Protein AF-A0A382KL93-F1 (afdb_monomer)

Secondary structure (DSSP, 8-state):
--EEE-SSSSEEEP---GGG-PPP--EEEEEEEETTEEEEEEE-SS---EEEEEEEETTEEPPGGGEEE-TTS-EEEE-TT--SEEEEEEEEETT-PEEEEEEEEEETTEE--TTT-TTSGGG--EEEE-HHHH----TTT----SSS--GGGS-----HHHHHHHHHTTHHHHTT--EEEEPP-B---SS-EE-SSTT--EE-STTS-S-SSSSPBPTTT--HHHHHHHHHHHHHTT-EEEEEE--SB--TTSHHHHH-GGGB--SB-TTS-B-BS--SGGGTTT-BSSTTSPBB-TTSHHHHHHHHHHHHHHHHHHT--EEEETTGGGS-HHHHHHHHHHHHHH-TTS--EEEE---S-HHHHHHHBSTTSBSEE--HHHHHHHHHHHHSTT--HHHHHHHHHHHHHHH-TT----

Organism: NCBI:txid408172

Solvent-accessible surface area (backbone atoms only — not comparable to full-atom values): 22956 Å² total; per-residue (Å²): 129,58,63,43,75,62,85,75,91,49,71,39,81,54,82,87,56,76,94,64,76,58,75,58,48,32,35,52,41,87,67,52,74,59,88,48,33,41,33,28,44,53,46,51,91,78,77,64,47,61,74,41,80,48,46,24,48,75,86,39,75,58,60,65,95,42,49,50,77,42,96,83,37,25,37,35,35,55,42,79,88,46,42,75,52,45,38,37,40,36,36,26,29,86,84,71,31,47,30,43,65,28,78,44,51,27,51,86,53,36,70,72,43,71,87,90,40,56,85,40,75,88,66,51,38,74,46,79,44,50,45,32,75,68,33,61,54,48,76,87,41,45,64,65,60,88,73,99,66,53,73,91,35,39,47,72,26,7,17,39,55,19,53,38,49,38,57,74,72,36,57,46,62,77,72,63,44,33,23,38,33,40,40,33,56,35,21,44,58,80,59,69,47,65,45,83,58,86,90,43,56,59,34,40,37,51,71,22,82,32,26,36,42,88,85,43,61,22,61,47,39,44,52,72,70,45,53,35,48,34,44,54,55,32,47,78,69,66,22,43,41,26,42,35,41,74,74,39,45,34,20,60,79,12,63,58,54,72,75,42,52,81,32,35,51,63,59,62,42,99,88,73,46,73,32,55,67,39,78,58,78,93,38,20,54,43,31,16,80,34,95,57,25,52,16,39,27,73,87,34,64,67,47,40,52,54,55,39,51,41,53,52,45,53,37,63,78,48,64,46,42,33,32,35,34,44,57,40,73,34,46,60,68,70,48,44,32,50,41,39,49,50,48,49,68,78,37,72,91,53,88,67,42,34,37,29,39,53,92,74,55,71,67,63,51,50,74,47,47,42,99,56,39,27,62,17,35,48,47,59,67,60,50,55,50,47,52,57,29,77,73,38,100,79,48,64,64,63,60,49,52,51,52,51,54,49,45,37,70,75,61,43,85,79,57,57,62,82

pLDDT: mean 92.74, std 8.06, range [53.53, 98.88]

Radius of gyration: 24.64 Å; Cα contacts (8 Å, |Δi|>4): 788; chains: 1; bounding box: 63×56×68 Å

Sequence (418 aa):
EDIVSNNMGGWNSVLDLTGFKKKPSGQWVKNTQKGSYLSFAFLTSDKSLPVETIVLWKNIPLHPDVVDPKINGDVSVNINNLNNGLLRIMGLDDQGRVIRENHTIIKNSIPLNTNENKDDWHFKIIYSLMIDRFLDGNHSNTSKSQGEIHPLTDFNGGDFSGVIQKLGEGYFSDLGISAIWISPVQEQPNHPYMEWSSPNRTYTGYHGYWPVSPREIDSRYGTAEELKKLIDTAHNQIIKVLLDLVSNHVHEDHPYYTKYREWFGNVMLPDGSMNIRRWDGETRLTTWFEPFLPSFNYSNSEAIDAVVEDALWWMKEFDLDGFRQDAVKHVPHSFWKNLTFELKKNFPDKNVYQIGETFGSDELILSYVNPSELNAQFNFDIYFVARNIFKSPIGDMSSLRETMEQNLEVYQPINLMG

InterPro domains:
  IPR006047 Glycosyl hydrolase family 13, catalytic domain [PF00128] (132-398)
  IPR006047 Glycosyl hydrolase family 13, catalytic domain [SM00642] (128-417)
  IPR017853 Glycoside hydrolase superfamily [SSF51445] (118-412)

Mean predicted aligned error: 5.93 Å

Structure (mmCIF, N/CA/C/O backbone):
data_AF-A0A382KL93-F1
#
_entry.id   AF-A0A382KL93-F1
#
loop_
_atom_site.group_PDB
_atom_site.id
_atom_site.type_symbol
_atom_site.label_atom_id
_atom_site.label_alt_id
_atom_site.label_comp_id
_atom_site.label_asym_id
_atom_site.label_entity_id
_atom_site.label_seq_id
_atom_site.pdbx_PDB_ins_code
_atom_site.Cartn_x
_atom_site.Cartn_y
_atom_site.Cartn_z
_atom_site.occupancy
_atom_site.B_iso_or_equiv
_atom_site.auth_seq_id
_atom_site.auth_comp_id
_atom_site.auth_asym_id
_atom_site.auth_atom_id
_atom_site.pdbx_PDB_model_num
ATOM 1 N N . GLU A 1 1 ? 11.056 26.510 28.098 1.00 53.53 1 GLU A N 1
ATOM 2 C CA . GLU A 1 1 ? 9.767 25.973 27.636 1.00 53.53 1 GLU A CA 1
ATOM 3 C C . GLU A 1 1 ? 10.059 25.272 26.336 1.00 53.53 1 GLU A C 1
ATOM 5 O O . GLU A 1 1 ? 10.538 25.924 25.414 1.00 53.53 1 GLU A O 1
ATOM 10 N N . ASP A 1 2 ? 9.929 23.951 26.321 1.00 67.88 2 ASP A N 1
ATOM 11 C CA . ASP A 1 2 ? 10.193 23.171 25.121 1.00 67.88 2 ASP A CA 1
ATOM 12 C C . ASP A 1 2 ? 9.130 23.573 24.094 1.00 67.88 2 ASP A C 1
ATOM 14 O O . ASP A 1 2 ? 7.940 23.377 24.315 1.00 67.88 2 ASP A O 1
ATOM 18 N N . ILE A 1 3 ? 9.533 24.258 23.026 1.00 75.88 3 ILE A N 1
ATOM 19 C CA . ILE A 1 3 ? 8.646 24.707 21.950 1.00 75.88 3 ILE A CA 1
ATOM 20 C C . ILE A 1 3 ? 9.256 24.304 20.607 1.00 75.88 3 ILE A C 1
ATOM 22 O O . ILE A 1 3 ? 10.465 24.424 20.417 1.00 75.88 3 ILE A O 1
ATOM 26 N N . VAL A 1 4 ? 8.434 23.840 19.664 1.00 76.31 4 VAL A N 1
ATOM 27 C CA . VAL A 1 4 ? 8.862 23.513 18.286 1.00 76.31 4 VAL A CA 1
ATOM 28 C C . VAL A 1 4 ? 8.116 24.394 17.299 1.00 76.31 4 VAL A C 1
ATOM 30 O O . VAL A 1 4 ? 6.931 24.669 17.480 1.00 76.31 4 VAL A O 1
ATOM 33 N N . SER A 1 5 ? 8.795 24.830 16.239 1.00 73.56 5 SER A N 1
ATOM 34 C CA . SER A 1 5 ? 8.153 25.532 15.122 1.00 73.56 5 SER A CA 1
ATOM 35 C C . SER A 1 5 ? 7.019 24.683 14.546 1.00 73.56 5 SER A C 1
ATOM 3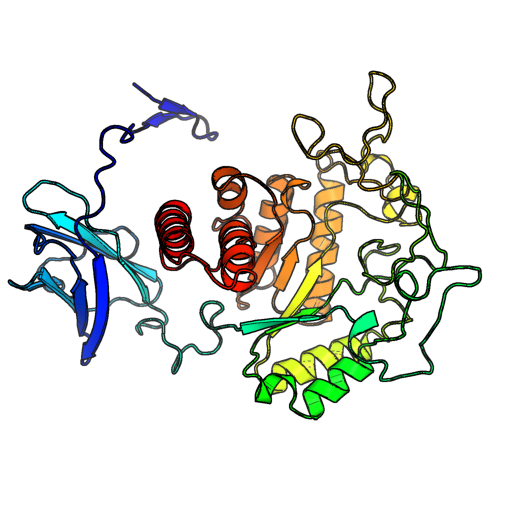7 O O . SER A 1 5 ? 7.228 23.532 14.168 1.00 73.56 5 SER A O 1
ATOM 39 N N . ASN A 1 6 ? 5.822 25.252 14.411 1.00 69.38 6 ASN A N 1
ATOM 40 C CA . ASN A 1 6 ? 4.704 24.568 13.755 1.00 69.38 6 ASN A CA 1
ATOM 41 C C . ASN A 1 6 ? 4.796 24.606 12.215 1.00 69.38 6 ASN A C 1
ATOM 43 O O . ASN A 1 6 ? 3.876 24.155 11.539 1.00 69.38 6 ASN A O 1
ATOM 47 N N . ASN A 1 7 ? 5.878 25.173 11.663 1.00 53.94 7 ASN A N 1
ATOM 48 C CA . ASN A 1 7 ? 6.129 25.355 10.227 1.00 53.94 7 ASN A CA 1
ATOM 49 C C . ASN A 1 7 ? 5.040 26.146 9.479 1.00 53.94 7 ASN A C 1
ATOM 51 O O . ASN A 1 7 ? 4.973 26.126 8.254 1.00 53.94 7 ASN A O 1
ATOM 55 N N . MET A 1 8 ? 4.221 26.890 10.223 1.00 59.38 8 MET A N 1
ATOM 56 C CA . MET A 1 8 ? 3.171 27.785 9.735 1.00 59.38 8 MET A CA 1
ATOM 57 C C . MET A 1 8 ? 3.316 29.195 10.337 1.00 59.38 8 MET A C 1
ATOM 59 O O . MET A 1 8 ? 2.347 29.944 10.430 1.00 59.38 8 MET A O 1
ATOM 63 N N . GLY A 1 9 ? 4.527 29.560 10.776 1.00 66.81 9 GLY A N 1
ATOM 64 C CA . GLY A 1 9 ? 4.824 30.868 11.373 1.00 66.81 9 GLY A CA 1
ATOM 65 C C . GLY A 1 9 ? 4.511 30.991 12.870 1.00 66.81 9 GLY A C 1
ATOM 66 O O . GLY A 1 9 ? 4.508 32.104 13.390 1.00 66.81 9 GLY A O 1
ATOM 67 N N . GLY A 1 10 ? 4.262 29.879 13.570 1.00 79.06 10 GLY A N 1
ATOM 68 C CA . GLY A 1 10 ? 4.047 29.834 15.019 1.00 79.06 10 GLY A CA 1
ATOM 69 C C . GLY A 1 10 ? 4.867 28.749 15.727 1.00 79.06 10 GLY A C 1
ATOM 70 O O . GLY A 1 10 ? 5.707 28.080 15.124 1.00 79.06 10 GLY A O 1
ATOM 71 N N . TRP A 1 11 ? 4.603 28.568 17.021 1.00 81.75 11 TRP A N 1
ATOM 72 C CA . TRP A 1 11 ? 5.302 27.623 17.896 1.00 81.75 11 TRP A CA 1
ATOM 73 C C . TRP A 1 11 ? 4.290 26.745 18.634 1.00 81.75 11 TRP A C 1
ATOM 75 O O . TRP A 1 11 ? 3.290 27.248 19.143 1.00 81.75 11 TRP A O 1
ATOM 85 N N . ASN A 1 12 ? 4.552 25.443 18.695 1.00 70.00 12 ASN A N 1
ATOM 86 C CA . ASN A 1 12 ? 3.819 24.486 19.516 1.00 70.00 12 ASN A CA 1
ATOM 87 C C . ASN A 1 12 ? 4.575 24.273 20.825 1.00 70.00 12 ASN A C 1
ATOM 89 O O . ASN A 1 12 ? 5.786 24.066 20.793 1.00 70.00 12 ASN A O 1
ATOM 93 N N . SER A 1 13 ? 3.874 24.260 21.958 1.00 74.25 13 SER A N 1
ATOM 94 C CA . SER A 1 13 ? 4.437 23.771 23.218 1.00 74.25 13 SER A CA 1
ATOM 95 C C . SER A 1 13 ? 4.665 22.264 23.146 1.00 74.25 13 SER A C 1
ATOM 97 O O . SER A 1 13 ? 3.788 21.509 22.727 1.00 74.25 13 SER A O 1
ATOM 99 N N . VAL A 1 14 ? 5.844 21.833 23.570 1.00 67.75 14 VAL A N 1
ATOM 100 C CA . VAL A 1 14 ? 6.215 20.438 23.769 1.00 67.75 14 VAL A CA 1
ATOM 101 C C . VAL A 1 14 ? 5.973 20.109 25.225 1.00 67.75 14 VAL A C 1
ATOM 103 O O . VAL A 1 14 ? 6.506 20.738 26.137 1.00 67.75 14 VAL A O 1
ATOM 106 N N . LEU A 1 15 ? 5.146 19.098 25.428 1.00 66.00 15 LEU A N 1
ATOM 107 C CA . LEU A 1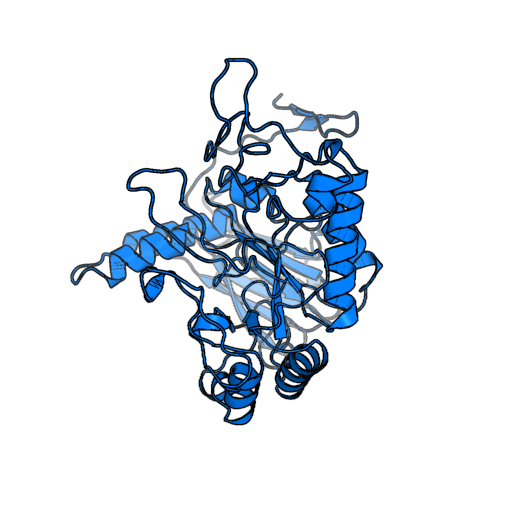 15 ? 4.973 18.469 26.718 1.00 66.00 15 LEU A CA 1
ATOM 108 C C . LEU A 1 15 ? 5.920 17.265 26.773 1.00 66.00 15 LEU A C 1
ATOM 110 O O . LEU A 1 15 ? 5.641 16.239 26.153 1.00 66.00 15 LEU A O 1
ATOM 114 N N . ASP A 1 16 ? 7.041 17.389 27.486 1.00 62.22 16 ASP A N 1
ATOM 115 C CA . ASP A 1 16 ? 7.944 16.259 27.722 1.00 62.22 16 ASP A CA 1
ATOM 116 C C . ASP A 1 16 ? 7.381 15.350 28.829 1.00 62.22 16 ASP A C 1
ATOM 118 O O . ASP A 1 16 ? 7.457 15.643 30.023 1.00 62.22 16 ASP A O 1
ATOM 122 N N . LEU A 1 17 ? 6.785 14.231 28.412 1.00 63.72 17 LEU A N 1
ATOM 123 C CA . LEU A 1 17 ? 6.262 13.188 29.298 1.00 63.72 17 LEU A CA 1
ATOM 124 C C . LEU A 1 17 ? 7.195 11.975 29.409 1.00 63.72 17 LEU A C 1
ATOM 126 O O . LEU A 1 17 ? 6.776 10.924 29.898 1.00 63.72 17 LEU A O 1
ATOM 130 N N . THR A 1 18 ? 8.454 12.073 28.974 1.00 61.62 18 THR A N 1
ATOM 131 C CA . THR A 1 18 ? 9.386 10.930 28.992 1.00 61.62 18 THR A CA 1
ATOM 132 C C . THR A 1 18 ? 9.584 10.356 30.399 1.00 61.62 18 THR A C 1
ATOM 134 O O . THR A 1 18 ? 9.614 9.135 30.560 1.00 61.62 18 THR A O 1
ATOM 137 N N . GLY A 1 19 ? 9.595 11.208 31.432 1.00 57.53 19 GLY A N 1
ATOM 138 C CA . GLY A 1 19 ? 9.646 10.809 32.846 1.00 57.53 19 GLY A CA 1
ATOM 139 C C . GLY A 1 19 ? 8.358 10.180 33.404 1.00 57.53 19 GLY A C 1
ATOM 140 O O . GLY A 1 19 ? 8.373 9.637 34.508 1.00 57.53 19 GLY A O 1
ATOM 141 N N . PHE A 1 20 ? 7.252 10.217 32.653 1.00 59.41 20 PHE A N 1
ATOM 142 C CA . PHE A 1 20 ? 5.944 9.669 33.039 1.00 59.41 20 PHE A CA 1
ATOM 143 C C . PHE A 1 20 ? 5.642 8.303 32.405 1.00 59.41 20 PHE A C 1
ATOM 145 O O . PHE A 1 20 ? 4.534 7.791 32.574 1.00 59.41 20 PHE A O 1
ATOM 152 N N . LYS A 1 21 ? 6.611 7.675 31.718 1.00 62.97 21 LYS A N 1
ATOM 153 C CA . LYS A 1 21 ? 6.474 6.322 31.152 1.00 62.97 21 LYS A CA 1
ATOM 154 C C . LYS A 1 21 ? 6.375 5.257 32.254 1.00 62.97 21 LYS A C 1
ATOM 156 O O . LYS A 1 21 ? 7.324 4.533 32.544 1.00 62.97 21 LYS A O 1
ATOM 161 N N . LYS A 1 22 ? 5.205 5.150 32.880 1.00 72.94 22 LYS A N 1
ATOM 162 C CA . LYS A 1 22 ? 4.804 3.979 33.662 1.00 72.94 22 LYS A CA 1
ATOM 163 C C . LYS A 1 22 ? 4.139 2.980 32.721 1.00 72.94 22 LYS A C 1
ATOM 165 O O . LYS A 1 22 ? 3.389 3.377 31.833 1.00 72.94 22 LYS A O 1
ATOM 170 N N . LYS A 1 23 ? 4.384 1.685 32.943 1.00 80.19 23 LYS A N 1
ATOM 171 C CA . LYS A 1 23 ? 3.657 0.625 32.236 1.00 80.19 23 LYS A CA 1
ATOM 172 C C . LYS A 1 23 ? 2.145 0.836 32.431 1.00 80.19 23 LYS A C 1
ATOM 174 O O . LYS A 1 23 ? 1.744 1.052 33.582 1.00 80.19 23 LYS A O 1
ATOM 179 N N . PRO A 1 24 ? 1.329 0.767 31.364 1.00 84.56 24 PRO A N 1
ATOM 180 C CA . PRO A 1 24 ? -0.111 0.906 31.498 1.00 84.56 24 PRO A CA 1
ATOM 181 C C . PRO A 1 24 ? -0.704 -0.110 32.476 1.00 84.56 24 PRO A C 1
ATOM 183 O O . PRO A 1 24 ? -0.266 -1.261 32.531 1.00 84.56 24 PRO A O 1
ATOM 186 N N . SER A 1 25 ? -1.699 0.320 33.249 1.00 89.94 25 SER A N 1
ATOM 187 C CA . SER A 1 25 ? -2.343 -0.486 34.299 1.00 89.94 25 SER A CA 1
ATOM 188 C C . SER A 1 25 ? -3.361 -1.499 33.761 1.00 89.94 25 SER A C 1
ATOM 190 O O . SER A 1 25 ? -3.627 -2.534 34.375 1.00 89.94 25 SER A O 1
ATOM 192 N N . GLY A 1 26 ? -3.895 -1.230 32.573 1.00 91.00 26 GLY A N 1
ATOM 193 C CA . GLY A 1 26 ? -4.852 -2.082 31.884 1.00 91.00 26 GLY A CA 1
ATOM 194 C C . GLY A 1 26 ? -5.249 -1.509 30.529 1.00 91.00 26 GLY A C 1
ATOM 195 O O . GLY A 1 26 ? -4.600 -0.594 30.015 1.00 91.00 26 GLY A O 1
ATOM 196 N N . GLN A 1 27 ? -6.323 -2.049 29.961 1.00 92.81 27 GLN A N 1
ATOM 197 C CA . GLN A 1 27 ? -6.928 -1.585 28.713 1.00 92.81 27 GLN A CA 1
ATOM 198 C C . GLN A 1 27 ? -8.424 -1.894 28.676 1.00 92.81 27 GLN A C 1
ATOM 200 O O . GLN A 1 27 ? -8.871 -2.894 29.240 1.00 92.81 27 GLN A O 1
ATOM 205 N N . TRP A 1 28 ? -9.189 -1.084 27.948 1.00 95.00 28 TRP A N 1
ATOM 206 C CA . TRP A 1 28 ? -10.563 -1.426 27.586 1.00 95.00 28 TRP A CA 1
ATOM 207 C C . TRP A 1 28 ? -10.604 -2.173 26.256 1.00 95.00 28 TRP A C 1
ATOM 209 O O . TRP A 1 28 ? -9.959 -1.777 25.284 1.00 95.00 28 TRP A O 1
ATOM 219 N N . VAL A 1 29 ? -11.413 -3.228 26.188 1.00 93.31 29 VAL A N 1
ATOM 220 C CA . VAL A 1 29 ? -11.660 -3.992 24.961 1.00 93.31 29 VAL A CA 1
ATOM 221 C C . VAL A 1 29 ? -13.152 -3.997 24.667 1.00 93.31 29 VAL A C 1
ATOM 223 O O . VAL A 1 29 ? -13.970 -4.248 25.553 1.00 93.31 29 VAL A O 1
ATOM 226 N N . LYS A 1 30 ? -13.515 -3.714 23.410 1.00 92.69 30 LYS A N 1
ATOM 227 C CA . LYS A 1 30 ? -14.902 -3.780 22.935 1.00 92.69 30 LYS A CA 1
ATOM 228 C C . LYS A 1 30 ? -15.466 -5.177 23.223 1.00 92.69 30 LYS A C 1
ATOM 230 O O . LYS A 1 30 ? -14.892 -6.163 22.773 1.00 92.69 30 LYS A O 1
ATOM 235 N N . ASN A 1 31 ? -16.566 -5.250 23.969 1.00 92.88 31 ASN A N 1
ATOM 236 C CA . ASN A 1 31 ? -17.137 -6.508 24.450 1.00 92.88 31 ASN A CA 1
ATOM 237 C C . ASN A 1 31 ? -18.449 -6.844 23.727 1.00 92.88 31 ASN A C 1
ATOM 239 O O . ASN A 1 31 ? -18.478 -7.692 22.840 1.00 92.88 31 ASN A O 1
ATOM 243 N N . THR A 1 32 ? -19.539 -6.156 24.067 1.00 92.44 32 THR A N 1
ATOM 244 C CA . THR A 1 32 ? -20.869 -6.421 23.496 1.00 92.44 32 THR A CA 1
ATOM 245 C C . THR A 1 32 ? -21.561 -5.132 23.084 1.00 92.44 32 THR A C 1
ATOM 247 O O . THR A 1 32 ? -21.263 -4.058 23.601 1.00 92.44 32 THR A O 1
ATOM 250 N N . GLN A 1 33 ? -22.503 -5.244 22.149 1.00 92.00 33 GLN A N 1
ATOM 251 C CA . GLN A 1 33 ? -23.398 -4.159 21.764 1.00 92.00 33 GLN A CA 1
ATOM 252 C C . GLN A 1 33 ? -24.846 -4.584 22.018 1.00 92.00 33 GLN A C 1
ATOM 254 O O . GLN A 1 33 ? -25.268 -5.656 21.584 1.00 92.00 33 GLN A O 1
ATOM 259 N N . LYS A 1 34 ? -25.623 -3.731 22.694 1.00 91.69 34 LYS A N 1
ATOM 260 C CA . LYS A 1 34 ? -27.065 -3.914 22.903 1.00 91.69 34 LYS A CA 1
ATOM 261 C C . LYS A 1 34 ? -27.802 -2.638 22.511 1.00 91.69 34 LYS A C 1
ATOM 263 O O . LYS A 1 34 ? -27.773 -1.643 23.232 1.00 91.69 34 LYS A O 1
ATOM 268 N N . GLY A 1 35 ? -28.476 -2.670 21.363 1.00 91.38 35 GLY A N 1
ATOM 269 C CA . GLY A 1 35 ? -29.073 -1.468 20.780 1.00 91.38 35 GLY A CA 1
ATOM 270 C C . GLY A 1 35 ? -28.001 -0.406 20.517 1.00 91.38 35 GLY A C 1
ATOM 271 O O . GLY A 1 35 ? -26.985 -0.693 19.884 1.00 91.38 35 GLY A O 1
ATOM 272 N N . SER A 1 36 ? -28.212 0.802 21.040 1.00 93.38 36 SER A N 1
ATOM 273 C CA . SER A 1 36 ? -27.264 1.914 20.928 1.00 93.38 36 SER A CA 1
ATOM 274 C C . SER A 1 36 ? -26.191 1.933 22.020 1.00 93.38 36 SER A C 1
ATOM 276 O O . SER A 1 36 ? -25.424 2.885 22.075 1.00 93.38 36 SER A O 1
ATOM 278 N N . TYR A 1 37 ? -26.125 0.937 22.905 1.00 95.19 37 TYR A N 1
ATOM 279 C CA . TYR A 1 37 ? -25.096 0.874 23.942 1.00 95.19 37 TYR A CA 1
ATOM 280 C C . TYR A 1 37 ? -23.983 -0.086 23.542 1.00 95.19 37 TYR A C 1
ATOM 282 O O . TYR A 1 37 ? -24.239 -1.259 23.254 1.00 95.19 37 TYR A O 1
ATOM 290 N N . LEU A 1 38 ? -22.751 0.419 23.559 1.00 96.38 38 LEU A N 1
ATOM 291 C CA . LEU A 1 38 ? -21.531 -0.352 23.370 1.00 96.38 38 LEU A CA 1
ATOM 292 C C . LEU A 1 38 ? -20.823 -0.515 24.714 1.00 96.38 38 LEU A C 1
ATOM 294 O O . LEU A 1 38 ? -20.493 0.475 25.363 1.00 96.38 38 LEU A O 1
ATOM 298 N N . SER A 1 39 ? -20.595 -1.756 25.129 1.00 97.12 39 SER A N 1
ATOM 299 C CA . SER A 1 39 ? -19.916 -2.083 26.380 1.00 97.12 39 SER A CA 1
ATOM 300 C C . SER A 1 39 ? -18.467 -2.478 26.127 1.00 97.12 39 SER A C 1
ATOM 302 O O . SER A 1 39 ? -18.158 -3.218 25.189 1.00 97.12 39 SER A O 1
ATOM 304 N N . PHE A 1 40 ? -17.590 -2.027 27.014 1.00 97.75 40 PHE A N 1
ATOM 305 C CA . PHE A 1 40 ? -16.159 -2.271 26.990 1.00 97.75 40 PHE A CA 1
ATOM 306 C C . PHE A 1 40 ? -15.736 -2.927 28.295 1.00 97.75 40 PHE A C 1
ATOM 308 O O . PHE A 1 40 ? -15.992 -2.386 29.371 1.00 97.75 40 PHE A O 1
ATOM 315 N N . ALA A 1 41 ? -15.095 -4.087 28.183 1.00 97.12 41 ALA A N 1
ATOM 316 C CA . ALA A 1 41 ? -14.551 -4.804 29.323 1.00 97.12 41 ALA A CA 1
ATOM 317 C C . ALA A 1 41 ? -13.184 -4.225 29.690 1.00 97.12 41 ALA A C 1
ATOM 319 O O . ALA A 1 41 ? -12.345 -4.035 28.804 1.00 97.12 41 ALA A O 1
ATOM 320 N N . PHE A 1 42 ? -12.952 -3.962 30.972 1.00 96.44 42 PHE A N 1
ATOM 321 C CA . PHE A 1 42 ? -11.641 -3.544 31.454 1.00 96.44 42 PHE A CA 1
ATOM 322 C C . PHE A 1 42 ? -10.772 -4.760 31.788 1.00 96.44 42 PHE A C 1
ATOM 324 O O . PHE A 1 42 ? -11.151 -5.628 32.575 1.00 96.44 42 PHE A O 1
ATOM 331 N N . LEU A 1 43 ? -9.591 -4.829 31.174 1.00 93.88 43 LEU A N 1
ATOM 332 C CA . LEU A 1 43 ? -8.620 -5.902 31.360 1.00 93.88 43 LEU A CA 1
ATOM 333 C C . LEU A 1 43 ? -7.375 -5.359 32.060 1.00 93.88 43 LEU A C 1
ATOM 335 O O . LEU A 1 43 ? -6.748 -4.418 31.579 1.00 93.88 43 LEU A O 1
ATOM 339 N N . THR A 1 44 ? -6.979 -6.002 33.155 1.00 91.69 44 THR A N 1
ATOM 340 C CA . THR A 1 44 ? -5.772 -5.678 33.925 1.00 91.69 44 THR A CA 1
ATOM 341 C C . THR A 1 44 ? -5.062 -6.955 34.369 1.00 91.69 44 THR A C 1
ATOM 343 O O . THR A 1 44 ? -5.699 -7.980 34.620 1.00 91.69 44 THR A O 1
ATOM 346 N N . SER A 1 45 ? -3.734 -6.904 34.480 1.00 86.50 45 SER A N 1
ATOM 347 C CA . SER A 1 45 ? -2.922 -8.005 35.014 1.00 86.50 45 SER A CA 1
ATOM 348 C C . SER A 1 45 ? -2.691 -7.923 36.525 1.00 86.50 45 SER A C 1
ATOM 350 O O . SER A 1 45 ? -2.307 -8.922 37.128 1.00 86.50 45 SER A O 1
ATOM 352 N N . ASP A 1 46 ? -2.887 -6.754 37.141 1.00 88.81 46 ASP A N 1
ATOM 353 C CA . ASP A 1 46 ? -2.511 -6.490 38.539 1.00 88.81 46 ASP A CA 1
ATOM 354 C C . ASP A 1 46 ? -3.682 -6.071 39.439 1.00 88.81 46 ASP A C 1
ATOM 356 O O . ASP A 1 46 ? -3.472 -5.736 40.603 1.00 88.81 46 ASP A O 1
ATOM 360 N N . LYS A 1 47 ? -4.917 -6.177 38.925 1.00 88.12 47 LYS A N 1
ATOM 361 C CA . LYS A 1 47 ? -6.171 -5.837 39.622 1.00 88.12 47 LYS A CA 1
ATOM 362 C C . LYS A 1 47 ? -6.339 -4.346 39.936 1.00 88.12 47 LYS A C 1
ATOM 364 O O . LYS A 1 47 ? -7.211 -4.007 40.734 1.00 88.12 47 LYS A O 1
ATOM 369 N N . SER A 1 48 ? -5.545 -3.472 39.321 1.00 91.19 48 SER A N 1
ATOM 370 C CA . SER A 1 48 ? -5.842 -2.036 39.302 1.00 91.19 48 SER A CA 1
ATOM 371 C C . SER A 1 48 ? -7.228 -1.775 38.715 1.00 91.19 48 SER A C 1
ATOM 373 O O . SER A 1 48 ? -7.738 -2.572 37.932 1.00 91.19 48 SER A O 1
ATOM 375 N N . LEU A 1 49 ? -7.858 -0.672 39.110 1.00 93.94 49 LEU A N 1
ATOM 376 C CA . LEU A 1 49 ? -9.153 -0.249 38.580 1.00 93.94 49 LEU A CA 1
ATOM 377 C C . LEU A 1 49 ? -9.066 1.203 38.104 1.00 93.94 49 LEU A C 1
ATOM 379 O O . LEU A 1 49 ? -8.336 1.991 38.712 1.00 93.94 49 LEU A O 1
ATOM 383 N N . PRO A 1 50 ? -9.804 1.574 37.044 1.00 94.81 50 PRO A N 1
ATOM 384 C CA . PRO A 1 50 ? -9.907 2.964 36.632 1.00 94.81 50 PRO A CA 1
ATOM 385 C C . PRO A 1 50 ? -10.558 3.794 37.741 1.00 94.81 50 PRO A C 1
ATOM 387 O O . PRO A 1 50 ? -11.631 3.452 38.237 1.00 94.81 50 PRO A O 1
ATOM 390 N N . VAL A 1 51 ? -9.924 4.910 38.092 1.00 94.69 51 VAL A N 1
ATOM 391 C CA . VAL A 1 51 ? -10.525 5.964 38.930 1.00 94.69 51 VAL A CA 1
ATOM 392 C C . VAL A 1 51 ? -11.036 7.123 38.084 1.00 94.69 51 VAL A C 1
ATOM 394 O O . VAL A 1 51 ? -11.946 7.837 38.494 1.00 94.69 51 VAL A O 1
ATOM 397 N N . GLU A 1 52 ? -10.481 7.278 36.883 1.00 93.25 52 GLU A N 1
ATOM 398 C CA . GLU A 1 52 ? -10.913 8.250 35.894 1.00 93.25 52 GLU A CA 1
ATOM 399 C C . GLU A 1 52 ? -11.154 7.541 34.563 1.00 93.25 52 GLU A C 1
ATOM 401 O O . GLU A 1 52 ? -10.358 6.708 34.130 1.00 93.25 52 GLU A O 1
ATOM 406 N N . THR A 1 53 ? -12.272 7.857 33.913 1.00 95.50 53 THR A N 1
ATOM 407 C CA . THR A 1 53 ? -12.617 7.354 32.580 1.00 95.50 53 THR A CA 1
ATOM 408 C C . THR A 1 53 ? -13.061 8.527 31.727 1.00 95.50 53 THR A C 1
ATOM 410 O O . THR A 1 53 ? -14.062 9.180 32.016 1.00 95.50 53 THR A O 1
ATOM 413 N N . ILE A 1 54 ? -12.311 8.779 30.663 1.00 95.06 54 ILE A N 1
ATOM 414 C CA . ILE A 1 54 ? -12.566 9.834 29.693 1.00 95.06 54 ILE A CA 1
ATOM 415 C C . ILE A 1 54 ? -12.956 9.157 28.386 1.00 95.06 54 ILE A C 1
ATOM 417 O O . ILE A 1 54 ? -12.185 8.385 27.813 1.00 95.06 54 ILE A O 1
ATOM 421 N N . VAL A 1 55 ? -14.155 9.472 27.903 1.00 97.25 55 VAL A N 1
ATOM 422 C CA . VAL A 1 55 ? -14.647 8.999 26.610 1.00 97.25 55 VAL A CA 1
ATOM 423 C C . VAL A 1 55 ? -14.755 10.184 25.665 1.00 97.25 55 VAL A C 1
ATOM 425 O O . VAL A 1 55 ? -15.467 11.148 25.949 1.00 97.25 55 VAL A O 1
ATOM 428 N N . LEU A 1 56 ? -14.052 10.117 24.538 1.00 96.81 56 LEU A N 1
ATOM 429 C CA . LEU A 1 56 ? -14.022 11.172 23.532 1.00 96.81 56 LEU A CA 1
ATOM 430 C C . LEU A 1 56 ? -14.662 10.686 22.234 1.00 96.81 56 LEU A C 1
ATOM 432 O O . LEU A 1 56 ? -14.389 9.582 21.766 1.00 96.81 56 LEU A O 1
ATOM 436 N N . TRP A 1 57 ? -15.431 11.555 21.593 1.00 96.69 57 TRP A N 1
ATOM 437 C CA . TRP A 1 57 ? -15.875 11.400 20.215 1.00 96.69 57 TRP A CA 1
ATOM 438 C C . TRP A 1 57 ? -15.240 12.486 19.356 1.00 96.69 57 TRP A C 1
ATOM 440 O O . TRP A 1 57 ? -15.437 13.670 19.619 1.00 96.69 57 TRP A O 1
ATOM 450 N N . LYS A 1 58 ? -14.458 12.103 18.338 1.00 93.06 58 LYS A N 1
ATOM 451 C CA . LYS A 1 58 ? -13.696 13.060 17.505 1.00 93.06 58 LYS A CA 1
ATOM 452 C C . LYS A 1 58 ? -12.884 14.060 18.344 1.00 93.06 58 LYS A C 1
ATOM 454 O O . LYS A 1 58 ? -12.849 15.248 18.043 1.00 93.06 58 LYS A O 1
ATOM 459 N N . ASN A 1 59 ? -12.246 13.561 19.402 1.00 92.56 59 ASN A N 1
ATOM 460 C CA . ASN A 1 59 ? -11.461 14.342 20.368 1.00 92.56 59 ASN A CA 1
ATOM 461 C C . ASN A 1 59 ? -12.270 15.326 21.234 1.00 92.56 59 ASN A C 1
ATOM 463 O O . ASN A 1 59 ? -11.678 16.166 21.903 1.00 92.56 59 ASN A O 1
ATOM 467 N N . ILE A 1 60 ? -13.600 15.210 21.263 1.00 94.69 60 ILE A N 1
ATOM 468 C CA . ILE A 1 60 ? -14.479 16.001 22.130 1.00 94.69 60 ILE A CA 1
ATOM 469 C C . ILE A 1 60 ? -15.028 15.084 23.232 1.00 94.69 60 ILE A C 1
ATOM 471 O O . ILE A 1 60 ? -15.591 14.038 22.895 1.00 94.69 60 ILE A O 1
ATOM 475 N N . PRO A 1 61 ? -14.892 15.432 24.526 1.00 96.25 61 PRO A N 1
ATOM 476 C CA . PRO A 1 61 ? -15.482 14.653 25.610 1.00 96.25 61 PRO A CA 1
ATOM 477 C C . PRO A 1 61 ? -16.986 14.461 25.428 1.00 96.25 61 PRO A C 1
ATOM 479 O O . PRO A 1 61 ? -17.719 15.414 25.153 1.00 96.25 61 PRO A O 1
ATOM 482 N N . LEU A 1 62 ? -17.446 13.222 25.582 1.00 96.38 62 LEU A N 1
ATOM 483 C CA . LEU A 1 62 ? -18.869 12.920 25.612 1.00 96.38 62 LEU A CA 1
ATOM 484 C C . LEU A 1 62 ? -19.485 13.361 26.943 1.00 96.38 62 LEU A C 1
ATOM 486 O O . LEU A 1 62 ? -18.839 13.338 27.989 1.00 96.38 62 LEU A O 1
ATOM 490 N N . HIS A 1 63 ? -20.761 13.748 26.894 1.00 95.06 63 HIS A N 1
ATOM 491 C CA . HIS A 1 63 ? -21.509 14.106 28.094 1.00 95.06 63 HIS A CA 1
ATOM 492 C C . HIS A 1 63 ? -21.623 12.891 29.039 1.00 95.06 63 HIS A C 1
ATOM 494 O O . HIS A 1 63 ? -21.855 11.781 28.552 1.00 95.06 63 HIS A O 1
ATOM 500 N N . PRO A 1 64 ? -21.533 13.068 30.370 1.00 92.06 64 PRO A N 1
ATOM 501 C CA . PRO A 1 64 ? -21.655 11.961 31.322 1.00 92.06 64 PRO A CA 1
ATOM 502 C C . PRO A 1 64 ? -22.939 11.131 31.166 1.00 92.06 64 PRO A C 1
ATOM 504 O O . PRO A 1 64 ? -22.909 9.928 31.362 1.00 92.06 64 PRO A O 1
ATOM 507 N N . ASP A 1 65 ? -24.051 11.722 30.719 1.00 94.25 65 ASP A N 1
ATOM 508 C CA . ASP A 1 65 ? -25.319 10.989 30.516 1.00 94.25 65 ASP A CA 1
ATOM 509 C C . ASP A 1 65 ? -25.249 9.870 29.460 1.00 94.25 65 ASP A C 1
ATOM 511 O O . ASP A 1 65 ? -26.115 8.994 29.419 1.00 94.25 65 ASP A O 1
ATOM 515 N N . VAL A 1 66 ? -24.247 9.900 28.574 1.00 95.75 66 VAL A N 1
ATOM 516 C CA . VAL A 1 66 ? -24.040 8.866 27.548 1.00 95.75 66 VAL A CA 1
ATOM 517 C C . VAL A 1 66 ? -22.855 7.952 27.859 1.00 95.75 66 VAL A C 1
ATOM 519 O O . VAL A 1 66 ? -22.532 7.089 27.044 1.00 95.75 66 VAL A O 1
ATOM 522 N N . VAL A 1 67 ? -22.225 8.113 29.025 1.00 97.06 67 VAL A N 1
ATOM 523 C CA . VAL A 1 67 ? -21.066 7.338 29.476 1.00 97.06 67 VAL A CA 1
ATOM 524 C C . VAL A 1 67 ? -21.361 6.761 30.856 1.00 97.06 67 VAL A C 1
ATOM 526 O O . VAL A 1 67 ? -21.605 7.483 31.811 1.00 97.06 67 VAL A O 1
ATOM 529 N N . ASP A 1 68 ? -21.302 5.442 30.977 1.00 96.44 68 ASP A N 1
ATOM 530 C CA . ASP A 1 68 ? -21.692 4.715 32.184 1.00 96.44 68 ASP A CA 1
ATOM 531 C C . ASP A 1 68 ? -20.535 3.812 32.656 1.00 96.44 68 ASP A C 1
ATOM 533 O O . ASP A 1 68 ? -20.472 2.633 32.273 1.00 96.44 68 ASP A O 1
ATOM 537 N N . PRO A 1 69 ? -19.572 4.366 33.425 1.00 95.50 69 PRO A N 1
ATOM 538 C CA . PRO A 1 69 ? -18.499 3.605 34.056 1.00 95.50 69 PRO A CA 1
ATOM 539 C C . PRO A 1 69 ? -19.043 2.702 35.167 1.00 95.50 69 PRO A C 1
ATOM 541 O O . PRO A 1 69 ? -19.927 3.078 35.938 1.00 95.50 69 PRO A O 1
ATOM 544 N N . LYS A 1 70 ? -18.493 1.497 35.275 1.00 94.88 70 LYS A N 1
ATOM 545 C CA . LYS A 1 70 ? -18.919 0.457 36.211 1.00 94.88 70 LYS A CA 1
ATOM 546 C C . LYS A 1 70 ? -17.894 0.260 37.319 1.00 94.88 70 LYS A C 1
ATOM 548 O O . LYS A 1 70 ? -16.704 0.490 37.145 1.00 94.88 70 LYS A O 1
ATOM 553 N N . ILE A 1 71 ? -18.363 -0.249 38.460 1.00 92.38 71 ILE A N 1
ATOM 554 C CA . ILE A 1 71 ? -17.529 -0.503 39.650 1.00 92.38 71 ILE A CA 1
ATOM 555 C C . ILE A 1 71 ? -16.394 -1.500 39.356 1.00 92.38 71 ILE A C 1
ATOM 557 O O . ILE A 1 71 ? -15.330 -1.418 39.958 1.00 92.38 71 ILE A O 1
ATOM 561 N N . ASN A 1 72 ? -16.603 -2.436 38.428 1.00 92.94 72 ASN A N 1
ATOM 562 C CA . ASN A 1 72 ? -15.586 -3.399 37.998 1.00 92.94 72 ASN A CA 1
ATOM 563 C C . ASN A 1 72 ? -14.600 -2.833 36.955 1.00 92.94 72 ASN A C 1
ATOM 565 O O . ASN A 1 72 ? -13.767 -3.581 36.456 1.00 92.94 72 ASN A O 1
ATOM 569 N N . GLY A 1 73 ? -14.702 -1.545 36.618 1.00 94.81 73 GLY A N 1
ATOM 570 C CA . GLY A 1 73 ? -13.862 -0.859 35.639 1.00 94.81 73 GLY A CA 1
ATOM 571 C C . GLY A 1 73 ? -14.395 -0.866 34.206 1.00 94.81 73 GLY A C 1
ATOM 572 O O . GLY A 1 73 ? -13.902 -0.102 33.375 1.00 94.81 73 GLY A O 1
ATOM 573 N N . ASP A 1 74 ? -15.410 -1.677 33.903 1.00 96.94 74 ASP A N 1
ATOM 574 C CA . ASP A 1 74 ? -16.052 -1.667 32.587 1.00 96.94 74 ASP A CA 1
ATOM 575 C C . ASP A 1 74 ? -16.683 -0.301 32.297 1.00 96.94 74 ASP A C 1
ATOM 577 O O . ASP A 1 74 ? -17.031 0.454 33.204 1.00 96.94 74 ASP A O 1
ATOM 581 N N . VAL A 1 75 ? -16.902 0.010 31.024 1.00 97.69 75 VAL A N 1
ATOM 582 C CA . VAL A 1 75 ? -17.635 1.219 30.631 1.00 97.69 75 VAL A CA 1
ATOM 583 C C . VAL A 1 75 ? -18.639 0.895 29.540 1.00 97.69 75 VAL A C 1
ATOM 585 O O . VAL A 1 75 ? -18.368 0.111 28.633 1.00 97.69 75 VAL A O 1
ATOM 588 N N . SER A 1 76 ? -19.833 1.474 29.635 1.00 97.44 76 SER A N 1
ATOM 589 C CA . SER A 1 76 ? -20.832 1.429 28.565 1.00 97.44 76 SER A CA 1
ATOM 590 C C . SER A 1 76 ? -21.044 2.819 27.984 1.00 97.44 76 SER A C 1
ATOM 592 O O . SER A 1 76 ? -21.156 3.791 28.723 1.00 97.44 76 SER A O 1
ATOM 594 N N . VAL A 1 77 ? -21.096 2.919 26.659 1.00 97.75 77 VAL A N 1
ATOM 595 C CA . VAL A 1 77 ? -21.220 4.190 25.938 1.00 97.75 77 VAL A CA 1
ATOM 596 C C . VAL A 1 77 ? -22.443 4.138 25.032 1.00 97.75 77 VAL A C 1
ATOM 598 O O . VAL A 1 77 ? -22.584 3.208 24.236 1.00 97.75 77 VAL A O 1
ATOM 601 N N . ASN A 1 78 ? -23.328 5.129 25.136 1.00 97.06 78 ASN A N 1
ATOM 602 C CA . ASN A 1 78 ? -24.458 5.281 24.224 1.00 97.06 78 ASN A CA 1
ATOM 603 C C . ASN A 1 78 ? -24.007 5.993 22.940 1.00 97.06 78 ASN A C 1
ATOM 605 O O . ASN A 1 78 ? -23.628 7.163 22.963 1.00 97.06 78 ASN A O 1
ATOM 609 N N . ILE A 1 79 ? -24.079 5.291 21.812 1.00 95.81 79 ILE A N 1
ATOM 610 C CA . ILE A 1 79 ? -23.581 5.740 20.510 1.00 95.81 79 ILE A CA 1
ATOM 611 C C . ILE A 1 79 ? -24.680 6.257 19.566 1.00 95.81 79 ILE A C 1
ATOM 613 O O . ILE A 1 79 ? -24.398 6.509 18.401 1.00 95.81 79 ILE A O 1
ATOM 617 N N . ASN A 1 80 ? -25.923 6.443 20.033 1.00 92.75 80 ASN A N 1
ATOM 618 C CA . ASN A 1 80 ? -27.090 6.709 19.167 1.00 92.75 80 ASN A CA 1
ATOM 619 C C . ASN A 1 80 ? -26.947 7.935 18.236 1.00 92.75 80 ASN A C 1
ATOM 621 O O . ASN A 1 80 ? -27.538 7.969 17.163 1.00 92.75 80 ASN A O 1
ATOM 625 N N . ASN A 1 81 ? -26.159 8.936 18.639 1.00 90.12 81 ASN A N 1
ATOM 626 C CA . ASN A 1 81 ? -25.939 10.174 17.879 1.00 90.12 81 ASN A CA 1
ATOM 627 C C . ASN A 1 81 ? -24.545 10.248 17.231 1.00 90.12 81 ASN A C 1
ATOM 629 O O . ASN A 1 81 ? -24.130 11.307 16.755 1.00 90.12 81 ASN A O 1
ATOM 633 N N . LEU A 1 82 ? -23.793 9.147 17.243 1.00 94.88 82 LEU A N 1
ATOM 634 C CA . LEU A 1 82 ? -22.462 9.070 16.654 1.00 94.88 82 LEU A CA 1
ATOM 635 C C . LEU A 1 82 ? -22.595 8.441 15.270 1.00 94.88 82 LEU A C 1
ATOM 637 O O . LEU A 1 82 ? -23.098 7.334 15.162 1.00 94.88 82 LEU A O 1
ATOM 641 N N . ASN A 1 83 ? -22.163 9.143 14.218 1.00 93.56 83 ASN A N 1
ATOM 642 C CA . ASN A 1 83 ? -22.313 8.665 12.838 1.00 93.56 83 ASN A CA 1
ATOM 643 C C . ASN A 1 83 ? -20.999 8.117 12.255 1.00 93.56 83 ASN A C 1
ATOM 645 O O . ASN A 1 83 ? -20.806 6.909 12.196 1.00 93.56 83 ASN A O 1
ATOM 649 N N . ASN A 1 84 ? -20.088 9.003 11.840 1.00 93.88 84 ASN A N 1
ATOM 650 C CA . ASN A 1 84 ? -18.805 8.642 11.230 1.00 93.88 84 ASN A CA 1
ATOM 651 C C . ASN A 1 84 ? -17.661 9.299 11.998 1.00 93.88 84 ASN A C 1
ATOM 653 O O . ASN A 1 84 ? -17.620 10.532 12.065 1.00 93.88 84 ASN A O 1
ATOM 657 N N . GLY A 1 85 ? -16.752 8.513 12.575 1.00 93.56 85 GLY A N 1
ATOM 658 C CA . GLY A 1 85 ? -15.632 9.029 13.362 1.00 93.56 85 GLY A CA 1
ATOM 659 C C . GLY A 1 85 ? -15.031 8.025 14.340 1.00 93.56 85 GLY A C 1
ATOM 660 O O . GLY A 1 85 ? -15.310 6.829 14.289 1.00 93.56 85 GLY A O 1
ATOM 661 N N . LEU A 1 86 ? -14.197 8.548 15.238 1.00 94.19 86 LEU A N 1
ATOM 662 C CA . LEU A 1 86 ? -13.443 7.766 16.206 1.00 94.19 86 LEU A CA 1
ATOM 663 C C . LEU A 1 86 ? -13.961 8.009 17.627 1.00 94.19 86 LEU A C 1
ATOM 665 O O . LEU A 1 86 ? -13.964 9.149 18.105 1.00 94.19 86 LEU A O 1
ATOM 669 N N . LEU A 1 87 ? -14.374 6.925 18.284 1.00 96.38 87 LEU A N 1
ATOM 670 C CA . LEU A 1 87 ? -14.628 6.859 19.717 1.00 96.38 87 LEU A CA 1
ATOM 671 C C . LEU A 1 87 ? -13.340 6.425 20.422 1.00 96.38 87 LEU A C 1
ATOM 673 O O . LEU A 1 87 ? -12.712 5.445 20.021 1.00 96.38 87 LEU A O 1
ATOM 677 N N . ARG A 1 88 ? -12.953 7.155 21.462 1.00 95.88 88 ARG A N 1
ATOM 678 C CA . ARG A 1 88 ? -11.714 6.951 22.214 1.00 95.88 88 ARG A CA 1
ATOM 679 C C . ARG A 1 88 ? -12.038 6.796 23.692 1.00 95.88 88 ARG A C 1
ATOM 681 O O . ARG A 1 88 ? -12.828 7.583 24.210 1.00 95.88 88 ARG A O 1
ATOM 688 N N . ILE A 1 89 ? -11.442 5.815 24.363 1.00 95.56 89 ILE A N 1
ATOM 689 C CA . ILE A 1 89 ? -11.596 5.607 25.809 1.00 95.56 89 ILE A CA 1
ATOM 690 C C . ILE A 1 89 ? -10.210 5.560 26.433 1.00 95.56 89 ILE A C 1
ATOM 692 O O . ILE A 1 89 ? -9.394 4.711 26.080 1.00 95.56 89 ILE A O 1
ATOM 696 N N . MET A 1 90 ? -9.963 6.468 27.365 1.00 93.12 90 MET A N 1
ATOM 697 C CA . MET A 1 90 ? -8.712 6.583 28.108 1.00 93.12 90 MET A CA 1
ATOM 698 C C . MET A 1 90 ? -9.013 6.850 29.581 1.00 93.12 90 MET A C 1
ATOM 700 O O . MET A 1 90 ? -10.145 7.160 29.950 1.00 93.12 90 MET A O 1
ATOM 704 N N . GLY A 1 91 ? -8.006 6.735 30.436 1.00 92.88 91 GLY A N 1
ATOM 705 C CA . GLY A 1 91 ? -8.198 6.991 31.853 1.00 92.88 91 GLY A CA 1
ATOM 706 C C . GLY A 1 91 ? -6.953 6.755 32.680 1.00 92.88 91 GLY A C 1
ATOM 707 O O . GLY A 1 91 ? -5.880 6.457 32.148 1.00 92.88 91 GLY A O 1
ATOM 708 N N . LEU A 1 92 ? -7.131 6.886 33.988 1.00 93.56 92 LEU A N 1
ATOM 709 C CA . LEU A 1 92 ? -6.099 6.694 34.997 1.00 93.56 92 LEU A CA 1
ATOM 710 C C . LEU A 1 92 ? -6.573 5.674 36.027 1.00 93.56 92 LEU A C 1
ATOM 712 O O . LEU A 1 92 ? -7.767 5.597 36.330 1.00 93.56 92 LEU A O 1
ATOM 716 N N . ASP A 1 93 ? -5.633 4.919 36.585 1.00 92.25 93 ASP A N 1
ATOM 717 C CA . ASP A 1 93 ? -5.876 4.129 37.791 1.00 92.25 93 ASP A CA 1
ATOM 718 C C . ASP A 1 93 ? -5.605 4.921 39.082 1.00 92.25 93 ASP A C 1
ATOM 720 O O . ASP A 1 93 ? -5.187 6.081 39.064 1.00 92.25 93 ASP A O 1
ATOM 724 N N . ASP A 1 94 ? -5.841 4.275 40.222 1.00 87.75 94 ASP A N 1
ATOM 725 C CA . ASP A 1 94 ? -5.660 4.826 41.569 1.00 87.75 94 ASP A CA 1
ATOM 726 C C . ASP A 1 94 ? -4.210 5.213 41.920 1.00 87.75 94 ASP A C 1
ATOM 728 O O . ASP A 1 94 ? -3.976 5.933 42.892 1.00 87.75 94 ASP A O 1
ATOM 732 N N . GLN A 1 95 ? -3.232 4.790 41.115 1.00 88.12 95 GLN A N 1
ATOM 733 C CA . GLN A 1 95 ? -1.812 5.131 41.240 1.00 88.12 95 GLN A CA 1
ATOM 734 C C . GLN A 1 95 ? -1.363 6.180 40.208 1.00 88.12 95 GLN A C 1
ATOM 736 O O . GLN A 1 95 ? -0.158 6.457 40.070 1.00 88.12 95 GLN A O 1
ATOM 741 N N . GLY A 1 96 ? -2.315 6.753 39.463 1.00 87.50 96 GLY A N 1
ATOM 742 C CA . GLY A 1 96 ? -2.068 7.721 38.400 1.00 87.50 96 GLY A CA 1
ATOM 743 C C . GLY A 1 96 ? -1.336 7.122 37.197 1.00 87.50 96 GLY A C 1
ATOM 744 O O . GLY A 1 96 ? -0.624 7.843 36.497 1.00 87.50 96 GLY A O 1
ATOM 745 N N . ARG A 1 97 ? -1.427 5.804 36.978 1.00 89.38 97 ARG A N 1
ATOM 746 C CA . ARG A 1 97 ? -0.923 5.155 35.761 1.00 89.38 97 ARG A CA 1
ATOM 747 C C . ARG A 1 97 ? -1.956 5.299 34.655 1.00 89.38 97 ARG A C 1
ATOM 749 O O . ARG A 1 97 ? -3.150 5.124 34.882 1.00 89.38 97 ARG A O 1
ATOM 756 N N . VAL A 1 98 ? -1.471 5.578 33.451 1.00 88.88 98 VAL A N 1
ATOM 757 C CA . VAL A 1 98 ? -2.308 5.674 32.255 1.00 88.88 98 VAL A CA 1
ATOM 758 C C . VAL A 1 98 ? -2.858 4.298 31.897 1.00 88.88 98 VAL A C 1
ATOM 760 O O . VAL A 1 98 ? -2.131 3.305 31.888 1.00 88.88 98 VAL A O 1
ATOM 763 N N . ILE A 1 99 ? -4.145 4.241 31.584 1.00 90.81 99 ILE A N 1
ATOM 764 C CA . ILE A 1 99 ? -4.779 3.071 30.983 1.00 90.81 99 ILE A CA 1
ATOM 765 C C . ILE A 1 99 ? -4.587 3.156 29.473 1.00 90.81 99 ILE A C 1
ATOM 767 O O . ILE A 1 99 ? -4.805 4.214 28.876 1.00 90.81 99 ILE A O 1
ATOM 771 N N . ARG A 1 100 ? -4.186 2.042 28.850 1.00 88.44 100 ARG A N 1
ATOM 772 C CA . ARG A 1 100 ? -3.979 1.995 27.404 1.00 88.44 100 ARG A CA 1
ATOM 773 C C . ARG A 1 100 ? -5.278 2.355 26.698 1.00 88.44 100 ARG A C 1
ATOM 775 O O . ARG A 1 100 ? -6.344 1.807 26.986 1.00 88.44 100 ARG A O 1
ATOM 782 N N . GLU A 1 101 ? -5.151 3.299 25.782 1.00 90.62 101 GLU A N 1
ATOM 783 C CA . GLU A 1 101 ? -6.288 3.875 25.100 1.00 90.62 101 GLU A CA 1
ATOM 784 C C . GLU A 1 101 ? -6.983 2.844 24.200 1.00 90.62 101 GLU A C 1
ATOM 786 O O . GLU A 1 101 ? -6.335 2.146 23.422 1.00 90.62 101 GLU A O 1
ATOM 791 N N . ASN A 1 102 ? -8.313 2.772 24.279 1.00 93.50 102 ASN A N 1
ATOM 792 C CA . ASN A 1 102 ? -9.128 2.044 23.315 1.00 93.50 102 ASN A CA 1
ATOM 793 C C . ASN A 1 102 ? -9.592 2.978 22.201 1.00 93.50 102 ASN A C 1
ATOM 795 O O . ASN A 1 102 ? -10.080 4.077 22.468 1.00 93.50 102 ASN A O 1
ATOM 799 N N . HIS A 1 103 ? -9.524 2.493 20.966 1.00 93.81 103 HIS A N 1
ATOM 800 C CA . HIS A 1 103 ? -10.067 3.156 19.790 1.00 93.81 103 HIS A CA 1
ATOM 801 C C . HIS A 1 103 ? -11.160 2.290 19.161 1.00 93.81 103 HIS A C 1
ATOM 803 O O . HIS A 1 103 ? -10.966 1.102 18.911 1.00 93.81 103 HIS A O 1
ATOM 809 N N . THR A 1 104 ? -12.312 2.892 18.873 1.00 94.56 104 THR A N 1
ATOM 810 C CA . THR A 1 104 ? -13.418 2.250 18.155 1.00 94.56 104 THR A CA 1
ATOM 811 C C . THR A 1 104 ? -13.888 3.150 17.021 1.00 94.56 104 THR A C 1
ATOM 813 O O . THR A 1 104 ? -14.408 4.243 17.249 1.00 94.56 104 THR A O 1
ATOM 816 N N . ILE A 1 105 ? -13.735 2.678 15.785 1.00 94.50 105 ILE A N 1
ATOM 817 C CA . ILE A 1 105 ? -14.277 3.349 14.601 1.00 94.50 105 ILE A CA 1
ATOM 818 C C . ILE A 1 105 ? -15.791 3.121 14.564 1.00 94.50 105 ILE A C 1
ATOM 820 O O . ILE A 1 105 ? -16.255 1.984 14.677 1.00 94.50 105 ILE A O 1
ATOM 824 N N . ILE A 1 106 ? -16.555 4.196 14.383 1.00 94.31 106 ILE A N 1
ATOM 825 C CA . ILE A 1 106 ? -17.991 4.147 14.099 1.00 94.31 106 ILE A CA 1
ATOM 826 C C . ILE A 1 106 ? -18.184 4.638 12.667 1.00 94.31 106 ILE A C 1
ATOM 828 O O . ILE A 1 106 ? -17.704 5.721 12.316 1.00 94.31 106 ILE A O 1
ATOM 832 N N . LYS A 1 107 ? -18.862 3.828 11.851 1.00 92.31 107 LYS A N 1
ATOM 833 C CA . LYS A 1 107 ? -19.162 4.100 10.444 1.00 92.31 107 LYS A CA 1
ATOM 834 C C . LYS A 1 107 ? -20.651 3.884 10.208 1.00 92.31 107 LYS A C 1
ATOM 836 O O . LYS A 1 107 ? -21.174 2.821 10.532 1.00 92.31 107 LYS A O 1
ATOM 841 N N . ASN A 1 108 ? -21.334 4.885 9.659 1.00 90.88 108 ASN A N 1
ATOM 842 C CA . ASN A 1 108 ? -22.787 4.875 9.455 1.00 90.88 108 ASN A CA 1
ATOM 843 C C . ASN A 1 108 ? -23.563 4.491 10.729 1.00 90.88 108 ASN A C 1
ATOM 845 O O . ASN A 1 108 ? -24.474 3.668 10.695 1.00 90.88 108 ASN A O 1
ATOM 849 N N . SER A 1 109 ? -23.156 5.063 11.866 1.00 91.44 109 SER A N 1
ATOM 850 C CA . SER A 1 109 ? -23.731 4.818 13.198 1.00 91.44 109 SER A CA 1
ATOM 851 C C . SER A 1 109 ? -23.588 3.394 13.744 1.00 91.44 109 SER A C 1
ATOM 853 O O . SER A 1 109 ? -24.214 3.048 14.747 1.00 91.44 109 SER A O 1
ATOM 855 N N . ILE A 1 110 ? -22.740 2.568 13.129 1.00 91.81 110 ILE A N 1
ATOM 856 C CA . ILE A 1 110 ? -22.454 1.203 13.571 1.00 91.81 110 ILE A CA 1
ATOM 857 C C . ILE A 1 110 ? -20.958 1.095 13.906 1.00 91.81 110 ILE A C 1
ATOM 859 O O . ILE A 1 110 ? -20.120 1.594 13.149 1.00 91.81 110 ILE A O 1
ATOM 863 N N . PRO A 1 111 ? -20.574 0.465 15.033 1.00 93.25 111 PRO A N 1
ATOM 864 C CA . PRO A 1 111 ? -19.177 0.158 15.307 1.00 93.25 111 PRO A CA 1
ATOM 865 C C . PRO A 1 111 ? -18.609 -0.764 14.230 1.00 93.25 111 PRO A C 1
ATOM 867 O O . PRO A 1 111 ? -19.228 -1.776 13.890 1.00 93.25 111 PRO A O 1
ATOM 870 N N . LEU A 1 112 ? -17.405 -0.455 13.754 1.00 92.31 112 LEU A N 1
ATOM 871 C CA . LEU A 1 112 ? -16.749 -1.212 12.696 1.00 92.31 112 LEU A CA 1
ATOM 872 C C . LEU A 1 112 ? -16.703 -2.712 13.044 1.00 92.31 112 LEU A C 1
ATOM 874 O O . LEU A 1 112 ? -16.272 -3.103 14.141 1.00 92.31 112 LEU A O 1
ATOM 878 N N . ASN A 1 113 ? -17.202 -3.545 12.130 1.00 90.50 113 ASN A N 1
ATOM 879 C CA . ASN A 1 113 ? -17.275 -4.996 12.293 1.00 90.50 113 ASN A CA 1
ATOM 880 C C . ASN A 1 113 ? -17.253 -5.728 10.942 1.00 90.50 113 ASN A C 1
ATOM 882 O O . ASN A 1 113 ? -17.581 -5.160 9.903 1.00 90.50 113 ASN A O 1
ATOM 886 N N . THR A 1 114 ? -16.898 -7.009 10.965 1.00 89.44 114 THR A N 1
ATOM 887 C CA . THR A 1 114 ? -16.731 -7.827 9.756 1.00 89.44 114 THR A CA 1
ATOM 888 C C . THR A 1 114 ? -18.041 -8.150 9.034 1.00 89.44 114 THR A C 1
ATOM 890 O O . THR A 1 114 ? -18.005 -8.395 7.834 1.00 89.44 114 THR A O 1
ATOM 893 N N . ASN A 1 115 ? -19.194 -8.128 9.711 1.00 89.12 115 ASN A N 1
ATOM 894 C CA . ASN A 1 115 ? -20.482 -8.465 9.093 1.00 89.12 115 ASN A CA 1
ATOM 895 C C . ASN A 1 115 ? -21.006 -7.316 8.220 1.00 89.12 115 ASN A C 1
ATOM 897 O O . ASN A 1 115 ? -21.362 -7.528 7.064 1.00 89.12 115 ASN A O 1
ATOM 901 N N . GLU A 1 116 ? -21.006 -6.096 8.758 1.00 90.25 116 GLU A N 1
ATOM 902 C CA . GLU A 1 116 ? -21.536 -4.900 8.085 1.00 90.25 116 GLU A CA 1
ATOM 903 C C . GLU A 1 116 ? -20.470 -4.168 7.257 1.00 90.25 116 GLU A C 1
ATOM 905 O O . GLU A 1 116 ? -20.783 -3.370 6.372 1.00 90.25 116 GLU A O 1
ATOM 910 N N . ASN A 1 117 ? -19.184 -4.391 7.551 1.00 91.12 117 ASN A N 1
ATOM 911 C CA . ASN A 1 117 ? -18.082 -3.628 6.966 1.00 91.12 117 ASN A CA 1
ATOM 912 C C . ASN A 1 117 ? -16.975 -4.519 6.395 1.00 91.12 117 ASN A C 1
ATOM 914 O O . ASN A 1 117 ? -15.820 -4.110 6.387 1.00 91.12 117 ASN A O 1
ATOM 918 N N . LYS A 1 118 ? -17.317 -5.702 5.864 1.00 88.69 118 LYS A N 1
ATOM 919 C CA . LYS A 1 118 ? -16.364 -6.633 5.220 1.00 88.69 118 LYS A CA 1
ATOM 920 C C . LYS A 1 118 ? -15.459 -6.002 4.152 1.00 88.69 118 LYS A C 1
ATOM 922 O O . LYS A 1 118 ? -14.411 -6.549 3.826 1.00 88.69 118 LYS A O 1
ATOM 927 N N . ASP A 1 119 ? -15.884 -4.882 3.569 1.00 89.19 119 ASP A N 1
ATOM 928 C CA . ASP A 1 119 ? -15.113 -4.184 2.545 1.00 89.19 119 ASP A CA 1
ATOM 929 C C . ASP A 1 119 ? -14.100 -3.159 3.095 1.00 89.19 119 ASP A C 1
ATOM 931 O O . ASP A 1 119 ? -13.266 -2.630 2.357 1.00 89.19 119 ASP A O 1
ATOM 935 N N . ASP A 1 120 ? -14.129 -2.880 4.395 1.00 92.88 120 ASP A N 1
ATOM 936 C CA . ASP A 1 120 ? -13.201 -1.945 5.023 1.00 92.88 120 ASP A CA 1
ATOM 937 C C . ASP A 1 120 ? -11.771 -2.512 5.082 1.00 92.88 120 ASP A C 1
ATOM 939 O O . ASP A 1 120 ? -11.577 -3.707 5.305 1.00 92.88 120 ASP A O 1
ATOM 943 N N . TRP A 1 121 ? -10.764 -1.653 4.889 1.00 94.50 121 TRP A N 1
ATOM 944 C CA . TRP A 1 121 ? -9.357 -2.065 4.799 1.00 94.50 121 TRP A CA 1
ATOM 945 C C . TRP A 1 121 ? -8.831 -2.733 6.073 1.00 94.50 121 TRP A C 1
ATOM 947 O O . TRP A 1 121 ? -7.966 -3.595 5.977 1.00 94.50 121 TRP A O 1
ATOM 957 N N . HIS A 1 122 ? -9.419 -2.441 7.238 1.00 92.62 122 HIS A N 1
ATOM 958 C CA . HIS A 1 122 ? -9.055 -3.083 8.509 1.00 92.62 122 HIS A CA 1
ATOM 959 C C . HIS A 1 122 ? -9.325 -4.597 8.544 1.00 92.62 122 HIS A C 1
ATOM 961 O O . HIS A 1 122 ? -8.833 -5.282 9.436 1.00 92.62 122 HIS A O 1
ATOM 967 N N . PHE A 1 123 ? -10.130 -5.123 7.614 1.00 93.06 123 PHE A N 1
ATOM 968 C CA . PHE A 1 123 ? -10.472 -6.548 7.546 1.00 93.06 123 PHE A CA 1
ATOM 969 C C . PHE A 1 123 ? -9.958 -7.233 6.281 1.00 93.06 123 PHE A C 1
ATOM 971 O O . PHE A 1 123 ? -10.309 -8.387 6.027 1.00 93.06 123 PHE A O 1
ATOM 978 N N . LYS A 1 124 ? -9.159 -6.536 5.467 1.00 94.50 124 LYS A N 1
ATOM 979 C CA . LYS A 1 124 ? -8.621 -7.106 4.236 1.00 94.50 124 LYS A CA 1
ATOM 980 C C . LYS A 1 124 ? -7.437 -8.015 4.547 1.00 94.50 124 LYS A C 1
ATOM 982 O O . LYS A 1 124 ? -6.581 -7.691 5.360 1.00 94.50 124 LYS A O 1
ATOM 987 N N . ILE A 1 125 ? -7.396 -9.151 3.860 1.00 96.44 125 ILE A N 1
ATOM 988 C CA . ILE A 1 125 ? -6.263 -10.075 3.851 1.00 96.44 125 ILE A CA 1
ATOM 989 C C . ILE A 1 125 ? -5.640 -9.953 2.467 1.00 96.44 125 ILE A C 1
ATOM 991 O O . ILE A 1 125 ? -6.288 -10.294 1.472 1.00 96.44 125 ILE A O 1
ATOM 995 N N . ILE A 1 126 ? -4.424 -9.407 2.419 1.00 97.81 126 ILE A N 1
ATOM 996 C CA . ILE A 1 126 ? -3.718 -9.086 1.178 1.00 97.81 126 ILE A CA 1
ATOM 997 C C . ILE A 1 126 ? -2.863 -10.282 0.752 1.00 97.81 126 ILE A C 1
ATOM 999 O O . ILE A 1 126 ? -2.026 -10.756 1.519 1.00 97.81 126 ILE A O 1
ATOM 1003 N N . TYR A 1 127 ? -3.036 -10.741 -0.487 1.00 98.44 127 TYR A N 1
ATOM 1004 C CA . TYR A 1 127 ? -2.144 -11.705 -1.128 1.00 98.44 127 TYR A CA 1
ATOM 1005 C C . TYR A 1 127 ? -1.204 -10.974 -2.091 1.00 98.44 127 TYR A C 1
ATOM 1007 O O . TYR A 1 127 ? -1.646 -10.449 -3.112 1.00 98.44 127 TYR A O 1
ATOM 1015 N N . SER A 1 128 ? 0.088 -10.935 -1.763 1.00 97.81 128 SER A N 1
ATOM 1016 C CA . SER A 1 128 ? 1.124 -10.392 -2.647 1.00 97.81 128 SER A CA 1
ATOM 1017 C C . SER A 1 128 ? 1.523 -11.436 -3.688 1.00 97.81 128 SER A C 1
ATOM 1019 O O . SER A 1 128 ? 1.865 -12.567 -3.329 1.00 97.81 128 SER A O 1
ATOM 1021 N N . LEU A 1 129 ? 1.480 -11.073 -4.970 1.00 96.62 129 LEU A N 1
ATOM 1022 C CA . LEU A 1 129 ? 1.935 -11.930 -6.061 1.00 96.62 129 LEU A CA 1
ATOM 1023 C C . LEU A 1 129 ? 2.814 -11.159 -7.047 1.00 96.62 129 LEU A C 1
ATOM 1025 O O . LEU A 1 129 ? 2.501 -10.046 -7.464 1.00 96.62 129 LEU A O 1
ATOM 1029 N N . MET A 1 130 ? 3.909 -11.798 -7.450 1.00 98.25 130 MET A N 1
ATOM 1030 C CA . MET A 1 130 ? 4.726 -11.364 -8.578 1.00 98.25 130 MET A CA 1
ATOM 1031 C C . MET A 1 130 ? 4.187 -12.036 -9.835 1.00 98.25 130 MET A C 1
ATOM 1033 O O . MET A 1 130 ? 4.212 -13.266 -9.911 1.00 98.25 130 MET A O 1
ATOM 1037 N N . ILE A 1 131 ? 3.701 -11.239 -10.788 1.00 98.38 131 ILE A N 1
ATOM 1038 C CA . ILE A 1 131 ? 2.964 -11.726 -11.965 1.00 98.38 131 ILE A CA 1
ATOM 1039 C C . ILE A 1 131 ? 3.781 -12.786 -12.713 1.00 98.38 131 ILE A C 1
ATOM 1041 O O . ILE A 1 131 ? 3.319 -13.920 -12.815 1.00 98.38 131 ILE A O 1
ATOM 1045 N N . ASP A 1 132 ? 5.037 -12.476 -13.062 1.00 98.25 132 ASP A N 1
ATOM 1046 C CA . ASP A 1 132 ? 5.971 -13.375 -13.772 1.00 98.25 132 ASP A CA 1
ATOM 1047 C C . ASP A 1 132 ? 6.170 -14.747 -13.101 1.00 98.25 132 ASP A C 1
ATOM 1049 O O . ASP A 1 132 ? 6.541 -15.729 -13.745 1.00 98.25 132 ASP A O 1
ATOM 1053 N N . ARG A 1 133 ? 5.942 -14.835 -11.786 1.00 97.88 133 ARG A N 1
ATOM 1054 C CA . ARG A 1 133 ? 6.230 -16.025 -10.972 1.00 97.88 133 ARG A CA 1
ATOM 1055 C C . ARG A 1 133 ? 4.984 -16.759 -10.505 1.00 97.88 133 ARG A C 1
ATOM 1057 O O . ARG A 1 133 ? 5.120 -17.768 -9.815 1.00 97.88 133 ARG A O 1
ATOM 1064 N N . PHE A 1 134 ? 3.798 -16.254 -10.830 1.00 98.50 134 PHE A N 1
ATOM 1065 C CA . PHE A 1 134 ? 2.557 -16.801 -10.305 1.00 98.50 134 PHE A CA 1
ATOM 1066 C C . PHE A 1 134 ? 2.035 -17.965 -11.152 1.00 98.50 134 PHE A C 1
ATOM 1068 O O . PHE A 1 134 ? 2.006 -19.101 -10.679 1.00 98.50 134 PHE A O 1
ATOM 1075 N N . LEU A 1 135 ? 1.634 -17.694 -12.395 1.00 98.56 135 LEU A N 1
ATOM 1076 C CA . LEU A 1 135 ? 1.168 -18.707 -13.340 1.00 98.56 135 LEU A CA 1
ATOM 1077 C C . LEU A 1 135 ? 1.297 -18.184 -14.771 1.00 98.56 135 LEU A C 1
ATOM 1079 O O . LEU A 1 135 ? 0.756 -17.126 -15.076 1.00 98.56 135 LEU A O 1
ATOM 1083 N N . ASP A 1 136 ? 1.975 -18.945 -15.626 1.00 98.44 136 ASP A N 1
ATOM 1084 C CA . ASP A 1 136 ? 1.993 -18.746 -17.079 1.00 98.44 136 ASP A CA 1
ATOM 1085 C C . ASP A 1 136 ? 0.689 -19.312 -17.659 1.00 98.44 136 ASP A C 1
ATOM 1087 O O . ASP A 1 136 ? 0.524 -20.533 -17.772 1.00 98.44 136 ASP A O 1
ATOM 1091 N N . GLY A 1 137 ? -0.289 -18.427 -17.881 1.00 98.25 137 GLY A N 1
ATOM 1092 C CA . GLY A 1 137 ? -1.615 -18.775 -18.395 1.00 98.25 137 GLY A CA 1
ATOM 1093 C C . GLY A 1 137 ? -1.737 -18.615 -19.910 1.00 98.25 137 GLY A C 1
ATOM 1094 O O . GLY A 1 137 ? -2.627 -19.213 -20.521 1.00 98.25 137 GLY A O 1
ATOM 1095 N N . ASN A 1 138 ? -0.852 -17.836 -20.528 1.00 98.12 138 ASN A N 1
ATOM 1096 C CA . ASN A 1 138 ? -0.778 -17.599 -21.957 1.00 98.12 138 ASN A CA 1
ATOM 1097 C C . ASN A 1 138 ? 0.667 -17.733 -22.464 1.00 98.12 138 ASN A C 1
ATOM 1099 O O . ASN A 1 138 ? 1.328 -16.761 -22.811 1.00 98.12 138 ASN A O 1
ATOM 1103 N N . HIS A 1 139 ? 1.084 -18.971 -22.721 1.00 97.25 139 HIS A N 1
ATOM 1104 C CA . HIS A 1 139 ? 2.407 -19.290 -23.272 1.00 97.25 139 HIS A CA 1
ATOM 1105 C C . HIS A 1 139 ? 2.807 -18.530 -24.558 1.00 97.25 139 HIS A C 1
ATOM 1107 O O . HIS A 1 139 ? 3.976 -18.557 -24.939 1.00 97.25 139 HIS A O 1
ATOM 1113 N N . SER A 1 140 ? 1.872 -17.885 -25.273 1.00 97.50 140 SER A N 1
ATOM 1114 C CA . SER A 1 140 ? 2.188 -17.118 -26.487 1.00 97.50 140 SER A CA 1
ATOM 1115 C C . SER A 1 140 ? 2.868 -15.769 -26.227 1.00 97.50 140 SER A C 1
ATOM 1117 O O . SER A 1 140 ? 3.559 -15.283 -27.123 1.00 97.50 140 SER A O 1
ATOM 1119 N N . ASN A 1 141 ? 2.709 -15.180 -25.035 1.00 96.56 141 ASN A N 1
ATOM 1120 C CA . ASN A 1 141 ? 3.382 -13.935 -24.636 1.00 96.56 141 ASN A CA 1
ATOM 1121 C C . ASN A 1 141 ? 4.680 -14.186 -23.839 1.00 96.56 141 ASN A C 1
ATOM 1123 O O . ASN A 1 141 ? 5.441 -13.253 -23.577 1.00 96.56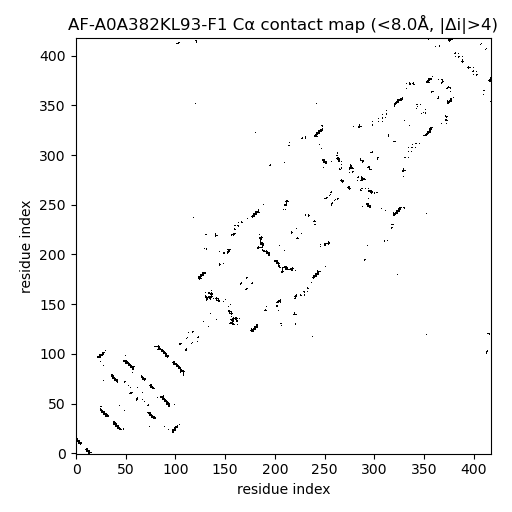 141 ASN A O 1
ATOM 1127 N N . THR A 1 142 ? 4.957 -15.446 -23.487 1.00 95.12 142 THR A N 1
ATOM 1128 C CA . THR A 1 142 ? 6.148 -15.818 -22.728 1.00 95.12 142 THR A CA 1
ATOM 1129 C C . THR A 1 142 ? 7.395 -15.542 -23.556 1.00 95.12 142 THR A C 1
ATOM 1131 O O . THR A 1 142 ? 7.657 -16.183 -24.577 1.00 95.12 142 THR A O 1
ATOM 1134 N N . SER A 1 143 ? 8.201 -14.597 -23.082 1.00 90.94 143 SER A N 1
ATOM 1135 C CA . SER A 1 143 ? 9.455 -14.206 -23.714 1.00 90.94 143 SER A CA 1
ATOM 1136 C C . SER A 1 143 ? 10.573 -14.170 -22.682 1.00 90.94 143 SER A C 1
ATOM 1138 O O . SER A 1 143 ? 10.444 -13.542 -21.632 1.00 90.94 143 SER A O 1
ATOM 1140 N N . LYS A 1 144 ? 11.675 -14.852 -22.998 1.00 85.50 144 LYS A N 1
ATOM 1141 C CA . LYS A 1 144 ? 12.892 -14.913 -22.183 1.00 85.50 144 LYS A CA 1
ATOM 1142 C C . LYS A 1 144 ? 13.995 -14.075 -22.805 1.00 85.50 144 LYS A C 1
ATOM 1144 O O . LYS A 1 144 ? 14.049 -13.926 -24.032 1.00 85.50 144 LYS A O 1
ATOM 1149 N N . SER A 1 145 ? 14.893 -13.550 -21.978 1.00 80.06 145 SER A N 1
ATOM 1150 C CA . SER A 1 145 ? 16.035 -12.804 -22.498 1.00 80.06 145 SER A CA 1
ATOM 1151 C C . SER A 1 145 ? 16.975 -13.701 -23.308 1.00 80.06 145 SER A C 1
ATOM 1153 O O . SER A 1 145 ? 17.204 -14.869 -23.004 1.00 80.06 145 SER A O 1
ATOM 1155 N N . GLN A 1 146 ? 17.541 -13.132 -24.372 1.00 71.56 146 GLN A N 1
ATOM 1156 C CA . GLN A 1 146 ? 18.555 -13.800 -25.186 1.00 71.56 146 GLN A CA 1
ATOM 1157 C C . GLN A 1 146 ? 19.912 -13.750 -24.461 1.00 71.56 146 GLN A C 1
ATOM 1159 O O . GLN A 1 146 ? 20.352 -12.669 -24.071 1.00 71.56 146 GLN A O 1
ATOM 1164 N N . GLY A 1 147 ? 20.593 -14.892 -24.315 1.00 71.25 147 GLY A N 1
ATOM 1165 C CA . GLY A 1 147 ? 21.943 -14.987 -23.735 1.00 71.25 147 GLY A CA 1
ATOM 1166 C C . GLY A 1 147 ? 22.061 -15.954 -22.550 1.00 71.25 147 GLY A C 1
ATOM 1167 O O . GLY A 1 147 ? 21.097 -16.609 -22.163 1.00 71.25 147 GLY A O 1
ATOM 1168 N N . GLU A 1 148 ? 23.265 -16.065 -21.980 1.00 80.19 148 GLU A N 1
ATOM 1169 C CA . GLU A 1 148 ? 23.508 -16.857 -20.767 1.00 80.19 148 GLU A CA 1
ATOM 1170 C C . GLU A 1 148 ? 23.062 -16.073 -19.526 1.00 80.19 148 GLU A C 1
ATOM 1172 O O . GLU A 1 148 ? 23.816 -15.282 -18.961 1.00 80.19 148 GLU A O 1
ATOM 1177 N N . ILE A 1 149 ? 21.820 -16.298 -19.100 1.00 88.44 149 ILE A N 1
ATOM 1178 C CA .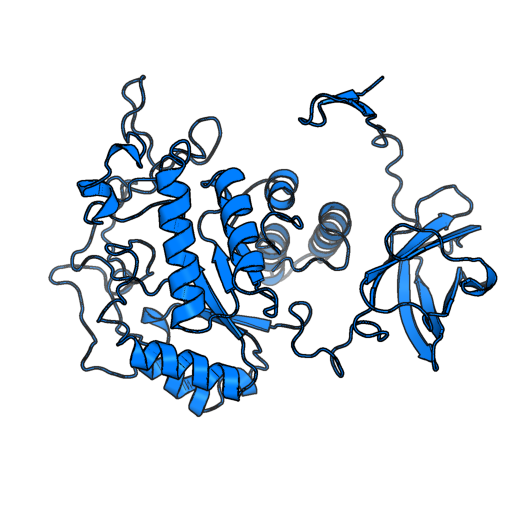 ILE A 1 149 ? 21.275 -15.780 -17.846 1.00 88.44 149 ILE A CA 1
ATOM 1179 C C . ILE A 1 149 ? 20.821 -16.924 -16.943 1.00 88.44 149 ILE A C 1
ATOM 1181 O O . ILE A 1 149 ? 20.353 -17.969 -17.399 1.00 88.44 149 ILE A O 1
ATOM 1185 N N . HIS A 1 150 ? 20.982 -16.746 -15.632 1.00 90.81 150 HIS A N 1
ATOM 1186 C CA . HIS A 1 150 ? 20.510 -17.730 -14.672 1.00 90.81 150 HIS A CA 1
ATOM 1187 C C . HIS A 1 150 ? 18.968 -17.794 -14.710 1.00 90.81 150 HIS A C 1
ATOM 1189 O O . HIS A 1 150 ? 18.331 -16.755 -14.578 1.00 90.81 150 HIS A O 1
ATOM 1195 N N . PRO A 1 151 ? 18.325 -18.976 -14.788 1.00 90.06 151 PRO A N 1
ATOM 1196 C CA . PRO A 1 151 ? 16.864 -19.067 -14.923 1.00 90.06 151 PRO A CA 1
ATOM 1197 C C . PRO A 1 151 ? 16.063 -18.361 -13.816 1.00 90.06 151 PRO A C 1
ATOM 1199 O O . PRO A 1 151 ? 14.967 -17.870 -14.049 1.00 90.06 151 PRO A O 1
ATOM 1202 N N . LEU A 1 152 ? 16.614 -18.280 -12.599 1.00 92.00 152 LEU A N 1
ATOM 1203 C CA . LEU A 1 152 ? 15.989 -17.545 -11.484 1.00 92.00 152 LEU A CA 1
ATOM 1204 C C . LEU A 1 152 ? 16.016 -16.015 -11.648 1.00 92.00 152 LEU A C 1
ATOM 1206 O O . LEU A 1 152 ? 15.286 -15.323 -10.936 1.00 92.00 152 LEU A O 1
ATOM 1210 N N . THR A 1 153 ? 16.870 -15.492 -12.527 1.00 93.19 153 THR A N 1
ATOM 1211 C CA . THR A 1 153 ? 17.051 -14.055 -12.777 1.00 93.19 153 THR A CA 1
ATOM 1212 C C . THR A 1 153 ? 16.519 -13.617 -14.146 1.00 93.19 153 THR A C 1
ATOM 1214 O O . THR A 1 153 ? 16.641 -12.443 -14.500 1.00 93.19 153 THR A O 1
ATOM 1217 N N . ASP A 1 154 ? 15.893 -14.538 -14.879 1.00 94.44 154 ASP A N 1
ATOM 1218 C CA . ASP A 1 154 ? 15.171 -14.308 -16.131 1.00 94.44 154 ASP A CA 1
ATOM 1219 C C . ASP A 1 154 ? 13.646 -14.308 -15.899 1.00 94.44 154 ASP A C 1
ATOM 1221 O O . ASP A 1 154 ? 13.164 -14.677 -14.815 1.00 94.44 154 ASP A O 1
ATOM 1225 N N . PHE A 1 155 ? 12.898 -13.919 -16.930 1.00 95.38 155 PHE A N 1
ATOM 1226 C CA . PHE A 1 155 ? 11.448 -14.073 -16.997 1.00 95.38 155 PHE A CA 1
ATOM 1227 C C . PHE A 1 155 ? 11.052 -15.559 -17.034 1.00 95.38 155 PHE A C 1
ATOM 1229 O O . PHE A 1 155 ? 11.709 -16.406 -17.660 1.00 95.38 155 PHE A O 1
ATOM 1236 N N . ASN A 1 156 ?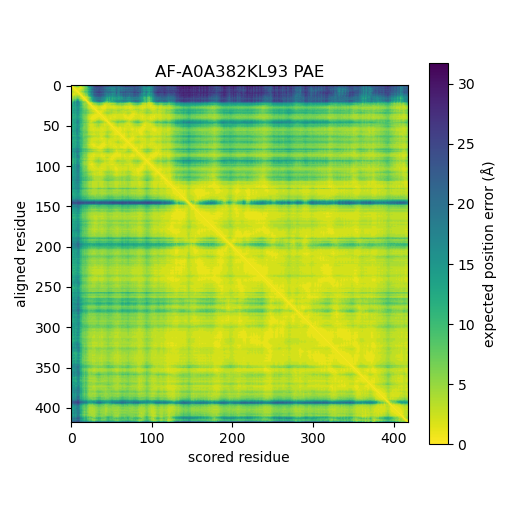 9.954 -15.884 -16.356 1.00 95.50 156 ASN A N 1
ATOM 1237 C CA . ASN A 1 156 ? 9.382 -17.226 -16.274 1.00 95.50 156 ASN A CA 1
ATOM 1238 C C . ASN A 1 156 ? 7.994 -17.354 -16.904 1.00 95.50 156 ASN A C 1
ATOM 1240 O O . ASN A 1 156 ? 7.536 -18.486 -17.041 1.00 95.50 156 ASN A O 1
ATOM 1244 N N . GLY A 1 157 ? 7.394 -16.249 -17.354 1.00 96.75 157 GLY A N 1
ATOM 1245 C CA . GLY A 1 157 ? 6.212 -16.266 -18.222 1.00 96.75 157 GLY A CA 1
ATOM 1246 C C . GLY A 1 157 ? 4.882 -16.131 -17.494 1.00 96.75 157 GLY A C 1
ATOM 1247 O O . GLY A 1 157 ? 3.841 -16.233 -18.124 1.00 96.75 157 GLY A O 1
ATOM 1248 N N . GLY A 1 158 ? 4.884 -15.907 -16.179 1.00 98.44 158 GLY A N 1
ATOM 1249 C CA . GLY A 1 158 ? 3.642 -15.621 -15.474 1.00 98.44 158 GLY A CA 1
ATOM 1250 C C . GLY A 1 158 ? 2.988 -14.319 -15.951 1.00 98.44 158 GLY A C 1
ATOM 1251 O O . GLY A 1 158 ? 3.676 -13.337 -16.229 1.00 98.44 158 GLY A O 1
ATOM 1252 N N . ASP A 1 159 ? 1.660 -14.318 -16.053 1.00 98.81 159 ASP A N 1
ATOM 1253 C CA . ASP A 1 159 ? 0.915 -13.283 -16.775 1.00 98.81 159 ASP A CA 1
ATOM 1254 C C . ASP A 1 159 ? -0.484 -13.012 -16.182 1.00 98.81 159 ASP A C 1
ATOM 1256 O O . ASP A 1 159 ? -0.938 -13.664 -15.230 1.00 98.81 159 ASP A O 1
ATOM 1260 N N . PHE A 1 160 ? -1.196 -12.017 -16.726 1.00 98.88 160 PHE A N 1
ATOM 1261 C CA . PHE A 1 160 ? -2.553 -11.682 -16.282 1.00 98.88 160 PHE A CA 1
ATOM 1262 C C . PHE A 1 160 ? -3.548 -12.813 -16.532 1.00 98.88 160 PHE A C 1
ATOM 1264 O O . PHE A 1 160 ? -4.450 -13.026 -15.718 1.00 98.88 160 PHE A O 1
ATOM 1271 N N . SER A 1 161 ? -3.381 -13.555 -17.628 1.00 98.81 161 SER A N 1
ATOM 1272 C CA . SER A 1 161 ? -4.226 -14.700 -17.968 1.00 98.81 161 SER A CA 1
ATOM 1273 C C . SER A 1 161 ? -4.169 -15.781 -16.879 1.00 98.81 161 SER A C 1
ATOM 1275 O O . SER A 1 161 ? -5.213 -16.297 -16.469 1.00 98.81 161 SER A O 1
ATOM 1277 N N . GLY A 1 162 ? -2.990 -16.055 -16.320 1.00 98.81 162 GLY A N 1
ATOM 1278 C CA . GLY A 1 162 ? -2.801 -16.980 -15.208 1.00 98.81 162 GLY A CA 1
ATOM 1279 C C . GLY A 1 162 ? -3.446 -16.494 -13.908 1.00 98.81 162 GLY A C 1
ATOM 1280 O O . GLY A 1 162 ? -4.086 -17.272 -13.193 1.00 98.81 162 GLY A O 1
ATOM 1281 N N . VAL A 1 163 ? -3.368 -15.193 -13.610 1.00 98.81 163 VAL A N 1
ATOM 1282 C CA . VAL A 1 163 ? -4.067 -14.620 -12.444 1.00 98.81 163 VAL A CA 1
ATOM 1283 C C . VAL A 1 163 ? -5.590 -14.713 -12.612 1.00 98.81 163 VAL A C 1
ATOM 1285 O O . VAL A 1 163 ? -6.277 -15.157 -11.689 1.00 98.81 163 VAL A O 1
ATOM 1288 N N . ILE A 1 164 ? -6.121 -14.375 -13.794 1.00 98.88 164 ILE A N 1
ATOM 1289 C CA . ILE A 1 164 ? -7.550 -14.512 -14.131 1.00 98.88 164 ILE A CA 1
ATOM 1290 C C . ILE A 1 164 ? -8.006 -15.963 -13.979 1.00 98.88 164 ILE A C 1
ATOM 1292 O O . ILE A 1 164 ? -9.069 -16.214 -13.409 1.00 98.88 164 ILE A O 1
ATOM 1296 N N . GLN A 1 165 ? -7.209 -16.923 -14.455 1.00 98.81 165 GLN A N 1
ATOM 1297 C CA . GLN A 1 165 ? -7.511 -18.342 -14.303 1.00 98.81 165 GLN A CA 1
ATOM 1298 C C . GLN A 1 165 ? -7.657 -18.717 -12.823 1.00 98.81 165 GLN A C 1
ATOM 1300 O O . GLN A 1 165 ? -8.648 -19.341 -12.447 1.00 98.81 165 GLN A O 1
ATOM 1305 N N . LYS A 1 166 ? -6.722 -18.298 -11.962 1.00 98.75 166 LYS A N 1
ATOM 1306 C CA . LYS A 1 166 ? -6.774 -18.613 -10.524 1.00 98.75 166 LYS A CA 1
ATOM 1307 C C . LYS A 1 166 ? -7.923 -17.924 -9.794 1.00 98.75 166 LYS A C 1
ATOM 1309 O O . LYS A 1 166 ? -8.504 -18.530 -8.894 1.00 98.75 166 LYS A O 1
ATOM 1314 N N . LEU A 1 167 ? -8.299 -16.711 -10.201 1.00 98.62 167 LEU A N 1
ATOM 1315 C CA . LEU A 1 167 ? -9.537 -16.072 -9.744 1.00 98.62 167 LEU A CA 1
ATOM 1316 C C . LEU A 1 167 ? -10.766 -16.901 -10.150 1.00 98.62 167 LEU A C 1
ATOM 1318 O O . LEU A 1 167 ? -11.625 -17.175 -9.315 1.00 98.62 167 LEU A O 1
ATOM 1322 N N . GLY A 1 168 ? -10.841 -17.346 -11.408 1.00 98.25 168 GLY A N 1
ATOM 1323 C CA . GLY A 1 168 ? -11.951 -18.161 -11.917 1.00 98.25 168 GLY A CA 1
ATOM 1324 C C . GLY A 1 168 ? -12.066 -19.544 -11.265 1.00 98.25 168 GLY A C 1
ATOM 1325 O O . GLY A 1 168 ? -13.173 -20.043 -11.080 1.00 98.25 168 GLY A O 1
ATOM 1326 N N . GLU A 1 169 ? -10.938 -20.140 -10.875 1.00 98.31 169 GLU A N 1
ATOM 1327 C CA . GLU A 1 169 ? -10.871 -21.409 -10.136 1.00 98.31 169 GLU A CA 1
ATOM 1328 C C . GLU A 1 169 ? -11.259 -21.275 -8.653 1.00 98.31 169 GLU A C 1
ATOM 1330 O O . GLU A 1 169 ? -11.430 -22.290 -7.986 1.00 98.31 169 GLU A O 1
ATOM 1335 N N . GLY A 1 170 ? -11.395 -20.051 -8.130 1.00 97.75 170 GLY A N 1
ATOM 1336 C CA . GLY A 1 170 ? -11.723 -19.797 -6.725 1.00 97.75 170 GLY A CA 1
ATOM 1337 C C . GLY A 1 170 ? -10.526 -19.816 -5.770 1.00 97.75 170 GLY A C 1
ATOM 1338 O O . GLY A 1 170 ? -10.727 -19.671 -4.569 1.00 97.75 170 GLY A O 1
ATOM 1339 N N . TYR A 1 171 ? -9.283 -19.911 -6.267 1.00 98.50 171 TYR A N 1
ATOM 1340 C CA . TYR A 1 171 ? -8.064 -20.038 -5.448 1.00 98.50 171 TYR A CA 1
ATOM 1341 C C . TYR A 1 171 ? -7.974 -18.993 -4.324 1.00 98.50 171 TYR A C 1
ATOM 1343 O O . TYR A 1 171 ? -7.706 -19.323 -3.170 1.00 98.50 171 TYR A O 1
ATOM 1351 N N . PHE A 1 172 ? -8.214 -17.721 -4.653 1.00 98.31 172 PHE A N 1
ATOM 1352 C CA . PHE A 1 172 ? -8.129 -16.628 -3.685 1.00 98.31 172 PHE A CA 1
ATOM 1353 C C . PHE A 1 172 ? -9.288 -16.656 -2.681 1.00 98.31 172 PHE A C 1
ATOM 1355 O O . PHE A 1 172 ? -9.065 -16.473 -1.484 1.00 98.31 172 PHE A O 1
ATOM 1362 N N . SER A 1 173 ? -10.511 -16.928 -3.142 1.00 95.44 173 SER A N 1
ATOM 1363 C CA . SER A 1 173 ? -11.686 -17.021 -2.270 1.00 95.44 173 SER A CA 1
ATOM 136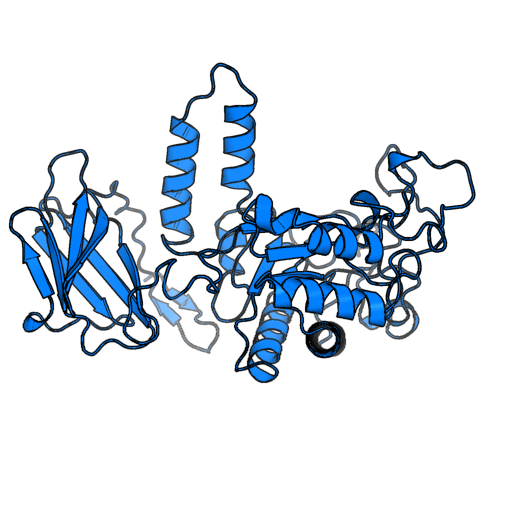4 C C . SER A 1 173 ? -11.600 -18.206 -1.307 1.00 95.44 173 SER A C 1
ATOM 1366 O O . SER A 1 173 ? -11.918 -18.042 -0.130 1.00 95.44 173 SER A O 1
ATOM 1368 N N . ASP A 1 174 ? -11.105 -19.358 -1.765 1.00 97.75 174 ASP A N 1
ATOM 1369 C CA . ASP A 1 174 ? -10.907 -20.559 -0.942 1.00 97.75 174 ASP A CA 1
ATOM 1370 C C . ASP A 1 174 ? -9.878 -20.328 0.175 1.00 97.75 174 ASP A C 1
ATOM 1372 O O . ASP A 1 174 ? -10.010 -20.869 1.274 1.00 97.75 174 ASP A O 1
ATOM 1376 N N . LEU A 1 175 ? -8.876 -19.478 -0.077 1.00 97.56 175 LEU A N 1
ATOM 1377 C CA . LEU A 1 175 ? -7.903 -19.030 0.923 1.00 97.56 175 LEU A CA 1
ATOM 1378 C C . LEU A 1 175 ? -8.439 -17.928 1.857 1.00 97.56 175 LEU A C 1
ATOM 1380 O O . LEU A 1 175 ? -7.777 -17.590 2.839 1.00 97.56 175 LEU A O 1
ATOM 1384 N N . GLY A 1 176 ? -9.611 -17.351 1.571 1.00 96.38 176 GLY A N 1
ATOM 1385 C CA . GLY A 1 176 ? -10.172 -16.219 2.316 1.00 96.38 176 GLY A CA 1
ATOM 1386 C C . GLY A 1 176 ? -9.526 -14.866 1.991 1.00 96.38 176 GLY A C 1
ATOM 1387 O O . GLY A 1 176 ? -9.654 -13.918 2.769 1.00 96.38 176 GLY A O 1
ATOM 1388 N N . ILE A 1 177 ? -8.827 -14.758 0.858 1.00 97.88 177 ILE A N 1
ATOM 1389 C CA . ILE A 1 177 ? -8.201 -13.515 0.398 1.00 97.88 177 ILE A CA 1
ATOM 1390 C C . ILE A 1 177 ? -9.276 -12.518 -0.038 1.00 97.88 177 ILE A C 1
ATOM 1392 O O . ILE A 1 177 ? -10.247 -12.869 -0.703 1.00 97.88 177 ILE A O 1
ATOM 1396 N N . SER A 1 178 ? -9.084 -11.253 0.333 1.00 96.94 178 SER A N 1
ATOM 1397 C CA . SER A 1 178 ? -10.022 -10.157 0.043 1.00 96.94 178 SER A CA 1
ATOM 1398 C C . SER A 1 178 ? -9.359 -8.932 -0.589 1.00 96.94 178 SER A C 1
ATOM 1400 O O . SER A 1 178 ? -10.044 -7.958 -0.918 1.00 96.94 178 SER A O 1
ATOM 1402 N N . ALA A 1 179 ? -8.044 -8.989 -0.795 1.00 98.38 179 ALA A N 1
ATOM 1403 C CA . ALA A 1 179 ? -7.284 -8.068 -1.621 1.00 98.38 179 ALA A CA 1
ATOM 1404 C C . ALA A 1 179 ? -6.078 -8.790 -2.247 1.00 98.38 179 ALA A C 1
ATOM 1406 O O . ALA A 1 179 ? -5.454 -9.631 -1.602 1.00 98.38 179 ALA A O 1
ATOM 1407 N N . ILE A 1 180 ? -5.723 -8.449 -3.480 1.00 98.62 180 ILE A N 1
ATOM 1408 C CA . ILE A 1 180 ? -4.486 -8.878 -4.134 1.00 98.62 180 ILE A CA 1
ATOM 1409 C C . ILE A 1 180 ? -3.593 -7.661 -4.365 1.00 98.62 180 ILE A C 1
ATOM 1411 O O . ILE A 1 180 ? -4.070 -6.591 -4.735 1.00 98.62 180 ILE A O 1
ATOM 1415 N N . TRP A 1 181 ? -2.297 -7.820 -4.124 1.00 98.62 181 TRP A N 1
ATOM 1416 C CA . TRP A 1 181 ? -1.271 -6.846 -4.480 1.00 98.62 181 TRP A CA 1
ATOM 1417 C C . TRP A 1 181 ? -0.427 -7.457 -5.594 1.00 98.62 181 TRP A C 1
ATOM 1419 O O . TRP A 1 181 ? 0.238 -8.474 -5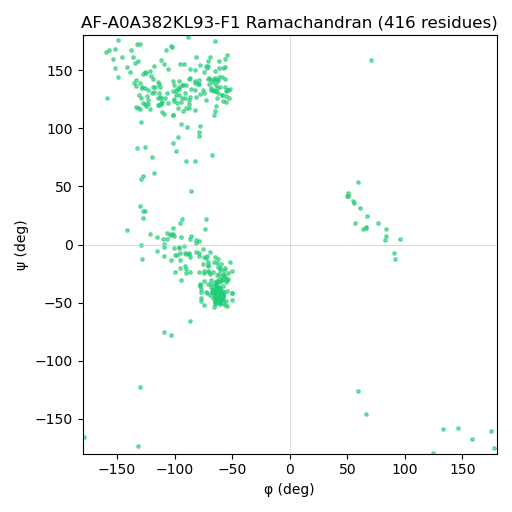.384 1.00 98.62 181 TRP A O 1
ATOM 1429 N N . ILE A 1 182 ? -0.499 -6.855 -6.779 1.00 98.75 182 ILE A N 1
ATOM 1430 C CA . ILE A 1 182 ? 0.250 -7.289 -7.958 1.00 98.75 182 ILE A CA 1
ATOM 1431 C C . ILE A 1 182 ? 1.534 -6.465 -8.101 1.00 98.75 182 ILE A C 1
ATOM 1433 O O . ILE A 1 182 ? 1.526 -5.258 -7.847 1.00 98.75 182 ILE A O 1
ATOM 1437 N N . SER A 1 183 ? 2.630 -7.119 -8.499 1.00 98.62 183 SER A N 1
ATOM 1438 C CA . SER A 1 183 ? 3.897 -6.463 -8.865 1.00 98.62 183 SER A CA 1
ATOM 1439 C C . SER A 1 183 ? 3.695 -5.388 -9.946 1.00 98.62 183 SER A C 1
ATOM 1441 O O . SER A 1 183 ? 2.664 -5.417 -10.627 1.00 98.62 183 SER A O 1
ATOM 1443 N N . PRO A 1 184 ? 4.656 -4.466 -10.157 1.00 98.62 184 PRO A N 1
ATOM 1444 C CA . PRO A 1 184 ? 4.494 -3.433 -11.171 1.00 98.62 184 PRO A CA 1
ATOM 1445 C C . PRO A 1 184 ? 4.285 -4.051 -12.558 1.00 98.62 184 PRO A C 1
ATOM 1447 O O . PRO A 1 184 ? 4.860 -5.095 -12.884 1.00 98.62 184 PRO A O 1
ATOM 1450 N N . VAL A 1 185 ? 3.445 -3.401 -13.361 1.00 98.44 185 VAL A N 1
ATOM 1451 C CA . VAL A 1 185 ? 2.977 -3.922 -14.658 1.00 98.44 185 VAL A CA 1
ATOM 1452 C C . VAL A 1 185 ? 3.549 -3.169 -15.849 1.00 98.44 185 VAL A C 1
ATOM 1454 O O . VAL A 1 185 ? 3.352 -3.599 -16.985 1.00 98.44 185 VAL A O 1
ATOM 1457 N N . GLN A 1 186 ? 4.220 -2.043 -15.597 1.00 98.25 186 GLN A N 1
ATOM 1458 C CA . GLN A 1 186 ? 4.812 -1.214 -16.635 1.00 98.25 186 GLN A CA 1
ATOM 1459 C C . GLN A 1 186 ? 5.813 -2.011 -17.467 1.00 98.25 186 GLN A C 1
ATOM 1461 O O . GLN A 1 186 ? 6.459 -2.930 -16.960 1.00 98.25 186 GLN A O 1
ATOM 1466 N N . GLU A 1 187 ? 5.986 -1.611 -18.722 1.00 98.06 187 GLU A N 1
ATOM 1467 C CA . GLU A 1 187 ? 6.992 -2.175 -19.615 1.00 98.06 187 GLU A CA 1
ATOM 1468 C C . GLU A 1 187 ? 8.389 -2.159 -18.975 1.00 98.06 187 GLU A C 1
ATOM 1470 O O . GLU A 1 187 ? 8.819 -1.157 -18.397 1.00 98.06 187 GLU A O 1
ATOM 1475 N N . GLN A 1 188 ? 9.094 -3.283 -19.086 1.00 96.94 188 GLN A N 1
ATOM 1476 C CA . GLN A 1 188 ? 10.438 -3.517 -18.559 1.00 96.94 188 GLN A CA 1
ATOM 1477 C C . GLN A 1 188 ? 11.438 -3.660 -19.714 1.00 96.94 188 GLN A C 1
ATOM 1479 O O . GLN A 1 188 ? 11.053 -4.037 -20.826 1.00 96.94 188 GLN A O 1
ATOM 1484 N N . PRO A 1 189 ? 12.748 -3.455 -19.494 1.00 95.06 189 PRO A N 1
ATOM 1485 C CA . PRO A 1 189 ? 13.721 -3.646 -20.559 1.00 95.06 189 PRO A CA 1
ATOM 1486 C C . PRO A 1 189 ? 13.737 -5.096 -21.080 1.00 95.06 189 PRO A C 1
ATOM 1488 O O . PRO A 1 189 ? 13.446 -6.067 -20.373 1.00 95.06 189 PRO A O 1
ATOM 1491 N N . ASN A 1 190 ? 14.107 -5.246 -22.353 1.00 90.75 190 ASN A N 1
ATOM 1492 C CA . ASN A 1 190 ? 14.185 -6.545 -23.037 1.00 90.75 190 ASN A CA 1
ATOM 1493 C C . ASN A 1 190 ? 15.541 -7.251 -22.860 1.00 90.75 190 ASN A C 1
ATOM 1495 O O . ASN A 1 190 ? 15.712 -8.405 -23.264 1.00 90.75 190 ASN A O 1
ATOM 1499 N N . HIS A 1 191 ? 16.507 -6.565 -22.253 1.00 89.50 191 HIS A N 1
ATOM 1500 C CA . HIS A 1 191 ? 17.867 -7.049 -22.060 1.00 89.50 191 HIS A CA 1
ATOM 1501 C C . HIS A 1 191 ? 18.199 -7.174 -20.573 1.00 89.50 191 HIS A C 1
ATOM 1503 O O . HIS A 1 191 ? 17.604 -6.480 -19.745 1.00 89.50 191 HIS A O 1
ATOM 1509 N N . PRO A 1 192 ? 19.134 -8.065 -20.219 1.00 93.06 192 PRO A N 1
ATOM 1510 C CA . PRO A 1 192 ? 19.568 -8.193 -18.847 1.00 93.06 192 PRO A CA 1
ATOM 1511 C C . PRO A 1 192 ? 20.620 -7.136 -18.480 1.00 93.06 192 PRO A C 1
ATOM 1513 O O . PRO A 1 192 ? 21.438 -6.738 -19.309 1.00 93.06 192 PRO A O 1
ATOM 1516 N N . TYR A 1 193 ? 20.639 -6.746 -17.208 1.00 94.00 193 TYR A N 1
ATOM 1517 C CA . TYR A 1 193 ? 21.553 -5.763 -16.636 1.00 94.00 193 TYR A CA 1
ATOM 1518 C C . TYR A 1 193 ? 22.367 -6.375 -15.502 1.00 94.00 193 TYR A C 1
ATOM 1520 O O . TYR A 1 193 ? 21.936 -7.299 -14.808 1.00 94.00 193 TYR A O 1
ATOM 1528 N N . MET A 1 194 ? 23.581 -5.864 -15.333 1.00 93.19 194 MET A N 1
ATOM 1529 C CA . MET A 1 194 ? 24.507 -6.301 -14.299 1.00 93.19 194 MET A CA 1
ATOM 1530 C C . MET A 1 194 ? 24.357 -5.408 -13.069 1.00 93.19 194 MET A C 1
ATOM 1532 O O . MET A 1 194 ? 24.473 -4.188 -13.181 1.00 93.19 194 MET A O 1
ATOM 1536 N N . GLU A 1 195 ? 24.119 -6.001 -11.899 1.00 92.94 195 GLU A N 1
ATOM 1537 C CA . GLU A 1 195 ? 24.017 -5.231 -10.657 1.00 92.94 195 GLU A CA 1
ATOM 1538 C C . GLU A 1 195 ? 25.354 -4.557 -10.310 1.00 92.94 195 GLU A C 1
ATOM 1540 O O . GLU A 1 195 ? 26.437 -5.088 -10.585 1.00 92.94 195 GLU A O 1
ATOM 1545 N N . TRP A 1 196 ? 25.292 -3.402 -9.652 1.00 92.12 196 TRP A N 1
ATOM 1546 C CA . TRP A 1 196 ? 26.471 -2.624 -9.268 1.00 92.12 196 TRP A CA 1
ATOM 1547 C C . TRP A 1 196 ? 27.374 -3.338 -8.262 1.00 92.12 196 TRP A C 1
ATOM 1549 O O . TRP A 1 196 ? 28.602 -3.241 -8.316 1.00 92.12 196 TRP A O 1
ATOM 1559 N N . SER A 1 197 ? 26.771 -4.032 -7.299 1.00 88.81 197 SER A N 1
ATOM 1560 C CA . SER A 1 197 ? 27.512 -4.643 -6.196 1.00 88.81 197 SER A CA 1
ATOM 1561 C C . SER A 1 197 ? 28.121 -5.983 -6.592 1.00 88.81 197 SER A C 1
ATOM 1563 O O . SER A 1 197 ? 27.482 -6.801 -7.243 1.00 88.81 197 SER A O 1
ATOM 1565 N N . SER A 1 198 ? 29.347 -6.243 -6.134 1.00 88.88 198 SER A N 1
ATOM 1566 C CA . SER A 1 198 ? 29.968 -7.568 -6.247 1.00 88.88 198 SER A CA 1
ATOM 1567 C C . SER A 1 198 ? 29.040 -8.640 -5.638 1.00 88.88 198 SER A C 1
ATOM 1569 O O . SER A 1 198 ? 28.510 -8.420 -4.544 1.00 88.88 198 SER A O 1
ATOM 1571 N N . PRO A 1 199 ? 28.805 -9.782 -6.316 1.00 91.69 199 PRO A N 1
ATOM 1572 C CA . PRO A 1 199 ? 29.598 -10.327 -7.419 1.00 91.69 199 PRO A CA 1
ATOM 1573 C C . PRO A 1 199 ? 29.119 -9.939 -8.831 1.00 91.69 199 PRO A C 1
ATOM 1575 O O . PRO A 1 199 ? 29.455 -10.646 -9.774 1.00 91.69 199 PRO A O 1
ATOM 1578 N N . ASN A 1 200 ? 28.364 -8.844 -8.985 1.00 91.06 200 ASN A N 1
ATOM 1579 C CA . ASN A 1 200 ? 27.921 -8.307 -10.276 1.00 91.06 200 ASN A CA 1
ATOM 1580 C C . ASN A 1 200 ? 27.092 -9.322 -11.075 1.00 91.06 200 ASN A C 1
ATOM 1582 O O . ASN A 1 200 ? 27.399 -9.662 -12.216 1.00 91.06 200 ASN A O 1
ATOM 1586 N N . ARG A 1 201 ? 26.043 -9.856 -10.445 1.00 91.06 201 ARG A N 1
ATOM 1587 C CA . ARG A 1 201 ? 25.134 -10.802 -11.092 1.00 91.06 201 ARG A CA 1
ATOM 1588 C C . ARG A 1 201 ? 24.274 -10.095 -12.133 1.00 91.06 201 ARG A C 1
ATOM 1590 O O . ARG A 1 201 ? 23.969 -8.908 -12.026 1.00 91.06 201 ARG A O 1
ATOM 1597 N N . THR A 1 202 ? 23.849 -10.875 -13.112 1.00 92.50 202 THR A N 1
ATOM 1598 C CA . THR A 1 202 ? 23.020 -10.426 -14.225 1.00 92.50 202 THR A CA 1
ATOM 1599 C C . THR A 1 202 ? 21.550 -10.772 -13.970 1.00 92.50 202 THR A C 1
ATOM 1601 O O . THR A 1 202 ? 21.223 -11.927 -13.676 1.00 92.50 202 THR A O 1
ATOM 1604 N N . TYR A 1 203 ? 20.668 -9.779 -14.094 1.00 93.31 203 TYR A N 1
ATOM 1605 C CA . TYR A 1 203 ? 19.222 -9.895 -13.883 1.00 93.31 203 TYR A CA 1
ATOM 1606 C C . TYR A 1 203 ? 18.443 -9.252 -15.029 1.00 93.31 203 TYR A C 1
ATOM 1608 O O . TYR A 1 203 ? 18.948 -8.373 -15.718 1.00 93.31 203 TYR A O 1
ATOM 1616 N N . THR A 1 204 ? 17.197 -9.668 -15.205 1.00 95.12 204 THR A N 1
ATOM 1617 C CA . THR A 1 204 ? 16.214 -9.008 -16.076 1.00 95.12 204 THR A CA 1
ATOM 1618 C C . THR A 1 204 ? 15.156 -8.300 -15.242 1.00 95.12 204 THR A C 1
ATOM 1620 O O . THR A 1 204 ? 15.029 -8.566 -14.047 1.00 95.12 204 THR A O 1
ATOM 1623 N N . GLY A 1 205 ? 14.353 -7.451 -15.885 1.00 95.69 205 GLY A N 1
ATOM 1624 C CA . GLY A 1 205 ? 13.266 -6.711 -15.241 1.00 95.69 205 GLY A CA 1
ATOM 1625 C C . GLY A 1 205 ? 12.033 -7.544 -14.865 1.00 95.69 205 GLY A C 1
ATOM 1626 O O . GLY A 1 205 ? 10.965 -6.970 -14.700 1.00 95.69 205 GLY A O 1
ATOM 1627 N N . TYR A 1 206 ? 12.136 -8.870 -14.710 1.00 96.56 206 TYR A N 1
ATOM 1628 C CA . TYR A 1 206 ? 10.998 -9.771 -14.428 1.00 96.56 206 TYR A CA 1
ATOM 1629 C C . TYR A 1 206 ? 10.187 -9.411 -13.176 1.00 96.56 206 TYR A C 1
ATOM 1631 O O . TYR A 1 206 ? 9.060 -9.861 -12.993 1.00 96.56 206 TYR A O 1
ATOM 1639 N N . HIS A 1 207 ? 10.785 -8.641 -12.272 1.00 97.00 207 HIS A N 1
ATOM 1640 C CA . HIS A 1 207 ? 10.170 -8.208 -11.025 1.00 97.00 207 HIS A CA 1
ATOM 1641 C C . HIS A 1 207 ? 9.335 -6.921 -11.175 1.00 97.00 207 HIS A C 1
ATOM 1643 O O . HIS A 1 207 ? 8.634 -6.571 -10.233 1.00 97.00 207 HIS A O 1
ATOM 1649 N N . GLY A 1 208 ? 9.407 -6.211 -12.311 1.00 97.62 208 GLY A N 1
ATOM 1650 C CA . GLY A 1 208 ? 8.587 -5.023 -12.610 1.00 97.62 208 GLY A CA 1
ATOM 1651 C C . GLY A 1 208 ? 9.182 -3.665 -12.192 1.00 97.62 208 GLY A C 1
ATOM 1652 O O . GLY A 1 208 ? 8.658 -2.611 -12.535 1.00 97.62 208 GLY A O 1
ATOM 1653 N N . TYR A 1 209 ? 10.303 -3.648 -11.474 1.00 98.38 209 TYR A N 1
ATOM 1654 C CA . TYR A 1 209 ? 10.831 -2.422 -10.850 1.00 98.38 209 TYR A CA 1
ATOM 1655 C C . TYR A 1 209 ? 11.721 -1.560 -11.762 1.00 98.38 209 TYR A C 1
ATOM 1657 O O . TYR A 1 209 ? 12.310 -0.594 -11.294 1.00 98.38 209 TYR A O 1
ATOM 1665 N N . TRP A 1 210 ? 11.843 -1.876 -13.054 1.00 98.12 210 TRP A N 1
ATOM 1666 C CA . TRP A 1 210 ? 12.655 -1.130 -14.026 1.00 98.12 210 TRP A CA 1
ATOM 1667 C C . TRP A 1 210 ? 11.779 -0.554 -15.152 1.00 98.12 210 TRP A C 1
ATOM 1669 O O . TRP A 1 210 ? 11.958 -0.926 -16.313 1.00 98.12 210 TRP A O 1
ATOM 1679 N N . PRO A 1 211 ? 10.817 0.337 -14.842 1.00 98.06 211 PRO A N 1
ATOM 1680 C CA . PRO A 1 211 ? 9.877 0.828 -15.841 1.00 98.06 211 PRO A CA 1
ATOM 1681 C C . PRO A 1 211 ? 10.605 1.614 -16.942 1.00 98.06 211 PRO A C 1
ATOM 1683 O O . PRO A 1 211 ? 11.333 2.570 -16.655 1.00 98.06 211 PRO A O 1
ATOM 1686 N N . VAL A 1 212 ? 10.391 1.231 -18.203 1.00 97.69 212 VAL A N 1
ATOM 1687 C CA . VAL A 1 212 ? 10.884 1.951 -19.398 1.00 97.69 212 VAL A CA 1
ATOM 1688 C C . VAL A 1 212 ? 9.820 2.858 -20.017 1.00 97.69 212 VAL A C 1
ATOM 1690 O O . VAL A 1 212 ? 10.132 3.681 -20.875 1.00 97.69 212 VAL A O 1
ATOM 1693 N N . SER A 1 213 ? 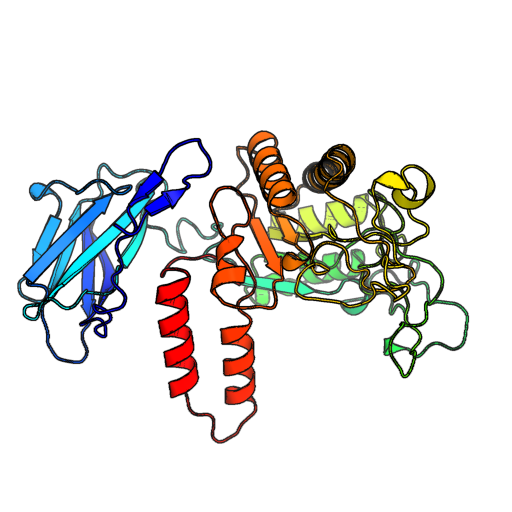8.573 2.764 -19.556 1.00 97.00 213 SER A N 1
ATOM 1694 C CA . SER A 1 213 ? 7.466 3.607 -20.001 1.00 97.00 213 SER A CA 1
ATOM 1695 C C . SER A 1 213 ? 6.546 3.992 -18.830 1.00 97.00 213 SER A C 1
ATOM 1697 O O . SER A 1 213 ? 6.444 3.250 -17.850 1.00 97.00 213 SER A O 1
ATOM 1699 N N . PRO A 1 214 ? 5.857 5.148 -18.911 1.00 96.81 214 PRO A N 1
ATOM 1700 C CA . PRO A 1 214 ? 5.033 5.626 -17.799 1.00 96.81 214 PRO A CA 1
ATOM 1701 C C . PRO A 1 214 ? 3.684 4.892 -17.701 1.00 96.81 214 PRO A C 1
ATOM 1703 O O . PRO A 1 214 ? 3.144 4.701 -16.608 1.00 96.81 214 PRO A O 1
ATOM 1706 N N . ARG A 1 215 ? 3.110 4.502 -18.849 1.00 97.81 215 ARG A N 1
ATOM 1707 C CA . ARG A 1 215 ? 1.710 4.050 -18.978 1.00 97.81 215 ARG A CA 1
ATOM 1708 C C . ARG A 1 215 ? 1.515 2.876 -19.946 1.00 97.81 215 ARG A C 1
ATOM 1710 O O . ARG A 1 215 ? 0.380 2.577 -20.296 1.00 97.81 215 ARG A O 1
ATOM 1717 N N . GLU A 1 216 ? 2.590 2.213 -20.375 1.00 98.25 216 GLU A N 1
ATOM 1718 C CA . GLU A 1 216 ? 2.476 1.006 -21.205 1.00 98.25 216 GLU A CA 1
ATOM 1719 C C . GLU A 1 216 ? 2.660 -0.235 -20.340 1.00 98.25 216 GLU A C 1
ATOM 1721 O O . GLU A 1 216 ? 3.538 -0.283 -19.479 1.00 98.25 216 GLU A O 1
ATOM 1726 N N . ILE A 1 217 ? 1.826 -1.240 -20.578 1.00 98.56 217 ILE A N 1
ATOM 1727 C CA . ILE A 1 217 ? 1.922 -2.549 -19.935 1.00 98.56 217 ILE A CA 1
ATOM 1728 C C . ILE A 1 217 ? 3.027 -3.364 -20.605 1.00 98.56 217 ILE A C 1
ATOM 1730 O O . ILE A 1 217 ? 3.161 -3.350 -21.830 1.00 98.56 217 ILE A O 1
ATOM 1734 N N . ASP A 1 218 ? 3.780 -4.130 -19.818 1.00 98.25 218 ASP A N 1
ATOM 1735 C CA . ASP A 1 218 ? 4.723 -5.091 -20.375 1.00 98.25 218 ASP A CA 1
ATOM 1736 C C . ASP A 1 218 ? 3.997 -6.188 -21.162 1.00 98.25 218 ASP A C 1
ATOM 1738 O O . ASP A 1 218 ? 3.218 -6.967 -20.610 1.00 98.25 218 ASP A O 1
ATOM 1742 N N . SER A 1 219 ? 4.295 -6.285 -22.458 1.00 97.50 219 SER A N 1
ATOM 1743 C CA . SER A 1 219 ? 3.676 -7.274 -23.349 1.00 97.50 219 SER A CA 1
ATOM 1744 C C . SER A 1 219 ? 3.857 -8.731 -22.901 1.00 97.50 219 SER A C 1
ATOM 1746 O O . SER A 1 219 ? 3.049 -9.575 -23.288 1.00 97.50 219 SER A O 1
ATOM 1748 N N . ARG A 1 220 ? 4.865 -9.033 -22.065 1.00 97.69 220 ARG A N 1
ATOM 1749 C CA . ARG A 1 220 ? 5.058 -10.361 -21.455 1.00 97.69 220 ARG A CA 1
ATOM 1750 C C . ARG A 1 220 ? 3.989 -10.692 -20.414 1.00 97.69 220 ARG A C 1
ATOM 1752 O O . ARG A 1 220 ? 3.735 -11.865 -20.183 1.00 97.69 220 ARG A O 1
ATOM 1759 N N . TYR A 1 221 ? 3.361 -9.689 -19.797 1.00 98.31 221 TYR A N 1
ATOM 1760 C CA . TYR A 1 221 ? 2.282 -9.886 -18.823 1.00 98.31 221 TYR A CA 1
ATOM 1761 C C . TYR A 1 221 ? 0.895 -9.925 -19.474 1.00 98.31 221 TYR A C 1
ATOM 1763 O O . TYR A 1 221 ? -0.019 -10.523 -18.907 1.00 98.31 221 TYR A O 1
ATOM 1771 N N . GLY A 1 222 ? 0.723 -9.308 -20.647 1.00 98.06 222 GLY A N 1
ATOM 1772 C CA . GLY A 1 222 ? -0.537 -9.290 -21.393 1.00 98.06 222 GLY A CA 1
ATOM 1773 C C . GLY A 1 222 ? -0.920 -7.902 -21.906 1.00 98.06 222 GLY A C 1
ATOM 1774 O O . GLY A 1 222 ? -0.071 -7.024 -22.058 1.00 98.06 222 GLY A O 1
ATOM 1775 N N . THR A 1 223 ? -2.206 -7.704 -22.197 1.00 98.50 223 THR A N 1
ATOM 1776 C CA . THR A 1 223 ? -2.750 -6.429 -22.700 1.00 98.50 223 THR A CA 1
ATOM 1777 C C . THR A 1 223 ? -3.484 -5.619 -21.625 1.00 98.50 223 THR A C 1
ATOM 1779 O O . THR A 1 223 ? -3.800 -6.114 -20.540 1.00 98.50 223 THR A O 1
ATOM 1782 N N . ALA A 1 224 ? -3.818 -4.363 -21.940 1.00 98.50 224 ALA A N 1
ATOM 1783 C CA . ALA A 1 224 ? -4.665 -3.527 -21.085 1.00 98.50 224 ALA A CA 1
ATOM 1784 C C . ALA A 1 224 ? -6.058 -4.134 -20.871 1.00 98.50 224 ALA A C 1
ATOM 1786 O O . ALA A 1 224 ? -6.592 -4.096 -19.762 1.00 98.50 224 ALA A O 1
ATOM 1787 N N . GLU A 1 225 ? -6.633 -4.763 -21.896 1.00 98.75 225 GLU A N 1
ATOM 1788 C CA . GLU A 1 225 ? -7.908 -5.471 -21.781 1.00 98.75 225 GLU A CA 1
ATOM 1789 C C . GLU A 1 225 ? -7.815 -6.665 -20.825 1.00 98.75 225 GLU A C 1
ATOM 1791 O O . GLU A 1 225 ? -8.758 -6.923 -20.076 1.00 98.75 225 GLU A O 1
ATOM 1796 N N . GLU A 1 226 ? -6.688 -7.381 -20.816 1.00 98.81 226 GLU A N 1
ATOM 1797 C CA . GLU A 1 226 ? -6.458 -8.479 -19.875 1.00 98.81 226 GLU A CA 1
ATOM 1798 C C . GLU A 1 226 ? -6.294 -7.971 -18.439 1.00 98.81 226 GLU A C 1
ATOM 1800 O O . GLU A 1 226 ? -6.932 -8.518 -17.540 1.00 98.81 226 GLU A O 1
ATOM 1805 N N . LEU A 1 227 ? -5.534 -6.895 -18.207 1.00 98.81 227 LEU A N 1
ATOM 1806 C CA . LEU A 1 227 ? -5.423 -6.303 -16.868 1.00 98.81 227 LEU A CA 1
ATOM 1807 C C . LEU A 1 227 ? -6.780 -5.796 -16.359 1.00 98.81 227 LEU A C 1
ATOM 1809 O O . LEU A 1 227 ? -7.156 -6.060 -15.216 1.00 98.81 227 LEU A O 1
ATOM 1813 N N . LYS A 1 228 ? -7.560 -5.133 -17.218 1.00 98.81 228 LYS A N 1
ATOM 1814 C CA . LYS A 1 228 ? -8.919 -4.703 -16.875 1.00 98.81 228 LYS A CA 1
ATOM 1815 C C . LYS A 1 228 ? -9.810 -5.890 -16.521 1.00 98.81 228 LYS A C 1
ATOM 1817 O O . LYS A 1 228 ? -10.479 -5.876 -15.494 1.00 98.81 228 LYS A O 1
ATOM 1822 N N . LYS A 1 229 ? -9.755 -6.963 -17.315 1.00 98.81 229 LYS A N 1
ATOM 1823 C CA . LYS A 1 229 ? -10.494 -8.199 -17.038 1.00 98.81 229 LYS A CA 1
ATOM 1824 C C . LYS A 1 229 ? -10.067 -8.848 -15.720 1.00 98.81 229 LYS A C 1
ATOM 1826 O O . LYS A 1 229 ? -10.927 -9.383 -15.021 1.00 98.81 229 LYS A O 1
ATOM 1831 N N . LEU A 1 230 ? -8.779 -8.832 -15.375 1.00 98.81 230 LEU A N 1
ATOM 1832 C CA . LEU A 1 230 ? -8.273 -9.317 -14.087 1.00 98.81 230 LEU A CA 1
ATOM 1833 C C . LEU A 1 230 ? -8.937 -8.567 -12.935 1.00 98.81 230 LEU A C 1
ATOM 1835 O O . LEU A 1 230 ? -9.491 -9.204 -12.037 1.00 98.81 230 LEU A O 1
ATOM 1839 N N . ILE A 1 231 ? -8.932 -7.238 -12.996 1.00 98.81 231 ILE A N 1
ATOM 1840 C CA . ILE A 1 231 ? -9.489 -6.386 -11.944 1.00 98.81 231 ILE A CA 1
ATOM 1841 C C . ILE A 1 231 ? -11.009 -6.544 -11.862 1.00 98.81 231 ILE A C 1
ATOM 1843 O O . ILE A 1 231 ? -11.521 -6.827 -10.781 1.00 98.81 231 ILE A O 1
ATOM 1847 N N . ASP A 1 232 ? -11.715 -6.532 -12.996 1.00 98.75 232 ASP A N 1
ATOM 1848 C CA . ASP A 1 232 ? -13.158 -6.797 -13.051 1.00 98.75 232 ASP A CA 1
ATOM 1849 C C . ASP A 1 232 ? -13.502 -8.177 -12.455 1.00 98.75 232 ASP A C 1
ATOM 1851 O O . ASP A 1 232 ? -14.489 -8.342 -11.732 1.00 98.75 232 ASP A O 1
ATOM 1855 N N . THR A 1 233 ? -12.687 -9.202 -12.733 1.00 98.62 233 THR A N 1
ATOM 1856 C CA . THR A 1 233 ? -12.886 -10.557 -12.190 1.00 98.62 233 THR A CA 1
ATOM 1857 C C . THR A 1 233 ? -12.682 -10.580 -10.673 1.00 98.62 233 THR A C 1
ATOM 1859 O O . THR A 1 233 ? -13.478 -11.203 -9.969 1.00 98.62 233 THR A O 1
ATOM 1862 N N . ALA A 1 234 ? -11.670 -9.875 -10.160 1.00 98.50 234 ALA A N 1
ATOM 1863 C CA . ALA A 1 234 ? -11.434 -9.733 -8.725 1.00 98.50 234 ALA A CA 1
ATOM 1864 C C . ALA A 1 234 ? -12.585 -8.980 -8.032 1.00 98.50 234 ALA A C 1
ATOM 1866 O O . ALA A 1 234 ? -13.138 -9.461 -7.038 1.00 98.50 234 ALA A O 1
ATOM 1867 N N . HIS A 1 235 ? -13.031 -7.855 -8.594 1.00 98.06 235 HIS A N 1
ATOM 1868 C CA . HIS A 1 235 ? -14.130 -7.053 -8.047 1.00 98.06 235 HIS A CA 1
ATOM 1869 C C . HIS A 1 235 ? -15.465 -7.795 -8.022 1.00 98.06 235 HIS A C 1
ATOM 1871 O O . HIS A 1 235 ? -16.196 -7.694 -7.035 1.00 98.06 235 HIS A O 1
ATOM 1877 N N . ASN A 1 236 ? -15.760 -8.613 -9.038 1.00 97.44 236 ASN A N 1
ATOM 1878 C CA . ASN A 1 236 ? -16.943 -9.485 -9.048 1.00 97.44 236 ASN A CA 1
ATOM 1879 C C . ASN A 1 236 ? -16.955 -10.496 -7.885 1.00 97.44 236 ASN A C 1
ATOM 1881 O O . ASN A 1 236 ? -18.015 -10.998 -7.510 1.00 97.44 236 ASN A O 1
ATOM 1885 N N . GLN A 1 237 ? -15.792 -10.770 -7.292 1.00 96.00 237 GLN A N 1
ATOM 1886 C CA . GLN A 1 237 ? -15.616 -11.619 -6.112 1.00 96.00 237 GLN A CA 1
ATOM 1887 C C . GLN A 1 237 ? -15.385 -10.808 -4.820 1.00 96.00 237 GLN A C 1
ATOM 1889 O O . GLN A 1 237 ? -15.112 -11.388 -3.771 1.00 96.00 237 GLN A O 1
ATOM 1894 N N . ILE A 1 238 ? -15.542 -9.476 -4.858 1.00 94.50 238 ILE A N 1
ATOM 1895 C CA . ILE A 1 238 ? -15.300 -8.551 -3.731 1.00 94.50 238 ILE A CA 1
ATOM 1896 C C . ILE A 1 238 ? -13.827 -8.597 -3.257 1.00 94.50 238 ILE A C 1
ATOM 1898 O O . ILE A 1 238 ? -13.514 -8.396 -2.078 1.00 94.50 238 ILE A O 1
ATOM 1902 N N . ILE A 1 239 ? -12.906 -8.862 -4.187 1.00 97.81 239 ILE A N 1
ATOM 1903 C CA . ILE A 1 239 ? -11.458 -8.833 -3.971 1.00 97.81 239 ILE A CA 1
ATOM 1904 C C . ILE A 1 239 ? -10.925 -7.509 -4.516 1.00 97.81 239 ILE A C 1
ATOM 1906 O O . ILE A 1 239 ? -11.116 -7.204 -5.689 1.00 97.81 239 ILE A O 1
ATOM 1910 N N . LYS A 1 240 ? -10.251 -6.730 -3.666 1.00 98.38 240 LYS A N 1
ATOM 1911 C CA . LYS A 1 240 ? -9.605 -5.468 -4.066 1.00 98.38 240 LYS A CA 1
ATOM 1912 C C . LYS A 1 240 ? -8.279 -5.709 -4.781 1.00 98.38 240 LYS A C 1
ATOM 1914 O O . LYS A 1 240 ? -7.628 -6.713 -4.509 1.00 98.38 240 LYS A O 1
ATOM 1919 N N . VAL A 1 241 ? -7.839 -4.780 -5.623 1.00 98.75 241 VAL A N 1
ATOM 1920 C CA . VAL A 1 241 ? -6.555 -4.869 -6.334 1.00 98.75 241 VAL A CA 1
ATOM 1921 C C . VAL A 1 241 ? -5.683 -3.652 -6.036 1.00 98.75 241 VAL A C 1
ATOM 1923 O O . VAL A 1 241 ? -6.062 -2.518 -6.319 1.00 98.75 241 VAL A O 1
ATOM 1926 N N . LEU A 1 242 ? -4.498 -3.897 -5.478 1.00 98.88 242 LEU A N 1
ATOM 1927 C CA . LEU A 1 242 ? -3.430 -2.913 -5.321 1.00 98.88 242 LEU A CA 1
ATOM 1928 C C . LEU A 1 242 ? -2.378 -3.135 -6.405 1.00 98.88 242 LEU A C 1
ATOM 1930 O O . LEU A 1 242 ? -1.906 -4.260 -6.585 1.00 98.88 242 LEU A O 1
ATOM 1934 N N . LEU A 1 243 ? -1.971 -2.059 -7.073 1.00 98.81 243 LEU A N 1
ATOM 1935 C CA . LEU A 1 243 ? -0.812 -2.067 -7.963 1.00 98.81 243 LEU A CA 1
ATOM 1936 C C . LEU A 1 243 ? 0.429 -1.617 -7.192 1.00 98.81 243 LEU A C 1
ATOM 1938 O O . LEU A 1 243 ? 0.373 -0.656 -6.425 1.00 98.81 243 LEU A O 1
ATOM 1942 N N . ASP A 1 244 ? 1.551 -2.296 -7.393 1.00 98.69 244 ASP A N 1
ATOM 1943 C CA . ASP A 1 244 ? 2.842 -1.790 -6.942 1.00 98.69 244 ASP A CA 1
ATOM 1944 C C . ASP A 1 244 ? 3.307 -0.617 -7.815 1.00 98.69 244 ASP A C 1
ATOM 1946 O O . ASP A 1 244 ? 3.404 -0.749 -9.038 1.00 98.69 244 ASP A O 1
ATOM 1950 N N . LEU A 1 245 ? 3.589 0.528 -7.198 1.00 98.25 245 LEU A N 1
ATOM 1951 C CA . LEU A 1 245 ? 3.951 1.759 -7.888 1.00 98.25 245 LEU A CA 1
ATOM 1952 C C . LEU A 1 245 ? 5.394 2.159 -7.574 1.00 98.25 245 LEU A C 1
ATOM 1954 O O . LEU A 1 245 ? 5.746 2.470 -6.433 1.00 98.25 245 LEU A O 1
ATOM 1958 N N . VAL A 1 246 ? 6.211 2.238 -8.624 1.00 98.38 246 VAL A N 1
ATOM 1959 C CA . VAL A 1 246 ? 7.600 2.697 -8.541 1.00 98.38 246 VAL A CA 1
ATOM 1960 C C . VAL A 1 246 ? 7.654 4.206 -8.717 1.00 98.38 246 VAL A C 1
ATOM 1962 O O . VAL A 1 246 ? 7.573 4.715 -9.830 1.00 98.38 246 VAL A O 1
ATOM 1965 N N . SER A 1 247 ? 7.796 4.926 -7.604 1.00 98.00 247 SER A N 1
ATOM 1966 C CA . SER A 1 247 ? 7.873 6.395 -7.618 1.00 98.00 247 SER A CA 1
ATOM 1967 C C . SER A 1 247 ? 9.297 6.927 -7.437 1.00 98.00 247 SER A C 1
ATOM 1969 O O . SER A 1 247 ? 9.540 8.107 -7.649 1.00 98.00 247 SER A O 1
ATOM 1971 N N . ASN A 1 248 ? 10.269 6.105 -7.029 1.00 98.06 248 ASN A N 1
ATOM 1972 C CA . ASN A 1 248 ? 11.629 6.593 -6.767 1.00 98.06 248 ASN A CA 1
ATOM 1973 C C . ASN A 1 248 ? 12.448 6.835 -8.046 1.00 98.06 248 ASN A C 1
ATOM 1975 O O . ASN A 1 248 ? 13.238 7.776 -8.117 1.00 98.06 248 ASN A O 1
ATOM 1979 N N . HIS A 1 249 ? 12.294 5.965 -9.038 1.00 98.44 249 HIS A N 1
ATOM 1980 C CA . HIS A 1 249 ? 13.198 5.874 -10.176 1.00 98.44 249 HIS A CA 1
ATOM 1981 C C . HIS A 1 249 ? 12.479 5.346 -11.417 1.00 98.44 249 HIS A C 1
ATOM 1983 O O . HIS A 1 249 ? 11.371 4.821 -11.333 1.00 98.44 249 HIS A O 1
ATOM 1989 N N . VAL A 1 250 ? 13.151 5.463 -12.557 1.00 98.50 250 VAL A N 1
ATOM 1990 C CA . VAL A 1 250 ? 12.797 4.790 -13.815 1.00 98.50 250 VAL A CA 1
ATOM 1991 C C . VAL A 1 250 ? 14.030 4.092 -14.373 1.00 98.50 250 VAL A C 1
ATOM 1993 O O . VAL A 1 250 ? 15.127 4.278 -13.850 1.00 98.50 250 VAL A O 1
ATOM 1996 N N . HIS A 1 251 ? 13.875 3.304 -15.432 1.00 98.19 251 HIS A N 1
ATOM 1997 C CA . HIS A 1 251 ? 15.006 2.801 -16.206 1.00 98.19 251 HIS A CA 1
ATOM 1998 C C . HIS A 1 251 ? 15.658 3.917 -17.047 1.00 98.19 251 HIS A C 1
ATOM 2000 O O . HIS A 1 251 ? 14.985 4.861 -17.459 1.00 98.19 251 HIS A O 1
ATOM 2006 N N . GLU A 1 252 ? 16.954 3.820 -17.352 1.00 97.19 252 GLU A N 1
ATOM 2007 C CA . GLU A 1 252 ? 17.682 4.825 -18.153 1.00 97.19 252 GLU A CA 1
ATOM 2008 C C . GLU A 1 252 ? 17.124 5.026 -19.577 1.00 97.19 252 GLU A C 1
ATOM 2010 O O . GLU A 1 252 ? 17.274 6.099 -20.158 1.00 97.19 252 GLU A O 1
ATOM 2015 N N . ASP A 1 253 ? 16.402 4.039 -20.106 1.00 96.81 253 ASP A N 1
ATOM 2016 C CA . ASP A 1 253 ? 15.713 4.133 -21.402 1.00 96.81 253 ASP A CA 1
ATOM 2017 C C . ASP A 1 253 ? 14.360 4.867 -21.330 1.00 96.81 253 ASP A C 1
ATOM 2019 O O . ASP A 1 253 ? 13.737 5.135 -22.359 1.00 96.81 253 ASP A O 1
ATOM 2023 N N . HIS A 1 254 ? 13.890 5.220 -20.130 1.00 98.38 254 HIS A N 1
ATOM 2024 C CA . HIS A 1 254 ? 12.590 5.856 -19.950 1.00 98.38 254 HIS A CA 1
ATOM 2025 C C . HIS A 1 254 ? 12.542 7.239 -20.628 1.00 98.38 254 HIS A C 1
ATOM 2027 O O . HIS A 1 254 ? 13.469 8.049 -20.475 1.00 98.38 254 HIS A O 1
ATOM 2033 N N . PRO A 1 255 ? 11.445 7.597 -21.327 1.00 98.06 255 PRO A N 1
ATOM 2034 C CA . PRO A 1 255 ? 11.337 8.874 -22.034 1.00 98.06 255 PRO A CA 1
ATOM 2035 C C . PRO A 1 255 ? 11.492 10.088 -21.114 1.00 98.06 255 PRO A C 1
ATOM 2037 O O . PRO A 1 255 ? 11.957 11.131 -21.562 1.00 98.06 255 PRO A O 1
ATOM 2040 N N . TYR A 1 256 ? 11.138 9.969 -19.832 1.00 98.31 256 TYR A N 1
ATOM 2041 C CA . TYR A 1 256 ? 11.398 11.036 -18.863 1.00 98.31 256 TYR A CA 1
ATOM 2042 C C . TYR A 1 256 ? 12.886 11.299 -18.661 1.00 98.31 256 TYR A C 1
ATOM 2044 O O . TYR A 1 256 ? 13.286 12.458 -18.671 1.00 98.31 256 TYR A O 1
ATOM 2052 N N . TYR A 1 257 ? 13.719 10.263 -18.545 1.00 97.69 257 TYR A N 1
ATOM 2053 C CA . TYR A 1 257 ? 15.152 10.461 -18.330 1.00 97.69 257 TYR A CA 1
ATOM 2054 C C . TYR A 1 257 ? 15.830 11.111 -19.541 1.00 97.69 257 TYR A C 1
ATOM 2056 O O . TYR A 1 257 ? 16.685 11.986 -19.391 1.00 97.69 257 TYR A O 1
ATOM 2064 N N . THR A 1 258 ? 15.405 10.727 -20.747 1.00 92.50 258 THR A N 1
ATOM 2065 C CA . THR A 1 258 ? 15.973 11.248 -21.998 1.00 92.50 258 THR A CA 1
ATOM 2066 C C . THR A 1 258 ? 15.467 12.645 -22.364 1.00 92.50 258 THR A C 1
ATOM 2068 O O . THR A 1 258 ? 16.238 13.439 -22.903 1.00 92.50 258 THR A O 1
ATOM 2071 N N . LYS A 1 259 ? 14.196 12.971 -22.085 1.00 97.00 259 LYS A N 1
ATOM 2072 C CA . LYS A 1 259 ? 13.576 14.256 -22.468 1.00 97.00 259 LYS A CA 1
ATOM 2073 C C . LYS A 1 259 ? 13.625 15.324 -21.375 1.00 97.00 259 LYS A C 1
ATOM 2075 O O . LYS A 1 259 ? 13.700 16.500 -21.718 1.00 97.00 259 LYS A O 1
ATOM 2080 N N . TYR A 1 260 ? 13.597 14.921 -20.107 1.00 97.62 260 TYR A N 1
ATOM 2081 C CA . TYR A 1 260 ? 13.499 15.803 -18.939 1.00 97.62 260 TYR A CA 1
ATOM 2082 C C . TYR A 1 260 ? 14.624 15.488 -17.951 1.00 97.62 260 TYR A C 1
ATOM 2084 O O . TYR A 1 260 ? 14.407 15.077 -16.811 1.00 97.62 260 TYR A O 1
ATOM 2092 N N . ARG A 1 261 ? 15.878 15.613 -18.401 1.00 96.50 261 ARG A N 1
ATOM 2093 C CA . ARG A 1 261 ? 17.048 15.191 -17.612 1.00 96.50 261 ARG A CA 1
ATOM 2094 C C . ARG A 1 261 ? 17.138 15.912 -16.262 1.00 96.50 261 ARG A C 1
ATOM 2096 O O . ARG A 1 261 ? 17.643 15.340 -15.298 1.00 96.50 261 ARG A O 1
ATOM 2103 N N . GLU A 1 262 ? 16.657 17.146 -16.179 1.00 96.38 262 GLU A N 1
ATOM 2104 C CA . GLU A 1 262 ? 16.572 17.967 -14.969 1.00 96.38 262 GLU A CA 1
ATOM 2105 C C . GLU A 1 262 ? 15.604 17.423 -13.907 1.00 96.38 262 GLU A C 1
ATOM 2107 O O . GLU A 1 262 ? 15.693 17.820 -12.744 1.00 96.38 262 GLU A O 1
ATOM 2112 N N . TRP A 1 263 ? 14.726 16.482 -14.271 1.00 97.88 263 TRP A N 1
ATOM 2113 C CA . TRP A 1 263 ? 13.874 15.754 -13.328 1.00 97.88 263 TRP A CA 1
ATOM 2114 C C . TRP A 1 263 ? 14.636 14.684 -12.545 1.00 97.88 263 TRP A C 1
ATOM 2116 O O . TRP A 1 263 ? 14.047 14.064 -11.669 1.00 97.88 263 TRP A O 1
ATOM 2126 N N . PHE A 1 264 ? 15.924 14.453 -12.818 1.00 97.94 264 PHE A N 1
ATOM 2127 C CA . PHE A 1 264 ? 16.709 13.371 -12.218 1.00 97.94 264 PHE A CA 1
ATOM 2128 C C . PHE A 1 264 ? 17.975 13.873 -11.533 1.00 97.94 264 PHE A C 1
ATOM 2130 O O . PHE A 1 264 ? 18.623 14.826 -11.977 1.00 97.94 264 PHE A O 1
ATOM 2137 N N . GLY A 1 265 ? 18.370 13.182 -10.462 1.00 92.38 265 GLY A N 1
ATOM 2138 C CA . GLY A 1 265 ? 19.613 13.462 -9.745 1.00 92.38 265 GLY A CA 1
ATOM 2139 C C . GLY A 1 265 ? 20.874 13.201 -10.581 1.00 92.38 265 GLY A C 1
ATOM 2140 O O . GLY A 1 265 ? 20.826 12.702 -11.708 1.00 92.38 265 GLY A O 1
ATOM 2141 N N . ASN A 1 266 ? 22.038 13.524 -10.021 1.00 92.69 266 ASN A N 1
ATOM 2142 C CA . ASN A 1 266 ? 23.327 13.130 -10.589 1.00 92.69 266 ASN A CA 1
ATOM 2143 C C . ASN A 1 266 ? 23.840 11.874 -9.885 1.00 92.69 266 ASN A C 1
ATOM 2145 O O . ASN A 1 266 ? 23.860 11.814 -8.656 1.00 92.69 266 ASN A O 1
ATOM 2149 N N . VAL A 1 267 ? 24.303 10.898 -10.670 1.00 94.75 267 VAL A N 1
ATOM 2150 C CA . VAL A 1 267 ? 24.925 9.680 -10.133 1.00 94.75 267 VAL A CA 1
ATOM 2151 C C . VAL A 1 267 ? 26.307 9.958 -9.528 1.00 94.75 267 VAL A C 1
ATOM 2153 O O . VAL A 1 267 ? 26.755 9.215 -8.667 1.00 94.75 267 VAL A O 1
ATOM 2156 N N . MET A 1 268 ? 26.975 11.041 -9.933 1.00 96.06 268 MET A N 1
ATOM 2157 C CA . MET A 1 268 ? 28.239 11.497 -9.346 1.00 96.06 268 MET A CA 1
ATOM 2158 C C . MET A 1 268 ? 27.980 12.576 -8.297 1.00 96.06 268 MET A C 1
ATOM 2160 O O . MET A 1 268 ? 27.323 13.579 -8.585 1.00 96.06 268 MET A O 1
ATOM 2164 N N . LEU A 1 269 ? 28.534 12.396 -7.101 1.00 94.06 269 LEU A N 1
ATOM 2165 C CA . LEU A 1 269 ? 28.526 13.404 -6.044 1.00 94.06 269 LEU A CA 1
ATOM 2166 C C . LEU A 1 269 ? 29.635 14.452 -6.257 1.00 94.06 269 LEU A C 1
ATOM 2168 O O . LEU A 1 269 ? 30.610 14.181 -6.965 1.00 94.06 269 LEU A O 1
ATOM 2172 N N . PRO A 1 270 ? 29.538 15.637 -5.617 1.00 93.44 270 PRO A N 1
ATOM 2173 C CA . PRO A 1 270 ? 30.565 16.680 -5.714 1.00 93.44 270 PRO A CA 1
ATOM 2174 C C . PRO A 1 270 ? 31.965 16.242 -5.260 1.00 93.44 270 PRO A C 1
ATOM 2176 O O . PRO A 1 270 ? 32.958 16.808 -5.707 1.00 93.44 270 PRO A O 1
ATOM 2179 N N . ASP A 1 271 ? 32.052 15.234 -4.389 1.00 93.56 271 ASP A N 1
ATOM 2180 C CA . ASP A 1 271 ? 33.310 14.649 -3.910 1.00 93.56 271 ASP A CA 1
ATOM 2181 C C . ASP A 1 271 ? 33.930 13.627 -4.889 1.00 93.56 271 ASP A C 1
ATOM 2183 O O . ASP A 1 271 ? 34.976 13.046 -4.601 1.00 93.56 271 ASP A O 1
ATOM 2187 N N . GLY A 1 272 ? 33.299 13.405 -6.048 1.00 94.81 272 GLY A N 1
ATOM 2188 C CA . GLY A 1 272 ? 33.745 12.468 -7.078 1.00 94.81 272 GLY A CA 1
ATOM 2189 C C . GLY A 1 272 ? 33.340 11.013 -6.833 1.00 94.81 272 GLY A C 1
ATOM 2190 O O . GLY A 1 272 ? 33.729 10.142 -7.609 1.00 94.81 272 GLY A O 1
ATOM 2191 N N . SER A 1 273 ? 32.566 10.723 -5.787 1.00 95.06 273 SER A N 1
ATOM 2192 C CA . SER A 1 273 ? 32.086 9.372 -5.501 1.00 95.06 273 SER A CA 1
ATOM 2193 C C . SER A 1 273 ? 30.718 9.080 -6.138 1.00 95.06 273 SER A C 1
ATOM 2195 O O . SER A 1 273 ? 29.934 9.987 -6.417 1.00 95.06 273 SER A O 1
ATOM 2197 N N . MET A 1 274 ? 30.417 7.798 -6.378 1.00 95.56 274 MET A N 1
ATOM 2198 C CA . MET A 1 274 ? 29.122 7.370 -6.928 1.00 95.56 274 MET A CA 1
ATOM 2199 C C . MET A 1 274 ? 28.021 7.439 -5.856 1.00 95.56 274 MET A C 1
ATOM 2201 O O . MET A 1 274 ? 28.182 6.907 -4.750 1.00 95.56 274 MET A O 1
ATOM 2205 N N . ASN A 1 275 ? 26.877 8.021 -6.210 1.00 96.38 275 ASN A N 1
ATOM 2206 C CA . ASN A 1 275 ? 25.649 8.086 -5.422 1.00 96.38 275 ASN A CA 1
ATOM 2207 C C . ASN A 1 275 ? 24.771 6.837 -5.613 1.00 96.38 275 ASN A C 1
ATOM 2209 O O . ASN A 1 275 ? 23.569 6.944 -5.841 1.00 96.38 275 ASN A O 1
ATOM 2213 N N . ILE A 1 276 ? 25.364 5.647 -5.555 1.00 96.50 276 ILE A N 1
ATOM 2214 C CA . ILE A 1 276 ? 24.652 4.380 -5.760 1.00 96.50 276 ILE A CA 1
ATOM 2215 C C . ILE A 1 276 ? 24.482 3.664 -4.421 1.00 96.50 276 ILE A C 1
ATOM 2217 O O . ILE A 1 276 ? 25.463 3.485 -3.695 1.00 96.50 276 ILE A O 1
ATOM 2221 N N . ARG A 1 277 ? 23.254 3.224 -4.120 1.00 94.69 277 ARG A N 1
ATOM 2222 C CA . ARG A 1 277 ? 22.892 2.423 -2.940 1.00 94.69 277 ARG A CA 1
ATOM 2223 C C . ARG A 1 277 ? 23.284 3.071 -1.597 1.00 94.69 277 ARG A C 1
ATOM 2225 O O . ARG A 1 277 ? 23.680 2.388 -0.654 1.00 94.69 277 ARG A O 1
ATOM 2232 N N . ARG A 1 278 ? 23.191 4.402 -1.499 1.00 93.69 278 ARG A N 1
ATOM 2233 C CA . ARG A 1 278 ? 23.480 5.196 -0.289 1.00 93.69 278 ARG A CA 1
ATOM 2234 C C . ARG A 1 278 ? 22.197 5.542 0.459 1.00 93.69 278 ARG A C 1
ATOM 2236 O O . ARG A 1 278 ? 21.650 6.637 0.327 1.00 93.69 278 ARG A O 1
ATOM 2243 N N . TRP A 1 279 ? 21.719 4.574 1.231 1.00 91.38 279 TRP A N 1
ATOM 2244 C CA . TRP A 1 279 ? 20.340 4.520 1.720 1.00 91.38 279 TRP A CA 1
ATOM 2245 C C . TRP A 1 279 ? 19.943 5.544 2.783 1.00 91.38 279 TRP A C 1
ATOM 2247 O O . TRP A 1 279 ? 18.749 5.727 3.010 1.00 91.38 279 TRP A O 1
ATOM 2257 N N . ASP A 1 280 ? 20.913 6.201 3.416 1.00 89.75 280 ASP A N 1
ATOM 2258 C CA . ASP A 1 280 ? 20.702 7.021 4.607 1.00 89.75 280 ASP A CA 1
ATOM 2259 C C . ASP A 1 280 ? 21.396 8.388 4.487 1.00 89.75 280 ASP A C 1
ATOM 2261 O O . ASP A 1 280 ? 22.148 8.656 3.548 1.00 89.75 280 ASP A O 1
ATOM 2265 N N . GLY A 1 281 ? 21.132 9.272 5.450 1.00 90.19 281 GLY A N 1
ATOM 2266 C CA . GLY A 1 281 ? 21.728 10.607 5.501 1.00 90.19 281 GLY A CA 1
ATOM 2267 C C . GLY A 1 281 ? 21.279 11.519 4.354 1.00 90.19 281 GLY A C 1
ATOM 2268 O O . GLY A 1 281 ? 20.136 11.455 3.898 1.00 90.19 281 GLY A O 1
ATOM 2269 N N . GLU A 1 282 ? 22.184 12.385 3.897 1.00 89.94 282 GLU A N 1
ATOM 2270 C CA . GLU A 1 282 ? 21.903 13.419 2.886 1.00 89.94 282 GLU A CA 1
ATOM 2271 C C . GLU A 1 282 ? 21.576 12.840 1.499 1.00 89.94 282 GLU A C 1
ATOM 2273 O O . GLU A 1 282 ? 20.879 13.468 0.704 1.00 89.94 282 GLU A O 1
ATOM 2278 N N . THR A 1 283 ? 22.034 11.620 1.209 1.00 92.94 283 THR A N 1
ATOM 2279 C CA . THR A 1 283 ? 21.819 10.951 -0.082 1.00 92.94 283 THR A CA 1
ATOM 2280 C C . THR A 1 283 ? 20.557 10.101 -0.124 1.00 92.94 283 THR A C 1
ATOM 2282 O O . THR A 1 283 ? 20.186 9.637 -1.199 1.00 92.94 283 THR A O 1
ATOM 2285 N N . ARG A 1 284 ? 19.859 9.917 1.006 1.00 94.38 284 ARG A N 1
ATOM 2286 C CA . ARG A 1 284 ? 18.672 9.051 1.100 1.00 94.38 284 ARG A CA 1
ATOM 2287 C C . ARG A 1 284 ? 17.637 9.326 0.005 1.00 94.38 284 ARG A C 1
ATOM 2289 O O . ARG A 1 284 ? 17.095 8.379 -0.547 1.00 94.38 284 ARG A O 1
ATOM 2296 N N . LEU A 1 285 ? 17.381 10.599 -0.303 1.00 95.00 285 LEU A N 1
ATOM 2297 C CA . LEU A 1 285 ? 16.379 11.036 -1.288 1.00 95.00 285 LEU A CA 1
ATOM 2298 C C . LEU A 1 285 ? 16.930 11.208 -2.714 1.00 95.00 285 LEU A C 1
ATOM 2300 O O . LEU A 1 285 ? 16.201 11.631 -3.602 1.00 95.00 285 LEU A O 1
ATOM 2304 N N . THR A 1 286 ? 18.227 10.980 -2.933 1.00 94.25 286 THR A N 1
ATOM 2305 C CA . THR A 1 286 ? 18.880 11.251 -4.227 1.00 94.25 286 THR A CA 1
ATOM 2306 C C . THR A 1 286 ? 19.675 10.069 -4.764 1.00 94.25 286 THR A C 1
ATOM 2308 O O . THR A 1 286 ? 20.093 10.096 -5.921 1.00 94.25 286 THR A O 1
ATOM 2311 N N . THR A 1 287 ? 19.915 9.044 -3.942 1.00 96.12 287 THR A N 1
ATOM 2312 C CA . THR A 1 287 ? 20.708 7.878 -4.321 1.00 96.12 287 THR A CA 1
ATOM 2313 C C . THR A 1 287 ? 20.020 7.055 -5.395 1.00 96.12 287 THR A C 1
ATOM 2315 O O . THR A 1 287 ? 18.807 6.862 -5.369 1.00 96.12 287 THR A O 1
ATOM 2318 N N . TRP A 1 288 ? 20.812 6.564 -6.342 1.00 97.25 288 TRP A N 1
ATOM 2319 C CA . TRP A 1 288 ? 20.381 5.650 -7.388 1.00 97.25 288 TRP A CA 1
ATOM 2320 C C . TRP A 1 288 ? 20.475 4.216 -6.881 1.00 97.25 288 TRP A C 1
ATOM 2322 O O . TRP A 1 288 ? 21.398 3.865 -6.143 1.00 97.25 288 TRP A O 1
ATOM 2332 N N . PHE A 1 289 ? 19.523 3.377 -7.272 1.00 96.44 289 PHE A N 1
ATOM 2333 C CA . PHE A 1 289 ? 19.512 1.972 -6.853 1.00 96.44 289 PHE A CA 1
ATOM 2334 C C . PHE A 1 289 ? 20.525 1.155 -7.663 1.00 96.44 289 PHE A C 1
ATOM 2336 O O . PHE A 1 289 ? 21.201 0.275 -7.125 1.00 96.44 289 PHE A O 1
ATOM 2343 N N . GLU A 1 290 ? 20.672 1.522 -8.934 1.00 96.69 290 GLU A N 1
ATOM 2344 C CA . GLU A 1 290 ? 21.633 0.992 -9.895 1.00 96.69 290 GLU A CA 1
ATOM 2345 C C . GLU A 1 290 ? 22.082 2.103 -10.856 1.00 96.69 290 GLU A C 1
ATOM 2347 O O . GLU A 1 290 ? 21.377 3.105 -10.993 1.00 96.69 290 GLU A O 1
ATOM 2352 N N . PRO A 1 291 ? 23.214 1.943 -11.570 1.00 95.75 291 PRO A N 1
ATOM 2353 C CA . PRO A 1 291 ? 23.652 2.896 -12.587 1.00 95.75 291 PRO A CA 1
ATOM 2354 C C . PRO A 1 291 ? 22.606 3.164 -13.677 1.00 95.75 291 PRO A C 1
ATOM 2356 O O . PRO A 1 291 ? 22.542 4.277 -14.178 1.00 95.75 291 PRO A O 1
ATOM 2359 N N . PHE A 1 292 ? 21.794 2.160 -14.013 1.00 96.62 292 PHE A N 1
ATOM 2360 C CA . PHE A 1 292 ? 20.747 2.223 -15.037 1.00 96.62 292 PHE A CA 1
ATOM 2361 C C . PHE A 1 292 ? 19.361 2.578 -14.462 1.00 96.62 292 PHE A C 1
ATOM 2363 O O . PHE A 1 292 ? 18.367 2.537 -15.185 1.00 96.62 292 PHE A O 1
ATOM 2370 N N . LEU A 1 293 ? 19.278 2.919 -13.167 1.00 97.88 293 LEU A N 1
ATOM 2371 C CA . LEU A 1 293 ? 18.042 3.314 -12.479 1.00 97.88 293 LEU A CA 1
ATOM 2372 C C . LEU A 1 293 ? 18.163 4.740 -11.925 1.00 97.88 293 LEU A C 1
ATOM 2374 O O . LEU A 1 293 ? 18.371 4.920 -10.717 1.00 97.88 293 LEU A O 1
ATOM 2378 N N . PRO A 1 294 ? 18.076 5.767 -12.790 1.00 97.88 294 PRO A N 1
ATOM 2379 C CA . PRO A 1 294 ? 18.091 7.155 -12.362 1.00 97.88 294 PRO A CA 1
ATOM 2380 C C . PRO A 1 294 ? 16.959 7.473 -11.380 1.00 97.88 294 PRO A C 1
ATOM 2382 O O . PRO A 1 294 ? 15.778 7.325 -11.699 1.00 97.88 294 PRO A O 1
ATOM 2385 N N . SER A 1 295 ? 17.322 7.979 -10.200 1.00 97.62 295 SER A N 1
ATOM 2386 C CA . SER A 1 295 ? 16.351 8.465 -9.213 1.00 97.62 295 SER A CA 1
ATOM 2387 C C . SER A 1 295 ? 15.859 9.868 -9.553 1.00 97.62 295 SER A C 1
ATOM 2389 O O . SER A 1 295 ? 16.652 10.750 -9.924 1.00 97.62 295 SER A O 1
ATOM 2391 N N . PHE A 1 296 ? 14.555 10.085 -9.391 1.00 98.25 296 PHE A N 1
ATOM 2392 C CA . PHE A 1 296 ? 13.940 11.395 -9.569 1.00 98.25 296 PHE A CA 1
ATOM 2393 C C . PHE A 1 296 ? 14.510 12.420 -8.581 1.00 98.25 296 PHE A C 1
ATOM 2395 O O . PHE A 1 296 ? 14.804 12.133 -7.422 1.00 98.25 296 PHE A O 1
ATOM 2402 N N . ASN A 1 297 ? 14.633 13.659 -9.042 1.00 96.31 297 ASN A N 1
ATOM 2403 C CA . ASN A 1 297 ? 14.878 14.836 -8.232 1.00 96.31 297 ASN A CA 1
ATOM 2404 C C . ASN A 1 297 ? 13.562 15.595 -8.035 1.00 96.31 297 ASN A C 1
ATOM 2406 O O . ASN A 1 297 ? 13.252 16.551 -8.746 1.00 96.31 297 ASN A O 1
ATOM 2410 N N . TYR A 1 298 ? 12.822 15.213 -7.001 1.00 96.62 298 TYR A N 1
ATOM 2411 C CA . TYR A 1 298 ? 11.549 15.839 -6.635 1.00 96.62 298 TYR A CA 1
ATOM 2412 C C . TYR A 1 298 ? 11.669 17.231 -5.991 1.00 96.62 298 TYR A C 1
ATOM 2414 O O . TYR A 1 298 ? 10.694 17.758 -5.460 1.00 96.62 298 TYR A O 1
ATOM 2422 N N . SER A 1 299 ? 12.843 17.867 -6.064 1.00 93.44 299 SER A N 1
ATOM 2423 C CA . SER A 1 299 ? 12.915 19.329 -5.931 1.00 93.44 299 SER A CA 1
ATOM 2424 C C . SER A 1 299 ? 12.321 20.035 -7.157 1.00 93.44 299 SER A C 1
ATOM 2426 O O . SER A 1 299 ? 11.983 21.213 -7.078 1.00 93.44 299 SER A O 1
ATOM 2428 N N . ASN A 1 300 ? 12.182 19.326 -8.283 1.00 94.38 300 ASN A N 1
ATOM 2429 C CA . ASN A 1 300 ? 11.420 19.773 -9.440 1.00 94.38 300 ASN A CA 1
ATOM 2430 C C . ASN A 1 300 ? 9.944 19.363 -9.274 1.00 94.38 300 ASN A C 1
ATOM 2432 O O . ASN A 1 300 ? 9.633 18.173 -9.211 1.00 94.38 300 ASN A O 1
ATOM 2436 N N . SER A 1 301 ? 9.035 20.340 -9.200 1.00 96.25 301 SER A N 1
ATOM 2437 C CA . SER A 1 301 ? 7.601 20.074 -9.041 1.00 96.25 301 SER A CA 1
ATOM 2438 C C . SER A 1 301 ? 6.970 19.432 -10.275 1.00 96.25 301 SER A C 1
ATOM 2440 O O . SER A 1 301 ? 6.070 18.622 -10.112 1.00 96.25 301 SER A O 1
ATOM 2442 N N . GLU A 1 302 ? 7.471 19.709 -11.483 1.00 98.12 302 GLU A N 1
ATOM 2443 C CA . GLU A 1 302 ? 6.954 19.094 -12.716 1.00 98.12 302 GLU A CA 1
ATOM 2444 C C . GLU A 1 302 ? 7.183 17.576 -12.720 1.00 98.12 302 GLU A C 1
ATOM 2446 O O . GLU A 1 302 ? 6.332 16.823 -13.184 1.00 98.12 302 GLU A O 1
ATOM 2451 N N . ALA A 1 303 ? 8.291 17.115 -12.126 1.00 98.12 303 ALA A N 1
ATOM 2452 C CA . ALA A 1 303 ? 8.549 15.690 -11.937 1.00 98.12 303 ALA A CA 1
ATOM 2453 C C . ALA A 1 303 ? 7.544 15.050 -10.964 1.00 98.12 303 ALA A C 1
ATOM 2455 O O . ALA A 1 303 ? 7.079 13.939 -11.207 1.00 98.12 303 ALA A O 1
ATOM 2456 N N . ILE A 1 304 ? 7.192 15.749 -9.871 1.00 98.56 304 ILE A N 1
ATOM 2457 C CA . ILE A 1 304 ? 6.140 15.288 -8.949 1.00 98.56 304 ILE A CA 1
ATOM 2458 C C . ILE A 1 304 ? 4.817 15.185 -9.708 1.00 98.56 304 ILE A C 1
ATOM 2460 O O . ILE A 1 304 ? 4.164 14.147 -9.642 1.00 98.56 304 ILE A O 1
ATOM 2464 N N . ASP A 1 305 ? 4.433 16.247 -10.415 1.00 98.50 305 ASP A N 1
ATOM 2465 C CA . ASP A 1 305 ? 3.147 16.328 -11.102 1.00 98.50 305 ASP A CA 1
ATOM 2466 C C . ASP A 1 305 ? 3.014 15.225 -12.161 1.00 98.50 305 ASP A C 1
ATOM 2468 O O . ASP A 1 305 ? 2.007 14.524 -12.174 1.00 98.50 305 ASP A O 1
ATOM 2472 N N . ALA A 1 306 ? 4.054 14.979 -12.965 1.00 98.56 306 ALA A N 1
ATOM 2473 C CA . ALA A 1 306 ? 4.044 13.928 -13.983 1.00 98.56 306 ALA A CA 1
ATOM 2474 C C . ALA A 1 306 ? 3.835 12.522 -13.394 1.00 98.56 306 ALA A C 1
ATOM 2476 O O . ALA A 1 306 ? 2.967 11.777 -13.850 1.00 98.56 306 ALA A O 1
ATOM 2477 N N . VAL A 1 307 ? 4.581 12.165 -12.344 1.00 98.62 307 VAL A N 1
ATOM 2478 C CA . VAL A 1 307 ? 4.476 10.833 -11.723 1.00 98.62 307 VAL A CA 1
ATOM 2479 C C . VAL A 1 307 ? 3.152 10.676 -10.959 1.00 98.62 307 VAL A C 1
ATOM 2481 O O . VAL A 1 307 ? 2.554 9.598 -10.963 1.00 98.62 307 VAL A O 1
ATOM 2484 N N . VAL A 1 308 ? 2.635 11.749 -10.347 1.00 98.88 308 VAL A N 1
ATOM 2485 C CA . VAL A 1 308 ? 1.287 11.749 -9.750 1.00 98.88 308 VAL A CA 1
ATOM 2486 C C . VAL A 1 308 ? 0.218 11.566 -10.828 1.00 98.88 308 VAL A C 1
ATOM 2488 O O . VAL A 1 308 ? -0.692 10.760 -10.643 1.00 98.88 308 VAL A O 1
ATOM 2491 N N . GLU A 1 309 ? 0.322 12.250 -11.968 1.00 98.81 309 GLU A N 1
ATOM 2492 C CA . GLU A 1 309 ? -0.597 12.076 -13.097 1.00 98.81 309 GLU A CA 1
ATOM 2493 C C . GLU A 1 309 ? -0.579 10.647 -13.651 1.00 98.81 309 GLU A C 1
ATOM 2495 O O . GLU A 1 309 ? -1.639 10.116 -13.989 1.00 98.81 309 GLU A O 1
ATOM 2500 N N . ASP A 1 310 ? 0.590 10.005 -13.708 1.00 98.75 310 ASP A N 1
ATOM 2501 C CA . ASP A 1 310 ? 0.709 8.593 -14.083 1.00 98.75 310 ASP A CA 1
ATOM 2502 C C . ASP A 1 310 ? -0.039 7.693 -13.096 1.00 98.75 310 ASP A C 1
ATOM 2504 O O . ASP A 1 310 ? -0.846 6.859 -13.512 1.00 98.75 310 ASP A O 1
ATOM 2508 N N . ALA A 1 311 ? 0.147 7.898 -11.789 1.00 98.81 311 ALA A N 1
ATOM 2509 C CA . ALA A 1 311 ? -0.575 7.147 -10.763 1.00 98.81 311 ALA A CA 1
ATOM 2510 C C . ALA A 1 311 ? -2.099 7.331 -10.875 1.00 98.81 311 ALA A C 1
ATOM 2512 O O . ALA A 1 311 ? -2.852 6.358 -10.822 1.00 98.81 311 ALA A O 1
ATOM 2513 N N . LEU A 1 312 ? -2.575 8.563 -11.090 1.00 98.88 312 LEU A N 1
ATOM 2514 C CA . LEU A 1 312 ? -4.000 8.841 -11.309 1.00 98.88 312 LEU A CA 1
ATOM 2515 C C . LEU A 1 312 ? -4.527 8.173 -12.583 1.00 98.88 312 LEU A C 1
ATOM 2517 O O . LEU A 1 312 ? -5.673 7.717 -12.598 1.00 98.88 312 LEU A O 1
ATOM 2521 N N . TRP A 1 313 ? -3.714 8.111 -13.641 1.00 98.81 313 TRP A N 1
ATOM 2522 C CA . TRP A 1 313 ? -4.073 7.422 -14.875 1.00 98.81 313 TRP A CA 1
ATOM 2523 C C . TRP A 1 313 ? -4.247 5.922 -14.637 1.00 98.81 313 TRP A C 1
ATOM 2525 O O . TRP A 1 313 ? -5.314 5.404 -14.954 1.00 98.81 313 TRP A O 1
ATOM 2535 N N . TRP A 1 314 ? -3.281 5.252 -13.995 1.00 98.75 314 TRP A N 1
ATOM 2536 C CA . TRP A 1 314 ? -3.390 3.827 -13.646 1.00 98.75 314 TRP A CA 1
ATOM 2537 C C . TRP A 1 314 ? -4.617 3.549 -12.775 1.00 98.75 314 TRP A C 1
ATOM 2539 O O . TRP A 1 314 ? -5.378 2.618 -13.036 1.00 98.75 314 TRP A O 1
ATOM 2549 N N . MET A 1 315 ? -4.844 4.399 -11.770 1.00 98.44 315 MET A N 1
ATOM 2550 C CA . MET A 1 315 ? -6.000 4.310 -10.881 1.00 98.44 315 MET A CA 1
ATOM 2551 C C . MET A 1 315 ? -7.327 4.387 -11.647 1.00 98.44 315 MET A C 1
ATOM 2553 O O . MET A 1 315 ? -8.242 3.607 -11.389 1.00 98.44 315 MET A O 1
ATOM 2557 N N . LYS A 1 316 ? -7.435 5.330 -12.592 1.00 98.50 316 LYS A N 1
ATOM 2558 C CA . LYS A 1 316 ? -8.655 5.585 -13.366 1.00 98.50 316 LYS A CA 1
ATOM 2559 C C . LYS A 1 316 ? -8.889 4.553 -14.465 1.00 98.50 316 LYS A C 1
ATOM 2561 O O . LYS A 1 316 ? -10.024 4.126 -14.646 1.00 98.50 316 LYS A O 1
ATOM 2566 N N . GLU A 1 317 ? -7.853 4.220 -15.226 1.00 98.56 317 GLU A N 1
ATOM 2567 C CA . GLU A 1 317 ? -7.961 3.374 -16.419 1.00 98.56 317 GLU A CA 1
ATOM 2568 C C . GLU A 1 317 ? -8.391 1.950 -16.055 1.00 98.56 317 GLU A C 1
ATOM 2570 O O . GLU A 1 317 ? -9.234 1.349 -16.726 1.00 98.56 317 GLU A O 1
ATOM 2575 N N . PHE A 1 318 ? -7.856 1.450 -14.942 1.00 98.62 318 PHE A N 1
ATOM 2576 C CA . PHE A 1 318 ? -8.022 0.066 -14.516 1.00 98.62 318 PHE A CA 1
ATOM 2577 C C . PHE A 1 318 ? -8.915 -0.103 -13.285 1.00 98.62 318 PHE A C 1
ATOM 2579 O O . PHE A 1 318 ? -9.122 -1.226 -12.849 1.00 98.62 318 PHE A O 1
ATOM 2586 N N . ASP A 1 319 ? -9.449 0.988 -12.729 1.00 98.19 319 ASP A N 1
ATOM 2587 C CA . ASP A 1 319 ? -10.281 0.985 -11.518 1.00 98.19 319 ASP A CA 1
ATOM 2588 C C . ASP A 1 319 ? -9.607 0.315 -10.300 1.00 98.19 319 ASP A C 1
ATOM 2590 O O . ASP A 1 319 ? -10.258 -0.321 -9.474 1.00 98.19 319 ASP A O 1
ATOM 2594 N N . LEU A 1 320 ? -8.292 0.491 -10.133 1.00 98.56 320 LEU A N 1
ATOM 2595 C CA . LEU A 1 320 ? -7.527 -0.049 -8.995 1.00 98.56 320 LEU A CA 1
ATOM 2596 C C . LEU A 1 320 ? -8.094 0.413 -7.645 1.00 98.56 320 LEU A C 1
ATOM 2598 O O . LEU A 1 320 ? -8.769 1.430 -7.568 1.00 98.56 320 LEU A O 1
ATOM 2602 N N . ASP A 1 321 ? -7.803 -0.283 -6.549 1.00 98.62 321 ASP A N 1
ATOM 2603 C CA . ASP A 1 321 ? -8.256 0.099 -5.199 1.00 98.62 321 ASP A CA 1
ATOM 2604 C C . ASP A 1 321 ? -7.211 0.892 -4.403 1.00 98.62 321 ASP A C 1
ATOM 2606 O O . ASP A 1 321 ? -7.468 1.355 -3.285 1.00 98.62 321 ASP A O 1
ATOM 2610 N N . GLY A 1 322 ? -6.036 1.077 -4.997 1.00 98.44 322 GLY A N 1
ATOM 2611 C CA . GLY A 1 322 ? -4.933 1.837 -4.446 1.00 98.44 322 GLY A CA 1
ATOM 2612 C C . GLY A 1 322 ? -3.583 1.257 -4.840 1.00 98.44 322 GLY A C 1
ATOM 2613 O O . GLY A 1 322 ? -3.467 0.534 -5.833 1.00 98.44 322 GLY A O 1
ATOM 2614 N N . PHE A 1 323 ? -2.566 1.577 -4.045 1.00 98.75 323 PHE A N 1
ATOM 2615 C CA . PHE A 1 323 ? -1.177 1.294 -4.377 1.00 98.75 323 PHE A CA 1
ATOM 2616 C C . PHE A 1 323 ? -0.415 0.685 -3.207 1.00 98.75 323 PHE A C 1
ATOM 2618 O O . PHE A 1 323 ? -0.548 1.118 -2.058 1.00 98.75 323 PHE A O 1
ATOM 2625 N N . ARG A 1 324 ? 0.460 -0.269 -3.520 1.00 98.62 324 ARG A N 1
ATOM 2626 C CA . ARG A 1 324 ? 1.647 -0.497 -2.699 1.00 98.62 324 ARG A CA 1
ATOM 2627 C C . ARG A 1 324 ? 2.733 0.440 -3.218 1.00 98.62 324 ARG A C 1
ATOM 2629 O O . ARG A 1 324 ? 2.995 0.463 -4.412 1.00 98.62 324 ARG A O 1
ATOM 2636 N N . GLN A 1 325 ? 3.331 1.229 -2.336 1.00 98.50 325 GLN A N 1
ATOM 2637 C CA . GLN A 1 325 ? 4.322 2.237 -2.697 1.00 98.50 325 GLN A CA 1
ATOM 2638 C C . GLN A 1 325 ? 5.733 1.687 -2.489 1.00 98.50 325 GLN A C 1
ATOM 2640 O O . GLN A 1 325 ? 6.119 1.367 -1.359 1.00 98.50 325 GLN A O 1
ATOM 2645 N N . ASP A 1 326 ? 6.493 1.584 -3.576 1.00 98.06 326 ASP A N 1
ATOM 2646 C CA . ASP A 1 326 ? 7.886 1.149 -3.552 1.00 98.06 326 ASP A CA 1
ATOM 2647 C C . ASP A 1 326 ? 8.811 2.196 -2.929 1.00 98.06 326 ASP A C 1
ATOM 2649 O O . ASP A 1 326 ? 8.646 3.400 -3.154 1.00 98.06 326 ASP A O 1
ATOM 2653 N N . ALA A 1 327 ? 9.815 1.728 -2.177 1.00 95.94 327 ALA A N 1
ATOM 2654 C CA . ALA A 1 327 ? 10.953 2.541 -1.752 1.00 95.94 327 ALA A CA 1
ATOM 2655 C C . ALA A 1 327 ? 10.569 3.885 -1.091 1.00 95.94 327 ALA A C 1
ATOM 2657 O O . ALA A 1 327 ? 11.218 4.908 -1.329 1.00 95.94 327 ALA A O 1
ATOM 2658 N N . VAL A 1 328 ? 9.543 3.906 -0.228 1.00 97.50 328 VAL A N 1
ATOM 2659 C CA . VAL A 1 328 ? 8.911 5.149 0.259 1.00 97.50 328 VAL A CA 1
ATOM 2660 C C . VAL A 1 328 ? 9.900 6.121 0.886 1.00 97.50 328 VAL A C 1
ATOM 2662 O O . VAL A 1 328 ? 9.852 7.327 0.631 1.00 97.50 328 VAL A O 1
ATOM 2665 N N . LYS A 1 329 ? 10.857 5.599 1.659 1.00 95.94 329 LYS A N 1
ATOM 2666 C CA . LYS A 1 329 ? 11.879 6.422 2.313 1.00 95.94 329 LYS A CA 1
ATOM 2667 C C . LYS A 1 329 ? 12.835 7.129 1.350 1.00 95.94 329 LYS A C 1
ATOM 2669 O O . LYS A 1 329 ? 13.609 7.964 1.810 1.00 95.94 329 LYS A O 1
ATOM 2674 N N . HIS A 1 330 ? 12.827 6.799 0.065 1.00 97.50 330 HIS A N 1
ATOM 2675 C CA . HIS A 1 330 ? 13.669 7.427 -0.953 1.00 97.50 330 HIS A CA 1
ATOM 2676 C C . HIS A 1 330 ? 12.942 8.542 -1.718 1.00 97.50 330 HIS A C 1
ATOM 2678 O O . HIS A 1 330 ? 13.556 9.265 -2.492 1.00 97.50 330 HIS A O 1
ATOM 2684 N N . VAL A 1 331 ? 11.663 8.767 -1.414 1.00 97.88 331 VAL A N 1
ATOM 2685 C CA . VAL A 1 331 ? 10.816 9.794 -2.025 1.00 97.88 331 VAL A CA 1
ATOM 2686 C C . VAL A 1 331 ? 10.386 10.808 -0.948 1.00 97.88 331 VAL A C 1
ATOM 2688 O O . VAL A 1 331 ? 10.042 10.416 0.176 1.00 97.88 331 VAL A O 1
ATOM 2691 N N . PRO A 1 332 ? 10.427 12.127 -1.221 1.00 97.12 332 PRO A N 1
ATOM 2692 C CA . PRO A 1 332 ? 10.139 13.138 -0.209 1.00 97.12 332 PRO A CA 1
ATOM 2693 C C . PRO A 1 332 ? 8.649 13.208 0.141 1.00 97.12 332 PRO A C 1
ATOM 2695 O O . PRO A 1 332 ? 7.780 12.978 -0.695 1.00 97.12 332 PRO A O 1
ATOM 2698 N N . HIS A 1 333 ? 8.345 13.654 1.363 1.00 97.44 333 HIS A N 1
ATOM 2699 C CA . HIS A 1 333 ? 6.971 13.877 1.836 1.00 97.44 333 HIS A CA 1
ATOM 2700 C C . HIS A 1 333 ? 6.131 14.779 0.917 1.00 97.44 333 HIS A C 1
ATOM 2702 O O . HIS A 1 333 ? 4.916 14.624 0.860 1.00 97.44 333 HIS A O 1
ATOM 2708 N N . SER A 1 334 ? 6.743 15.729 0.196 1.00 97.44 334 SER A N 1
ATOM 2709 C CA . SER A 1 334 ? 6.025 16.591 -0.757 1.00 97.44 334 SER A CA 1
ATOM 2710 C C . SER A 1 334 ? 5.326 15.787 -1.854 1.00 97.44 334 SER A C 1
ATOM 2712 O O . SER A 1 334 ? 4.182 16.093 -2.181 1.00 97.44 334 SER A O 1
ATOM 2714 N N . PHE A 1 335 ? 5.973 14.737 -2.363 1.00 98.56 335 PHE A N 1
ATOM 2715 C CA . PHE A 1 335 ? 5.388 13.838 -3.352 1.00 98.56 335 PHE A CA 1
ATOM 2716 C C . PHE A 1 335 ? 4.198 13.073 -2.763 1.00 98.56 335 PHE A C 1
ATOM 2718 O O . PHE A 1 335 ? 3.099 13.135 -3.307 1.00 98.56 335 PHE A O 1
ATOM 2725 N N . TRP A 1 336 ? 4.378 12.431 -1.603 1.00 98.50 336 TRP A N 1
ATOM 2726 C CA . TRP A 1 336 ? 3.326 11.634 -0.957 1.00 98.50 336 TRP A CA 1
ATOM 2727 C C . TRP A 1 336 ? 2.096 12.462 -0.584 1.00 98.50 336 TRP A C 1
ATOM 2729 O O . TRP A 1 336 ? 0.961 11.999 -0.737 1.00 98.50 336 TRP A O 1
ATOM 2739 N N . LYS A 1 337 ? 2.313 13.712 -0.155 1.00 98.25 337 LYS A N 1
ATOM 2740 C CA . LYS A 1 337 ? 1.238 14.675 0.100 1.00 98.25 337 LYS A CA 1
ATOM 2741 C C . LYS A 1 337 ? 0.480 15.036 -1.169 1.00 98.25 337 LYS A C 1
ATOM 2743 O O . LYS A 1 337 ? -0.749 15.054 -1.138 1.00 98.25 337 LYS A O 1
ATOM 2748 N N . ASN A 1 338 ? 1.191 15.302 -2.268 1.00 98.56 338 ASN A N 1
ATOM 2749 C CA . ASN A 1 338 ? 0.557 15.639 -3.541 1.00 98.56 338 ASN A CA 1
ATOM 2750 C C . ASN A 1 338 ? -0.250 14.452 -4.089 1.00 98.56 338 ASN A C 1
ATOM 2752 O O . ASN A 1 338 ? -1.437 14.596 -4.369 1.00 98.56 338 ASN A O 1
ATOM 2756 N N . LEU A 1 339 ? 0.350 13.256 -4.121 1.00 98.75 339 LEU A N 1
ATOM 2757 C CA . LEU A 1 339 ? -0.318 12.035 -4.572 1.00 98.75 339 LEU A CA 1
ATOM 2758 C C . LEU A 1 339 ? -1.607 11.770 -3.785 1.00 98.75 339 LEU A C 1
ATOM 2760 O O . LEU A 1 339 ? -2.670 11.559 -4.362 1.00 98.75 339 LEU A O 1
ATOM 2764 N N . THR A 1 340 ? -1.538 11.837 -2.456 1.00 98.44 340 THR A N 1
ATOM 2765 C CA . THR A 1 340 ? -2.698 11.583 -1.590 1.00 98.44 340 THR A CA 1
ATOM 2766 C C . THR A 1 340 ? -3.780 12.644 -1.751 1.00 98.44 340 THR A C 1
ATOM 2768 O O . THR A 1 340 ? -4.971 12.319 -1.758 1.00 98.44 340 THR A O 1
ATOM 2771 N N . PHE A 1 341 ? -3.387 13.914 -1.876 1.00 98.25 341 PHE A N 1
ATOM 2772 C CA . PHE A 1 341 ? -4.318 15.004 -2.139 1.00 98.25 341 PHE A CA 1
ATOM 2773 C C . PHE A 1 341 ? -5.054 14.792 -3.465 1.00 98.25 341 PHE A C 1
ATOM 2775 O O . PHE A 1 341 ? -6.288 14.824 -3.488 1.00 98.25 341 PHE A O 1
ATOM 2782 N N . GLU A 1 342 ? -4.326 14.514 -4.547 1.00 98.62 342 GLU A N 1
ATOM 2783 C CA . GLU A 1 342 ? -4.932 14.317 -5.860 1.00 98.62 342 GLU A CA 1
ATOM 2784 C C . GLU A 1 342 ? -5.762 13.029 -5.935 1.00 98.62 342 GLU A C 1
ATOM 2786 O O . GLU A 1 342 ? -6.846 13.056 -6.515 1.00 98.62 342 GLU A O 1
ATOM 2791 N N . LEU A 1 343 ? -5.360 11.932 -5.284 1.00 98.56 343 LEU A N 1
ATOM 2792 C CA . LEU A 1 343 ? -6.191 10.723 -5.197 1.00 98.56 343 LEU A CA 1
ATOM 2793 C C . LEU A 1 343 ? -7.533 11.014 -4.512 1.00 98.56 343 LEU A C 1
ATOM 2795 O O . LEU A 1 343 ? -8.586 10.666 -5.043 1.00 98.56 343 LEU A O 1
ATOM 2799 N N . LYS A 1 344 ? -7.525 11.714 -3.372 1.00 96.88 344 LYS A N 1
ATOM 2800 C CA . LYS A 1 344 ? -8.761 12.085 -2.657 1.00 96.88 344 LYS A CA 1
ATOM 2801 C C . LYS A 1 344 ? -9.641 13.039 -3.457 1.00 96.88 344 LYS A C 1
ATOM 2803 O O . LYS A 1 344 ? -10.863 12.968 -3.367 1.00 96.88 344 LYS A O 1
ATOM 2808 N N . LYS A 1 345 ? -9.026 13.943 -4.218 1.00 97.94 345 LYS A N 1
ATOM 2809 C CA . LYS A 1 345 ? -9.726 14.919 -5.056 1.00 97.94 345 LYS A CA 1
ATOM 2810 C C . LYS A 1 345 ? -10.359 14.277 -6.290 1.00 97.94 345 LYS A C 1
ATOM 2812 O O . LYS A 1 345 ? -11.481 14.638 -6.635 1.00 97.94 345 LYS A O 1
ATOM 2817 N N . ASN A 1 346 ? -9.665 13.344 -6.944 1.00 98.44 346 ASN A N 1
ATOM 2818 C CA . ASN A 1 346 ? -10.135 12.704 -8.177 1.00 98.44 346 ASN A CA 1
ATOM 2819 C C . ASN A 1 346 ? -11.031 11.482 -7.917 1.00 98.44 346 ASN A C 1
ATOM 2821 O O . ASN A 1 346 ? -11.860 11.157 -8.765 1.00 98.44 346 ASN A O 1
ATOM 2825 N N . PHE A 1 347 ? -10.919 10.844 -6.746 1.00 97.94 347 PHE A N 1
ATOM 2826 C CA . PHE A 1 347 ? -11.701 9.662 -6.365 1.00 97.94 347 PHE A CA 1
ATOM 2827 C C . PHE A 1 347 ? -12.362 9.822 -4.977 1.00 97.94 347 PHE A C 1
ATOM 2829 O O . PHE A 1 347 ? -12.141 8.990 -4.096 1.00 97.94 347 PHE A O 1
ATOM 2836 N N . PRO A 1 348 ? -13.184 10.868 -4.745 1.00 96.06 348 PRO A N 1
ATOM 2837 C CA . PRO A 1 348 ? -13.726 11.189 -3.416 1.00 96.06 348 PRO A CA 1
ATOM 2838 C C . PRO A 1 348 ? -14.642 10.102 -2.836 1.00 96.06 348 PRO A C 1
ATOM 2840 O O . PRO A 1 348 ? -14.752 9.976 -1.617 1.00 96.06 348 PRO A O 1
ATOM 2843 N N . ASP A 1 349 ? -15.275 9.307 -3.700 1.00 94.06 349 ASP A N 1
ATOM 2844 C CA . ASP A 1 349 ? -16.177 8.221 -3.308 1.00 94.06 349 ASP A CA 1
ATOM 2845 C C . ASP A 1 349 ? -15.449 6.879 -3.119 1.00 94.06 349 ASP A C 1
ATOM 2847 O O . ASP A 1 349 ? -16.044 5.911 -2.636 1.00 94.06 349 ASP A O 1
ATOM 2851 N N . LYS A 1 350 ? -14.158 6.802 -3.477 1.00 93.81 350 LYS A N 1
ATOM 2852 C CA . LYS A 1 350 ? -13.359 5.580 -3.361 1.00 93.81 350 LYS A CA 1
ATOM 2853 C C . LYS A 1 350 ? -12.511 5.617 -2.096 1.00 93.81 350 LYS A C 1
ATOM 2855 O O . LYS A 1 350 ? -11.806 6.581 -1.809 1.00 93.81 350 LYS A O 1
ATOM 2860 N N . ASN A 1 351 ? -12.538 4.524 -1.337 1.00 91.38 351 ASN A N 1
ATOM 2861 C CA . ASN A 1 351 ? -11.658 4.349 -0.184 1.00 91.38 351 ASN A CA 1
ATOM 2862 C C . ASN A 1 351 ? -10.283 3.848 -0.648 1.00 91.38 351 ASN A C 1
ATOM 2864 O O . ASN A 1 351 ? -9.967 2.667 -0.485 1.00 91.38 351 ASN A O 1
ATOM 2868 N N . VAL A 1 352 ? -9.518 4.738 -1.286 1.00 96.69 352 VAL A N 1
ATOM 2869 C CA . VAL A 1 352 ? -8.185 4.440 -1.825 1.00 96.69 352 VAL A CA 1
ATOM 2870 C C . VAL A 1 352 ? -7.225 4.097 -0.690 1.00 96.69 352 VAL A C 1
ATOM 2872 O O . VAL A 1 352 ? -7.152 4.828 0.301 1.00 96.69 352 VAL A O 1
ATOM 2875 N N . TYR A 1 353 ? -6.484 3.000 -0.844 1.00 97.81 353 TYR A N 1
ATOM 2876 C CA . TYR A 1 353 ? -5.497 2.556 0.138 1.00 97.81 353 TYR A CA 1
ATOM 2877 C C . TYR A 1 353 ? -4.077 2.630 -0.396 1.00 97.81 353 TYR A C 1
ATOM 2879 O O . TYR A 1 353 ? -3.771 2.141 -1.478 1.00 97.81 353 TYR A O 1
ATOM 2887 N N . GLN A 1 354 ? -3.202 3.238 0.390 1.00 98.06 354 GLN A N 1
ATOM 2888 C CA . GLN A 1 354 ? -1.783 3.329 0.112 1.00 98.06 354 GLN A CA 1
ATOM 2889 C C . GLN A 1 354 ? -1.004 2.697 1.260 1.00 98.06 354 GLN A C 1
ATOM 2891 O O . GLN A 1 354 ? -1.057 3.193 2.391 1.00 98.06 354 GLN A O 1
ATOM 2896 N N . ILE A 1 355 ? -0.274 1.625 0.956 1.00 97.75 355 ILE A N 1
ATOM 2897 C CA . ILE A 1 355 ? 0.646 0.969 1.888 1.00 97.75 355 ILE A CA 1
ATOM 2898 C C . ILE A 1 355 ? 2.082 1.117 1.397 1.00 97.75 355 ILE A C 1
ATOM 2900 O O . ILE A 1 355 ? 2.391 0.791 0.256 1.00 97.75 355 ILE A O 1
ATOM 2904 N N . GLY A 1 356 ? 2.954 1.643 2.249 1.00 97.19 356 GLY A N 1
ATOM 2905 C CA . GLY A 1 356 ? 4.346 1.910 1.912 1.00 97.19 356 GLY A CA 1
ATOM 2906 C C . GLY A 1 356 ? 5.332 0.817 2.304 1.00 97.19 356 GLY A C 1
ATOM 2907 O O . GLY A 1 356 ? 5.130 0.084 3.271 1.00 97.19 356 GLY A O 1
ATOM 2908 N N . GLU A 1 357 ? 6.452 0.771 1.590 1.00 95.44 357 GLU A N 1
ATOM 2909 C CA . GLU A 1 357 ? 7.658 0.070 2.015 1.00 95.44 357 GLU A CA 1
ATOM 2910 C C . GLU A 1 357 ? 8.694 1.052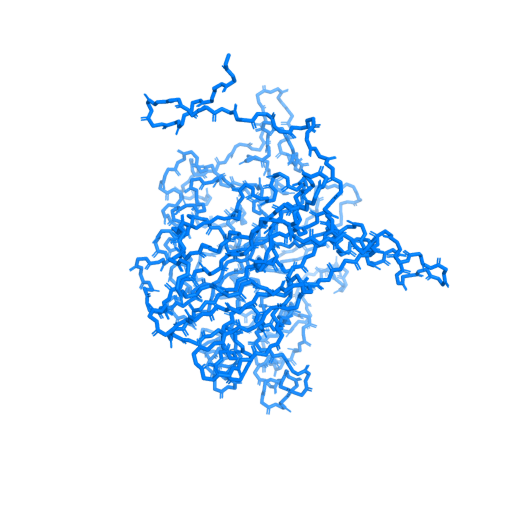 2.583 1.00 95.44 357 GLU A C 1
ATOM 2912 O O . GLU A 1 357 ? 9.323 1.820 1.851 1.00 95.44 357 GLU A O 1
ATOM 2917 N N . THR A 1 358 ? 8.934 0.980 3.894 1.00 93.81 358 THR A N 1
ATOM 2918 C CA . THR A 1 358 ? 9.993 1.743 4.566 1.00 93.81 358 THR A CA 1
ATOM 2919 C C . THR A 1 358 ? 10.790 0.855 5.507 1.00 93.81 358 THR A C 1
ATOM 2921 O O . THR A 1 358 ? 10.270 0.359 6.498 1.00 93.81 358 THR A O 1
ATOM 2924 N N . PHE A 1 359 ? 12.089 0.722 5.241 1.00 90.31 359 PHE A N 1
ATOM 2925 C CA . PHE A 1 359 ? 13.046 0.166 6.198 1.00 90.31 359 PHE A CA 1
ATOM 2926 C C . PHE A 1 359 ? 13.690 1.287 7.013 1.00 90.31 359 PHE A C 1
ATOM 2928 O O . PHE A 1 359 ? 14.452 2.089 6.461 1.00 90.31 359 PHE A O 1
ATOM 2935 N N . GLY A 1 360 ? 13.444 1.328 8.318 1.00 89.25 360 GLY A N 1
ATOM 2936 C CA . GLY A 1 360 ? 14.045 2.317 9.208 1.00 89.25 360 GLY A CA 1
ATOM 2937 C C . GLY A 1 360 ? 13.507 2.224 10.628 1.00 89.25 360 GLY A C 1
ATOM 2938 O O . GLY A 1 360 ? 12.978 1.192 11.017 1.00 89.25 360 GLY A O 1
ATOM 2939 N N . SER A 1 361 ? 13.672 3.300 11.397 1.00 89.12 361 SER A N 1
ATOM 2940 C CA . SER A 1 361 ? 13.102 3.398 12.740 1.00 89.12 361 SER A CA 1
ATOM 2941 C C . SER A 1 361 ? 11.582 3.550 12.702 1.00 89.12 361 SER A C 1
ATOM 2943 O O . SER A 1 361 ? 11.023 4.078 11.740 1.00 89.12 361 SER A O 1
ATOM 2945 N N . ASP A 1 362 ? 10.942 3.195 13.813 1.00 88.06 362 ASP A N 1
ATOM 2946 C CA . ASP A 1 362 ? 9.521 3.442 14.062 1.00 88.06 362 ASP A CA 1
ATOM 2947 C C . ASP A 1 362 ? 9.099 4.895 13.799 1.00 88.06 362 ASP A C 1
ATOM 2949 O O . ASP A 1 362 ? 8.068 5.161 13.187 1.00 88.06 362 ASP A O 1
ATOM 2953 N N . GLU A 1 363 ? 9.930 5.855 14.212 1.00 88.75 363 GLU A N 1
ATOM 2954 C CA . GLU A 1 363 ? 9.695 7.283 13.977 1.00 88.75 363 GLU A CA 1
ATOM 2955 C C . GLU A 1 363 ? 9.691 7.626 12.480 1.00 88.75 363 GLU A C 1
ATOM 2957 O O . GLU A 1 363 ? 8.822 8.367 12.014 1.00 88.75 363 GLU A O 1
ATOM 2962 N N . LEU A 1 364 ? 10.629 7.061 11.709 1.00 90.69 364 LEU A N 1
ATOM 2963 C CA . LEU A 1 364 ? 10.678 7.269 10.265 1.00 90.69 364 LEU A CA 1
ATOM 2964 C C . LEU A 1 364 ? 9.444 6.667 9.591 1.00 90.69 364 LEU A C 1
ATOM 2966 O O . LEU A 1 364 ? 8.843 7.326 8.748 1.00 90.69 364 LEU A O 1
ATOM 2970 N N . ILE A 1 365 ? 9.052 5.449 9.968 1.00 92.00 365 ILE A N 1
ATOM 2971 C CA . ILE A 1 365 ? 7.863 4.779 9.428 1.00 92.00 365 ILE A CA 1
ATOM 2972 C C . ILE A 1 365 ? 6.612 5.613 9.735 1.00 92.00 365 ILE A C 1
ATOM 2974 O O . ILE A 1 365 ? 5.851 5.948 8.824 1.00 92.00 365 ILE A O 1
ATOM 2978 N N . LEU A 1 366 ? 6.443 6.021 10.997 1.00 90.69 366 LEU A N 1
ATOM 2979 C CA . LEU A 1 366 ? 5.308 6.823 11.453 1.00 90.69 366 LEU A CA 1
ATOM 2980 C C . LEU A 1 366 ? 5.227 8.184 10.746 1.00 90.69 366 LEU A C 1
ATOM 2982 O O . LEU A 1 366 ? 4.126 8.670 10.497 1.00 90.69 366 LEU A O 1
ATOM 2986 N N . SER A 1 367 ? 6.362 8.782 10.364 1.00 93.00 367 SER A N 1
ATOM 2987 C CA . SER A 1 367 ? 6.377 10.076 9.662 1.00 93.00 367 SER A CA 1
ATOM 2988 C C . SER A 1 367 ? 5.575 10.080 8.350 1.00 93.00 367 SER A C 1
ATOM 2990 O O . SER A 1 367 ? 5.048 11.124 7.966 1.00 93.00 367 SER A O 1
ATOM 2992 N N . TYR A 1 368 ? 5.414 8.920 7.702 1.00 94.75 368 TYR A N 1
ATOM 2993 C CA . TYR A 1 368 ? 4.661 8.757 6.453 1.00 94.75 368 TYR A CA 1
ATOM 2994 C C . TYR A 1 368 ? 3.207 8.302 6.653 1.00 94.75 368 TYR A C 1
ATOM 2996 O O . TYR A 1 368 ? 2.415 8.354 5.712 1.00 94.75 368 TYR A O 1
ATOM 3004 N N . VAL A 1 369 ? 2.838 7.840 7.853 1.00 93.19 369 VAL A N 1
ATOM 3005 C CA . VAL A 1 369 ? 1.498 7.312 8.154 1.00 93.19 369 VAL A CA 1
ATOM 3006 C C . VAL A 1 369 ? 0.661 8.409 8.793 1.00 93.19 369 VAL A C 1
ATOM 3008 O O . VAL A 1 369 ? 0.691 8.632 10.003 1.00 93.19 369 VAL A O 1
ATOM 3011 N N . ASN A 1 370 ? -0.078 9.144 7.966 1.00 90.88 370 ASN A N 1
ATOM 3012 C CA . ASN A 1 370 ? -0.909 10.254 8.420 1.00 90.88 370 ASN A CA 1
ATOM 3013 C C . ASN A 1 370 ? -2.012 10.586 7.395 1.00 90.88 370 ASN A C 1
ATOM 3015 O O . ASN A 1 370 ? -1.933 10.169 6.241 1.00 90.88 370 ASN A O 1
ATOM 3019 N N . PRO A 1 371 ? -3.041 11.377 7.765 1.00 88.25 371 PRO A N 1
ATOM 3020 C CA . PRO A 1 371 ? -4.154 11.688 6.864 1.00 88.25 371 PRO A CA 1
ATOM 3021 C C . PRO A 1 371 ? -3.774 12.403 5.560 1.00 88.25 371 PRO A C 1
ATOM 3023 O O . PRO A 1 371 ? -4.604 12.452 4.652 1.00 88.25 371 PRO A O 1
ATOM 3026 N N . SER A 1 372 ? -2.582 12.987 5.465 1.00 91.94 372 SER A N 1
ATOM 3027 C CA . SER A 1 372 ? -2.118 13.712 4.281 1.00 91.94 372 SER A CA 1
ATOM 3028 C C . SER A 1 372 ? -1.196 12.880 3.392 1.00 91.94 372 SER A C 1
ATOM 3030 O O . SER A 1 372 ? -0.891 13.336 2.301 1.00 91.94 372 SER A O 1
ATOM 3032 N N . GLU A 1 373 ? -0.753 11.701 3.831 1.00 96.31 373 GLU A N 1
ATOM 3033 C CA . GLU A 1 373 ? 0.181 10.832 3.107 1.00 96.31 373 GLU A CA 1
ATOM 3034 C C . GLU A 1 373 ? -0.377 9.396 3.055 1.00 96.31 373 GLU A C 1
ATOM 3036 O O . GLU A 1 373 ? -1.484 9.177 2.561 1.00 96.31 373 GLU A O 1
ATOM 3041 N N . LEU A 1 374 ? 0.359 8.400 3.549 1.00 96.38 374 LEU A N 1
ATOM 3042 C CA . LEU A 1 374 ? -0.001 6.995 3.387 1.00 96.38 374 LEU A CA 1
ATOM 3043 C C . LEU A 1 374 ? -0.959 6.519 4.482 1.00 96.38 374 LEU A C 1
ATOM 3045 O O . LEU A 1 374 ? -0.935 6.993 5.620 1.00 96.38 374 LEU A O 1
ATOM 3049 N N . ASN A 1 375 ? -1.790 5.530 4.140 1.00 95.19 375 ASN A N 1
ATOM 3050 C CA . ASN A 1 375 ? -2.677 4.875 5.101 1.00 95.19 375 ASN A CA 1
ATOM 3051 C C . ASN A 1 375 ? -1.907 3.930 6.028 1.00 95.19 375 ASN A C 1
ATOM 3053 O O . ASN A 1 375 ? -2.331 3.709 7.162 1.00 95.19 375 ASN A O 1
ATOM 3057 N N . ALA A 1 376 ? -0.825 3.342 5.514 1.00 95.12 376 ALA A N 1
ATOM 3058 C CA . ALA A 1 376 ? -0.080 2.278 6.161 1.00 95.12 376 ALA A CA 1
ATOM 3059 C C . ALA A 1 376 ? 1.361 2.192 5.650 1.00 95.12 376 ALA A C 1
ATOM 3061 O O . ALA A 1 376 ? 1.712 2.739 4.603 1.00 95.12 376 ALA A O 1
ATOM 3062 N N . GLN A 1 377 ? 2.172 1.434 6.374 1.00 95.19 377 GLN A N 1
ATOM 3063 C CA . GLN A 1 377 ? 3.496 0.968 5.977 1.00 95.19 377 GLN A CA 1
ATOM 3064 C C . GLN A 1 377 ? 3.623 -0.510 6.362 1.00 95.19 377 GLN A C 1
ATOM 3066 O O . GLN A 1 377 ? 2.877 -0.989 7.223 1.00 95.19 377 GLN A O 1
ATOM 3071 N N . PHE A 1 378 ? 4.573 -1.220 5.757 1.00 94.44 378 PHE A N 1
ATOM 3072 C CA . PHE A 1 378 ? 4.936 -2.562 6.204 1.00 94.44 378 PHE A CA 1
ATOM 3073 C C . PHE A 1 378 ? 5.506 -2.553 7.620 1.00 94.44 378 PHE A C 1
ATOM 3075 O O . PHE A 1 378 ? 6.392 -1.765 7.959 1.00 94.44 378 PHE A O 1
ATOM 3082 N N . ASN A 1 379 ? 5.038 -3.492 8.430 1.00 91.19 379 ASN A N 1
ATOM 3083 C CA . ASN A 1 379 ? 5.478 -3.713 9.791 1.00 91.19 379 ASN A CA 1
ATOM 3084 C C . ASN A 1 379 ? 6.643 -4.711 9.832 1.00 91.19 379 ASN A C 1
ATOM 3086 O O . ASN A 1 379 ? 6.514 -5.876 10.231 1.00 91.19 379 ASN A O 1
ATOM 3090 N N . PHE A 1 380 ? 7.809 -4.245 9.381 1.00 90.25 380 PHE A N 1
ATOM 3091 C CA . PHE A 1 380 ? 9.011 -5.074 9.324 1.00 90.25 380 PHE A CA 1
ATOM 3092 C C . PHE A 1 380 ? 9.467 -5.575 10.699 1.00 90.25 380 PHE A C 1
ATOM 3094 O O . PHE A 1 380 ? 10.014 -6.676 10.787 1.00 90.25 380 PHE A O 1
ATOM 3101 N N . ASP A 1 381 ? 9.201 -4.824 11.766 1.00 87.00 381 ASP A N 1
ATOM 3102 C CA . ASP A 1 381 ? 9.592 -5.200 13.123 1.00 87.00 381 ASP A CA 1
ATOM 3103 C C . ASP A 1 381 ? 8.868 -6.464 13.585 1.00 87.00 381 ASP A C 1
ATOM 3105 O O . ASP A 1 381 ? 9.513 -7.434 14.004 1.00 87.00 381 ASP A O 1
ATOM 3109 N N . ILE A 1 382 ? 7.540 -6.517 13.416 1.00 89.31 382 ILE A N 1
ATOM 3110 C CA . ILE A 1 382 ? 6.773 -7.739 13.686 1.00 89.31 382 ILE A CA 1
ATOM 3111 C C . ILE A 1 382 ? 7.245 -8.873 12.770 1.00 89.31 382 ILE A C 1
ATOM 3113 O O . ILE A 1 382 ? 7.460 -9.988 13.254 1.00 89.31 382 ILE A O 1
ATOM 3117 N N . TYR A 1 383 ? 7.462 -8.610 11.476 1.00 91.06 383 TYR A N 1
ATOM 3118 C CA . TYR A 1 383 ? 7.931 -9.624 10.526 1.00 91.06 383 TYR A CA 1
ATOM 3119 C C . TYR A 1 383 ? 9.253 -10.273 10.963 1.00 91.06 383 TYR A C 1
ATOM 3121 O O . TYR A 1 383 ? 9.352 -11.504 11.020 1.00 91.06 383 TYR A O 1
ATOM 3129 N N . PHE A 1 384 ? 10.280 -9.480 11.283 1.00 90.06 384 PHE A N 1
ATOM 3130 C CA . PHE A 1 384 ? 11.599 -10.011 11.627 1.00 90.06 384 PHE A CA 1
ATOM 3131 C C . PHE A 1 384 ? 11.581 -10.780 12.947 1.00 90.06 384 PHE A C 1
ATOM 3133 O O . PHE A 1 384 ? 12.191 -11.853 13.033 1.00 90.06 384 PHE A O 1
ATOM 3140 N N . VAL A 1 385 ? 10.857 -10.274 13.949 1.00 90.62 385 VAL A N 1
ATOM 3141 C CA . VAL A 1 385 ? 10.705 -10.943 15.246 1.00 90.62 385 VAL A CA 1
ATOM 3142 C C . VAL A 1 385 ? 9.946 -12.258 15.085 1.00 90.62 385 VAL A C 1
ATOM 3144 O O . VAL A 1 385 ? 10.451 -13.305 15.499 1.00 90.62 385 VAL A O 1
ATOM 3147 N N . ALA A 1 386 ? 8.798 -12.247 14.403 1.00 91.50 386 ALA A N 1
ATOM 3148 C CA . ALA A 1 386 ? 8.015 -13.451 14.140 1.00 91.50 386 ALA A CA 1
ATOM 3149 C C . ALA A 1 386 ? 8.829 -14.493 13.359 1.00 91.50 386 ALA A C 1
ATOM 3151 O O . ALA A 1 386 ? 8.892 -15.657 13.759 1.00 91.50 386 ALA A O 1
ATOM 3152 N N . ARG A 1 387 ? 9.525 -14.087 12.289 1.00 91.44 387 ARG A N 1
ATOM 3153 C CA . ARG A 1 387 ? 10.365 -14.989 11.487 1.00 91.44 387 ARG A CA 1
ATOM 3154 C C . ARG A 1 387 ? 11.446 -15.666 12.328 1.00 91.44 387 ARG A C 1
ATOM 3156 O O . ARG A 1 387 ? 11.683 -16.860 12.160 1.00 91.44 387 ARG A O 1
ATOM 3163 N N . ASN A 1 388 ? 12.107 -14.927 13.219 1.00 87.81 388 ASN A N 1
ATOM 3164 C CA . ASN A 1 388 ? 13.149 -15.482 14.084 1.00 87.81 388 ASN A CA 1
ATOM 3165 C C . ASN A 1 388 ? 12.579 -16.477 15.105 1.00 87.81 388 ASN A C 1
ATOM 3167 O O . ASN A 1 388 ? 13.182 -17.529 15.325 1.00 87.81 388 ASN A O 1
ATOM 3171 N N . ILE A 1 389 ? 11.409 -16.177 15.677 1.00 90.25 389 ILE A N 1
ATOM 3172 C CA . ILE A 1 389 ? 10.716 -17.049 16.635 1.00 90.25 389 ILE A CA 1
ATOM 3173 C C . ILE A 1 389 ? 10.266 -18.342 15.954 1.00 90.25 389 ILE A C 1
ATOM 3175 O O . ILE A 1 389 ? 10.645 -19.420 16.399 1.00 90.25 389 ILE A O 1
ATOM 3179 N N . PHE A 1 390 ? 9.522 -18.254 14.849 1.00 90.81 390 PHE A N 1
ATOM 3180 C CA . PHE A 1 390 ? 8.933 -19.428 14.195 1.00 90.81 390 PHE A CA 1
ATOM 3181 C C . PHE A 1 390 ? 9.939 -20.275 13.404 1.00 90.81 390 PHE A C 1
ATOM 3183 O O . PHE A 1 390 ? 9.670 -21.441 13.123 1.00 90.81 390 PHE A O 1
ATOM 3190 N N . LYS A 1 391 ? 11.122 -19.736 13.080 1.00 89.88 391 LYS A N 1
ATOM 3191 C CA . LYS A 1 391 ? 12.245 -20.525 12.545 1.00 89.88 391 LYS A CA 1
ATOM 3192 C C . LYS A 1 391 ? 12.929 -21.376 13.625 1.00 89.88 391 LYS A C 1
ATOM 3194 O O . LYS A 1 391 ? 13.581 -22.367 13.294 1.00 89.88 391 LYS A O 1
ATOM 3199 N N . SER A 1 392 ? 12.833 -20.981 14.895 1.00 84.19 392 SER A N 1
ATOM 3200 C CA . SER A 1 392 ? 13.509 -21.647 16.008 1.00 84.19 392 SER A CA 1
ATOM 3201 C C . SER A 1 392 ? 12.581 -22.645 16.710 1.00 84.19 392 SER A C 1
ATOM 3203 O O . SER A 1 392 ? 11.465 -22.284 17.077 1.00 84.19 392 SER A O 1
ATOM 3205 N N . PRO A 1 393 ? 13.033 -23.876 17.014 1.00 78.19 393 PRO A N 1
ATOM 3206 C CA . PRO A 1 393 ? 12.242 -24.829 17.796 1.00 78.19 393 PRO A CA 1
ATOM 3207 C C . PRO A 1 393 ? 12.080 -24.430 19.278 1.00 78.19 393 PRO A C 1
ATOM 3209 O O . PRO A 1 393 ? 11.351 -25.098 20.005 1.00 78.19 393 PRO A O 1
ATOM 3212 N N . ILE A 1 394 ? 12.761 -23.370 19.738 1.00 78.06 394 ILE A N 1
ATOM 3213 C CA . ILE A 1 394 ? 12.762 -22.879 21.131 1.00 78.06 394 ILE A CA 1
ATOM 3214 C C . ILE A 1 394 ? 12.385 -21.382 21.173 1.00 78.06 394 ILE A C 1
ATOM 3216 O O . ILE A 1 394 ? 12.883 -20.628 22.004 1.00 78.06 394 ILE A O 1
ATOM 3220 N N . GLY A 1 395 ? 11.583 -20.901 20.219 1.00 74.44 395 GLY A N 1
ATOM 3221 C CA . GLY A 1 395 ? 11.218 -19.483 20.137 1.00 74.44 395 GLY A CA 1
ATOM 3222 C C . GLY A 1 395 ? 10.503 -18.974 21.397 1.00 74.44 395 GLY A C 1
ATOM 3223 O O . GLY A 1 395 ? 9.516 -19.565 21.834 1.00 74.44 395 GLY A O 1
ATOM 3224 N N . ASP A 1 396 ? 10.986 -17.868 21.967 1.00 81.94 396 ASP A N 1
ATOM 3225 C CA . ASP A 1 396 ? 10.337 -17.177 23.085 1.00 81.94 396 ASP A CA 1
ATOM 3226 C C . ASP A 1 396 ? 9.310 -16.162 22.561 1.00 81.94 396 ASP A C 1
ATOM 3228 O O . ASP A 1 396 ? 9.643 -15.234 21.823 1.00 81.94 396 ASP A O 1
ATOM 3232 N N . MET A 1 397 ? 8.048 -16.332 22.960 1.00 89.88 397 MET A N 1
ATOM 3233 C CA . MET A 1 397 ? 6.948 -15.440 22.581 1.00 89.88 397 MET A CA 1
ATOM 3234 C C . MET A 1 397 ? 6.998 -14.081 23.296 1.00 89.88 397 MET A C 1
ATOM 3236 O O . MET A 1 397 ? 6.255 -13.173 22.917 1.00 89.88 397 MET A O 1
ATOM 3240 N N . SER A 1 398 ? 7.846 -13.920 24.321 1.00 89.50 398 SER A N 1
ATOM 3241 C CA . SER A 1 398 ? 7.995 -12.657 25.054 1.00 89.50 398 SER A CA 1
ATOM 3242 C C . SER A 1 398 ? 8.391 -11.505 24.128 1.00 89.50 398 SER A C 1
ATOM 3244 O O . SER A 1 398 ? 7.748 -10.458 24.174 1.00 89.50 398 SER A O 1
ATOM 3246 N N . SER A 1 399 ? 9.343 -11.733 23.217 1.00 88.00 399 SER A N 1
ATOM 3247 C CA . SER A 1 399 ? 9.801 -10.725 22.260 1.00 88.00 399 SER A CA 1
ATOM 3248 C C . SER A 1 399 ? 8.701 -10.327 21.280 1.00 88.00 399 SER A C 1
ATOM 3250 O O . SER A 1 399 ? 8.539 -9.145 21.007 1.00 88.00 399 SER A O 1
ATOM 3252 N N . LEU A 1 400 ? 7.885 -11.279 20.806 1.00 90.44 400 LEU A N 1
ATOM 3253 C CA . LEU A 1 400 ? 6.743 -10.951 19.946 1.00 90.44 400 LEU A CA 1
ATOM 3254 C C . LEU A 1 400 ? 5.723 -10.086 20.690 1.00 90.44 400 LEU A C 1
ATOM 3256 O O . LEU A 1 400 ? 5.267 -9.081 20.152 1.00 90.44 400 LEU A O 1
ATOM 3260 N N . ARG A 1 401 ? 5.394 -10.442 21.939 1.00 89.50 401 ARG A N 1
ATOM 3261 C CA . ARG A 1 401 ? 4.491 -9.638 22.773 1.00 89.50 401 ARG A CA 1
ATOM 3262 C C . ARG A 1 401 ? 5.038 -8.227 22.981 1.00 89.50 401 ARG A C 1
ATOM 3264 O O . ARG A 1 401 ? 4.284 -7.274 22.839 1.00 89.50 401 ARG A O 1
ATOM 3271 N N . GLU A 1 402 ? 6.317 -8.090 23.317 1.00 89.06 402 GLU A N 1
ATOM 3272 C CA . GLU A 1 402 ? 6.955 -6.789 23.547 1.00 89.06 402 GLU A CA 1
ATOM 3273 C C . GLU A 1 402 ? 6.954 -5.927 22.282 1.00 89.06 402 GLU A C 1
ATOM 3275 O O . GLU A 1 402 ? 6.554 -4.766 22.345 1.00 89.06 402 GLU A O 1
ATOM 3280 N N . THR A 1 403 ? 7.292 -6.499 21.123 1.00 89.75 403 THR A N 1
ATOM 3281 C CA . THR A 1 403 ? 7.221 -5.796 19.834 1.00 89.75 403 THR A CA 1
ATOM 3282 C C . THR A 1 403 ? 5.791 -5.379 19.497 1.00 89.75 403 THR A C 1
ATOM 3284 O O . THR A 1 403 ? 5.578 -4.246 19.071 1.00 89.75 403 THR A O 1
ATOM 3287 N N . MET A 1 404 ? 4.792 -6.236 19.732 1.00 88.31 404 MET A N 1
ATOM 3288 C CA . MET A 1 404 ? 3.381 -5.875 19.545 1.00 88.31 404 MET A CA 1
ATOM 3289 C C . MET A 1 404 ? 2.944 -4.759 20.504 1.00 88.31 404 MET A C 1
ATOM 3291 O O . MET A 1 404 ? 2.240 -3.841 20.095 1.00 88.31 404 MET A O 1
ATOM 3295 N N . GLU A 1 405 ? 3.359 -4.806 21.773 1.00 85.88 405 GLU A N 1
ATOM 3296 C CA . GLU A 1 405 ? 3.053 -3.759 22.753 1.00 85.88 405 GLU A CA 1
ATOM 3297 C C . GLU A 1 405 ? 3.678 -2.414 22.366 1.00 85.88 405 GLU A C 1
ATOM 3299 O O . GLU A 1 405 ? 2.983 -1.403 22.454 1.00 85.88 405 GLU A O 1
ATOM 3304 N N . GLN A 1 406 ? 4.928 -2.409 21.895 1.00 85.69 406 GLN A N 1
ATOM 3305 C CA . GLN A 1 406 ? 5.610 -1.216 21.378 1.00 85.69 406 GLN A CA 1
ATOM 3306 C C . GLN A 1 406 ? 4.912 -0.669 20.131 1.00 85.69 406 GLN A C 1
ATOM 3308 O O . GLN A 1 406 ? 4.619 0.520 20.060 1.00 85.69 406 GLN A O 1
ATOM 3313 N N . ASN A 1 407 ? 4.552 -1.539 19.188 1.00 87.50 407 ASN A N 1
ATOM 3314 C CA . ASN A 1 407 ? 3.833 -1.155 17.976 1.00 87.50 407 ASN A CA 1
ATOM 3315 C C . ASN A 1 407 ? 2.481 -0.500 18.283 1.00 87.50 407 ASN A C 1
ATOM 3317 O O . ASN A 1 407 ? 2.131 0.504 17.671 1.00 87.50 407 ASN A O 1
ATOM 3321 N N . LEU A 1 408 ? 1.727 -1.029 19.253 1.00 84.31 408 LEU A N 1
ATOM 3322 C CA . LEU A 1 408 ? 0.462 -0.426 19.689 1.00 84.31 408 LEU A CA 1
ATOM 3323 C C . LEU A 1 408 ? 0.658 0.967 20.303 1.00 84.31 408 LEU A C 1
ATOM 3325 O O . LEU A 1 408 ? -0.231 1.808 20.191 1.00 84.31 408 LEU A O 1
ATOM 3329 N N . GLU A 1 409 ? 1.796 1.211 20.953 1.00 81.94 409 GLU A N 1
ATOM 3330 C CA . GLU A 1 409 ? 2.139 2.514 21.530 1.00 81.94 409 GLU A CA 1
ATOM 3331 C C . GLU A 1 409 ? 2.596 3.517 20.466 1.00 81.94 409 GLU A C 1
ATOM 3333 O O . GLU A 1 409 ? 2.195 4.678 20.519 1.00 81.94 409 GLU A O 1
ATOM 3338 N N . VAL A 1 410 ? 3.391 3.073 19.490 1.00 84.69 410 VAL A N 1
ATOM 3339 C CA . VAL A 1 410 ? 3.918 3.912 18.403 1.00 84.69 410 VAL A CA 1
ATOM 3340 C C . VAL A 1 410 ? 2.836 4.227 17.370 1.00 84.69 410 VAL A C 1
ATOM 3342 O O . VAL A 1 410 ? 2.607 5.390 17.042 1.00 84.69 410 VAL A O 1
ATOM 3345 N N . TYR A 1 411 ? 2.155 3.199 16.862 1.00 85.12 411 TYR A N 1
ATOM 3346 C CA . TYR A 1 411 ? 1.256 3.300 15.711 1.00 85.12 411 TYR A CA 1
ATOM 3347 C C . TYR A 1 411 ? -0.226 3.373 16.086 1.00 85.12 411 TYR A C 1
ATOM 3349 O O . TYR A 1 411 ? -1.055 3.556 15.201 1.00 85.12 411 TYR A O 1
ATOM 3357 N N . GLN A 1 412 ? -0.577 3.272 17.375 1.00 81.00 412 GLN A N 1
ATOM 3358 C CA . GLN A 1 412 ? -1.959 3.251 17.889 1.00 81.00 412 GLN A CA 1
ATOM 3359 C C . GLN A 1 412 ? -2.731 1.946 17.566 1.00 81.00 412 GLN A C 1
ATOM 3361 O O . GLN A 1 412 ? -2.362 1.216 16.651 1.00 81.00 412 GLN A O 1
ATOM 3366 N N . PRO A 1 413 ? -3.807 1.596 18.303 1.00 74.81 413 PRO A N 1
ATOM 3367 C CA . PRO A 1 413 ? -4.359 0.234 18.299 1.00 74.81 413 PRO A CA 1
ATOM 3368 C C . PRO A 1 413 ? -5.236 -0.174 17.104 1.00 74.81 413 PRO A C 1
ATOM 3370 O O . PRO A 1 413 ? -5.614 -1.338 17.012 1.00 74.81 413 PRO A O 1
ATOM 3373 N N . ILE A 1 414 ? -5.584 0.747 16.207 1.00 75.94 414 ILE A N 1
ATOM 3374 C CA . ILE A 1 414 ? -6.452 0.490 15.039 1.00 75.94 414 ILE A CA 1
ATOM 3375 C C . ILE A 1 414 ? -5.806 0.960 13.732 1.00 75.94 414 ILE A C 1
ATOM 3377 O O . ILE A 1 414 ? -6.494 1.394 12.813 1.00 75.94 414 ILE A O 1
ATOM 3381 N N . ASN A 1 415 ? -4.478 0.955 13.667 1.00 80.69 415 ASN A N 1
ATOM 3382 C CA . ASN A 1 415 ? -3.786 1.319 12.439 1.00 80.69 415 ASN A CA 1
ATOM 3383 C C . ASN A 1 415 ? -3.995 0.261 11.341 1.00 80.69 415 ASN A C 1
ATOM 3385 O O . ASN A 1 415 ? -4.365 -0.882 11.609 1.00 80.69 415 ASN A O 1
ATOM 3389 N N . LEU A 1 416 ? -3.746 0.667 10.098 1.00 86.06 416 LEU A N 1
ATOM 3390 C CA . LEU A 1 416 ? -3.804 -0.199 8.922 1.00 86.06 416 LEU A CA 1
ATOM 3391 C C . LEU A 1 416 ? -2.426 -0.764 8.544 1.00 86.06 416 LEU A C 1
ATOM 3393 O O . LEU A 1 416 ? -2.248 -1.151 7.390 1.00 86.06 416 LEU A O 1
ATOM 3397 N N . MET A 1 417 ? -1.447 -0.746 9.459 1.00 83.19 417 MET A N 1
ATOM 3398 C CA . MET A 1 417 ? -0.098 -1.253 9.184 1.00 83.19 417 MET A CA 1
ATOM 3399 C C . MET A 1 417 ? -0.185 -2.705 8.712 1.00 83.19 417 MET A C 1
ATOM 3401 O O . MET A 1 417 ? -0.956 -3.489 9.271 1.00 83.19 417 MET A O 1
ATOM 3405 N N . GLY A 1 418 ? 0.571 -3.029 7.664 1.00 56.41 418 GLY A N 1
ATOM 3406 C CA . GLY A 1 418 ? 0.485 -4.315 6.962 1.00 56.41 418 GLY A CA 1
ATOM 3407 C C . GLY A 1 418 ? 1.688 -5.212 7.151 1.00 56.41 418 GLY A C 1
ATOM 3408 O O . GLY A 1 418 ? 2.755 -4.703 7.556 1.00 56.41 418 GLY A O 1
#

Nearest PDB structures (foldseek):
  1dtu-assembly1_A  TM=8.039E-01  e=8.409E-20  Niallia circulans
  1ot2-assembly1_A  TM=8.110E-01  e=1.350E-19  Niallia circulans
  1d3c-assembly1_A  TM=8.130E-01  e=3.479E-19  Niallia circulans
  1ukt-assembly2_B  TM=8.096E-01  e=2.052E-18  Bacillus sp. 1011
  8im8-assembly4_D  TM=6.840E-01  e=3.934E-18  Escherichia coli K-12

Foldseek 3Di:
DDWDDPVPPDIDDDDPCVVVPDDAQWEWDFDDDDPQKTKTDTDGPPQWAFPFKFKDWQNHTDDVVQWAADPSRMIIGRQQPPAFGKIKIWGATPVRGIHAMDIWTHHRSHTDDCPVPVLDLLNADEAEDEQQPQDQQDPVLADWAPDDADPVQIGNQRALNSLLVCLVVCVCVVVVGQEYEYFAFAAWDRHWAFFPDPVGHIHGCSRNQAHQELAAGHSSHHHLVSLLSSQVSCVVVNYAYAYAAHLFWHFCNHPCCVPVVVQFADQADPVRDGLEPPCDDPSNQHRAPGPRTTTTDVVDVVSLVVNLVSLVCCCPSRVHLEYEYESVSNHDPVSQLVSLVVCCVVCVVGPRAYEYEDDDDLVSQVVQCDNRGHQEYEPVLLVVLVVVQVVDPPRDCPSNVVSVVVCCVSQNDSGSYD